Protein AF-A0A969ELA8-F1 (afdb_monomer)

Sequence (495 aa):
MNLLNFFNTYDGIPDIQDNCTNGVGGTAADCRGADTQEEFDRQWPKTVTAILEMDPDVLGIVEIENDGYGSDSAIQFLVDRLNDATSPGTYAFIDADAGTGQTNSLGTDAIKVGILYQPSRVTAVGQTATLNTLAFINAGDSGARNRATLAQAFEENATGSVFIVSVNHFKSKGSACDLPDAGDGQGNCNQVRVNAANELVSWLNSDPTGTGDSDILLLGDYNSYAMEDPITVFLNAGYADLIASLNGSDEYSYVFDGQWGSLDFALASPSLLAQISGVADYHVNADEPNVLDYNTNFKSAGQIIDLYALDEYRNSDHDPIVVGLDLDDVVVSPPITFYLHSNGSRNTNSSLFLDTSAPTSIKSNRKDSDNLKFAGGNPWKEIGLWSADPSFTVGTLTSLNDLHVWIGLRRAQNQIANYDLRIEVYKNDELISTSDSLCISGLEADPNLAQEITSSLGSFSPTEFDGQNDMLSIRFLTRLGTDGTGNSCGGCHTS

Nearest PDB structures (foldseek):
  2dnj-assembly1_A-2  TM=7.453E-01  e=1.681E-09  Bos taurus
  1dnk-assembly1_A  TM=7.414E-01  e=6.986E-09  Bos taurus
  5inm-assembly2_B  TM=7.616E-01  e=2.446E-08  Mus musculus
  5inn-assembly5_E  TM=7.590E-01  e=6.087E-08  Mus musculus
  2v0s-assembly1_A  TM=6.613E-01  e=5.432E-08  Homo sapiens

Radius of gyration: 31.34 Å; Cα contacts (8 Å, |Δi|>4): 1154; chains: 1; bounding box: 68×43×95 Å

Structure (mmCIF, N/CA/C/O backbone):
data_AF-A0A969ELA8-F1
#
_entry.id   AF-A0A969ELA8-F1
#
loop_
_atom_site.group_PDB
_atom_site.id
_atom_site.type_symbol
_atom_site.label_atom_id
_atom_site.label_alt_id
_atom_site.label_comp_id
_atom_site.label_asym_id
_atom_site.label_entity_id
_atom_site.label_seq_id
_atom_site.pdbx_PDB_ins_code
_atom_site.Cartn_x
_atom_site.Cartn_y
_atom_site.Cartn_z
_atom_site.occupancy
_atom_site.B_iso_or_equiv
_atom_site.auth_seq_id
_atom_site.auth_comp_id
_atom_site.auth_asym_id
_atom_site.auth_atom_id
_atom_site.pdbx_PDB_model_num
ATOM 1 N N . MET A 1 1 ? 6.221 -4.935 -5.958 1.00 95.38 1 MET A N 1
ATOM 2 C CA . MET A 1 1 ? 7.243 -5.570 -6.817 1.00 95.38 1 MET A CA 1
ATOM 3 C C . MET A 1 1 ? 7.916 -4.503 -7.668 1.00 95.38 1 MET A C 1
ATOM 5 O O . MET A 1 1 ? 7.219 -3.781 -8.373 1.00 95.38 1 MET A O 1
ATOM 9 N N . ASN A 1 2 ? 9.241 -4.391 -7.600 1.00 96.31 2 ASN A N 1
ATOM 10 C CA . ASN A 1 2 ? 10.021 -3.627 -8.575 1.00 96.31 2 ASN A CA 1
ATOM 11 C C . ASN A 1 2 ? 10.212 -4.476 -9.843 1.00 96.31 2 ASN A C 1
ATOM 13 O O . ASN A 1 2 ? 10.421 -5.684 -9.746 1.00 96.31 2 ASN A O 1
ATOM 17 N N . LEU A 1 3 ? 10.075 -3.875 -11.025 1.00 96.94 3 LEU A N 1
ATOM 18 C CA . LEU A 1 3 ? 10.193 -4.578 -12.304 1.00 96.94 3 LEU A CA 1
ATOM 19 C C . LEU A 1 3 ? 11.552 -4.397 -12.999 1.00 96.94 3 LEU A C 1
ATOM 21 O O . LEU A 1 3 ? 11.714 -4.894 -14.113 1.00 96.94 3 LEU A O 1
ATOM 25 N N . LEU A 1 4 ? 12.511 -3.711 -12.358 1.00 94.25 4 LEU A N 1
ATOM 26 C CA . LEU A 1 4 ? 13.827 -3.386 -12.920 1.00 94.25 4 LEU A CA 1
ATOM 27 C C . LEU A 1 4 ? 13.673 -2.749 -14.309 1.00 94.25 4 LEU A C 1
ATOM 29 O O . LEU A 1 4 ? 14.191 -3.234 -15.311 1.00 94.25 4 LEU A O 1
ATOM 33 N N . ASN A 1 5 ? 12.910 -1.658 -14.352 1.00 96.31 5 ASN A N 1
ATOM 34 C CA . ASN A 1 5 ? 12.562 -0.907 -15.557 1.00 96.31 5 ASN A CA 1
ATOM 35 C C . ASN A 1 5 ? 11.963 -1.786 -16.675 1.00 96.31 5 ASN A C 1
ATOM 37 O O . ASN A 1 5 ? 12.619 -2.144 -17.651 1.00 96.31 5 ASN A O 1
ATOM 41 N N . PHE A 1 6 ? 10.683 -2.127 -16.550 1.00 98.12 6 PHE A N 1
ATOM 42 C CA . PHE A 1 6 ? 9.934 -2.853 -17.575 1.00 98.12 6 PHE A CA 1
ATOM 43 C C . PHE A 1 6 ? 9.433 -1.898 -18.659 1.00 98.12 6 PHE A C 1
ATOM 45 O O . PHE A 1 6 ? 8.387 -1.256 -18.511 1.00 98.12 6 PHE A O 1
ATOM 52 N N . PHE A 1 7 ? 10.216 -1.783 -19.726 1.00 98.06 7 PHE A N 1
ATOM 53 C CA . PHE A 1 7 ? 9.955 -0.912 -20.868 1.00 98.06 7 PHE A CA 1
ATOM 54 C C . PHE A 1 7 ? 9.852 -1.757 -22.126 1.00 98.06 7 PHE A C 1
ATOM 56 O O . PHE A 1 7 ? 10.625 -2.695 -22.311 1.00 98.06 7 PHE A O 1
ATOM 63 N N . ASN A 1 8 ? 8.888 -1.432 -22.980 1.00 96.88 8 ASN A N 1
ATOM 64 C CA . ASN A 1 8 ? 8.724 -2.074 -24.284 1.00 96.88 8 ASN A CA 1
ATOM 65 C C . ASN A 1 8 ? 9.188 -1.162 -25.438 1.00 96.88 8 ASN A C 1
ATOM 67 O O . ASN A 1 8 ? 9.141 -1.567 -26.605 1.00 96.88 8 ASN A O 1
ATOM 71 N N . THR A 1 9 ? 9.673 0.034 -25.101 1.00 96.50 9 THR A N 1
ATOM 72 C CA . THR A 1 9 ? 10.437 0.930 -25.968 1.00 96.50 9 THR A CA 1
ATOM 73 C C . THR A 1 9 ? 11.923 0.874 -25.596 1.00 96.50 9 THR A C 1
ATOM 75 O O . THR A 1 9 ? 12.273 0.746 -24.424 1.00 96.50 9 THR A O 1
ATOM 78 N N . TYR A 1 10 ? 12.816 0.965 -26.589 1.00 94.50 10 TYR A N 1
ATOM 79 C CA . TYR A 1 10 ? 14.262 0.789 -26.386 1.00 94.50 10 TYR A CA 1
ATOM 80 C C . TYR A 1 10 ? 15.089 1.789 -27.197 1.00 94.50 10 TYR A C 1
ATOM 82 O O . TYR A 1 10 ? 14.717 2.132 -28.324 1.00 94.50 10 TYR A O 1
ATOM 90 N N . ASP A 1 11 ? 16.262 2.161 -26.687 1.00 92.94 11 ASP A N 1
ATOM 91 C CA . ASP A 1 11 ? 17.184 3.117 -27.327 1.00 92.94 11 ASP A CA 1
ATOM 92 C C . ASP A 1 11 ? 18.193 2.450 -28.281 1.00 92.94 11 ASP A C 1
ATOM 94 O O . ASP A 1 11 ? 18.716 3.075 -29.216 1.00 92.94 11 ASP A O 1
ATOM 98 N N . GLY A 1 12 ? 18.374 1.133 -28.148 1.00 90.25 12 GLY A N 1
ATOM 99 C CA . GLY A 1 12 ? 19.302 0.342 -28.947 1.00 90.25 12 GLY A CA 1
ATOM 100 C C . GLY A 1 12 ? 20.731 0.360 -28.403 1.00 90.25 12 GLY A C 1
ATOM 101 O O . GLY A 1 12 ? 21.087 1.112 -27.507 1.00 90.25 12 GLY A O 1
ATOM 102 N N . ILE A 1 13 ? 21.595 -0.467 -29.003 1.00 86.56 13 ILE A N 1
ATOM 103 C CA . ILE A 1 13 ? 23.031 -0.507 -28.688 1.00 86.56 13 ILE A CA 1
ATOM 104 C C . ILE A 1 13 ? 23.833 -0.134 -29.952 1.00 86.56 13 ILE A C 1
ATOM 106 O O . ILE A 1 13 ? 23.728 -0.833 -30.967 1.00 86.56 13 ILE A O 1
ATOM 110 N N . PRO A 1 14 ? 24.683 0.915 -29.929 1.00 85.50 14 PRO A N 1
ATOM 111 C CA . PRO A 1 14 ? 24.943 1.807 -28.798 1.00 85.50 14 PRO A CA 1
ATOM 112 C C . PRO A 1 14 ? 23.753 2.730 -28.510 1.00 85.50 14 PRO A C 1
ATOM 114 O O . PRO A 1 14 ? 23.111 3.188 -29.454 1.00 85.50 14 PRO A O 1
ATOM 117 N N . ASP A 1 15 ? 23.545 3.042 -27.234 1.00 86.25 15 ASP A N 1
ATOM 118 C CA . ASP A 1 15 ? 22.566 4.026 -26.773 1.00 86.25 15 ASP A CA 1
ATOM 119 C C . ASP A 1 15 ? 22.978 5.431 -27.254 1.00 86.25 15 ASP A C 1
ATOM 121 O O . ASP A 1 15 ? 23.983 6.010 -26.823 1.00 86.25 15 ASP A O 1
ATOM 125 N N . ILE A 1 16 ? 22.271 5.913 -28.278 1.00 87.12 16 ILE A N 1
ATOM 126 C CA . ILE A 1 16 ? 22.508 7.211 -28.932 1.00 87.12 16 ILE A CA 1
ATOM 127 C C . ILE A 1 16 ? 21.206 7.919 -29.342 1.00 87.12 16 ILE A C 1
ATOM 129 O O . ILE A 1 16 ? 21.266 8.925 -30.059 1.00 87.12 16 ILE A O 1
ATOM 133 N N . GLN A 1 17 ? 20.045 7.366 -28.995 1.00 88.38 17 GLN A N 1
ATOM 134 C CA . GLN A 1 17 ? 18.723 7.850 -29.391 1.00 88.38 17 GLN A CA 1
ATOM 135 C C . GLN A 1 17 ? 17.775 7.711 -28.213 1.00 88.38 17 GLN A C 1
ATOM 137 O O . GLN A 1 17 ? 17.611 6.600 -27.758 1.00 88.38 17 GLN A O 1
ATOM 142 N N . ASP A 1 18 ? 17.093 8.791 -27.846 1.00 92.56 18 ASP A N 1
ATOM 143 C CA . ASP A 1 18 ? 16.082 8.803 -26.788 1.00 92.56 18 ASP A CA 1
ATOM 144 C C . ASP A 1 18 ? 14.705 8.486 -27.409 1.00 92.56 18 ASP A C 1
ATOM 146 O O . ASP A 1 18 ? 14.048 9.379 -27.965 1.00 92.56 18 ASP A O 1
ATOM 150 N N . ASN A 1 19 ? 14.288 7.218 -27.400 1.00 94.06 19 ASN A N 1
ATOM 151 C CA . ASN A 1 19 ? 13.047 6.771 -28.048 1.00 94.06 19 ASN A CA 1
ATOM 152 C C . ASN A 1 19 ? 11.826 6.799 -27.120 1.00 94.06 19 ASN A C 1
ATOM 154 O O . ASN A 1 19 ? 10.694 6.849 -27.613 1.00 94.06 19 ASN A O 1
ATOM 158 N N . CYS A 1 20 ? 12.040 6.798 -25.807 1.00 95.81 20 CYS A N 1
ATOM 159 C CA . CYS A 1 20 ? 10.980 6.891 -24.812 1.00 95.81 20 CYS A CA 1
ATOM 160 C C . CYS A 1 20 ? 10.463 8.325 -24.674 1.00 95.81 20 CYS A C 1
ATOM 162 O O . CYS A 1 20 ? 10.982 9.274 -25.271 1.00 95.81 20 CYS A O 1
ATOM 164 N N . THR A 1 21 ? 9.407 8.509 -23.881 1.00 95.81 21 THR A N 1
ATOM 165 C CA . THR A 1 21 ? 8.838 9.836 -23.626 1.00 95.81 21 THR A CA 1
ATOM 166 C C . THR A 1 21 ? 8.584 10.108 -22.153 1.00 95.81 21 THR A C 1
ATOM 168 O O . THR A 1 21 ? 8.252 9.216 -21.380 1.00 95.81 21 THR A O 1
ATOM 171 N N . ASN A 1 22 ? 8.665 11.385 -21.782 1.00 94.50 22 ASN A N 1
ATOM 172 C CA . ASN A 1 22 ? 8.254 11.907 -20.478 1.00 94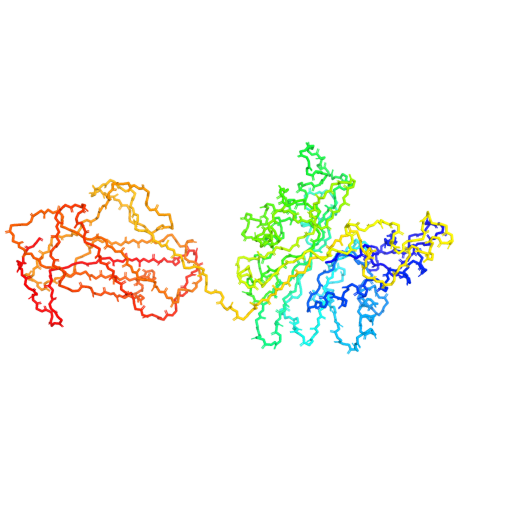.50 22 ASN A CA 1
ATOM 173 C C . ASN A 1 22 ? 6.717 11.906 -20.329 1.00 94.50 22 ASN A C 1
ATOM 175 O O . ASN A 1 22 ? 6.075 12.961 -20.383 1.00 94.50 22 ASN A O 1
ATOM 179 N N . GLY A 1 23 ? 6.120 10.720 -20.181 1.00 92.81 23 GLY A N 1
ATOM 180 C CA . GLY A 1 23 ? 4.671 10.519 -20.241 1.00 92.81 23 GLY A CA 1
ATOM 181 C C . GLY A 1 23 ? 4.114 10.568 -21.669 1.00 92.81 23 GLY A C 1
ATOM 182 O O . GLY A 1 23 ? 4.794 10.962 -22.621 1.00 92.81 23 GLY A O 1
ATOM 183 N N . VAL A 1 24 ? 2.832 10.234 -21.826 1.00 93.00 24 VAL A N 1
ATOM 184 C CA . VAL A 1 24 ? 2.142 10.202 -23.124 1.00 93.00 24 VAL A CA 1
ATOM 185 C C . VAL A 1 24 ? 2.202 11.568 -23.804 1.00 93.00 24 VAL A C 1
ATOM 187 O O . VAL A 1 24 ? 1.731 12.572 -23.262 1.00 93.00 24 VAL A O 1
ATOM 190 N N . GLY A 1 25 ? 2.759 11.605 -25.018 1.00 92.06 25 GLY A N 1
ATOM 191 C CA . GLY A 1 25 ? 2.910 12.835 -25.803 1.00 92.06 25 GLY A CA 1
ATOM 192 C C . GLY A 1 25 ? 3.940 13.821 -25.239 1.00 92.06 25 GLY A C 1
ATOM 193 O O . GLY A 1 25 ? 3.959 14.982 -25.658 1.00 92.06 25 GLY A O 1
ATOM 194 N N . GLY A 1 26 ? 4.767 13.380 -24.287 1.00 93.50 26 GLY A N 1
ATOM 195 C CA . GLY A 1 26 ? 5.862 14.147 -23.712 1.00 93.50 26 GLY A CA 1
ATOM 196 C C . GLY A 1 26 ? 7.036 14.342 -24.672 1.00 93.50 26 GLY A C 1
ATOM 197 O O . GLY A 1 26 ? 7.034 13.906 -25.823 1.00 93.50 26 GLY A O 1
ATOM 198 N N . THR A 1 27 ? 8.069 15.034 -24.192 1.00 95.12 27 THR A N 1
ATOM 199 C CA . THR A 1 27 ? 9.345 15.118 -24.913 1.00 95.12 27 THR A CA 1
ATOM 200 C C . THR A 1 27 ? 10.044 13.767 -24.910 1.00 95.12 27 THR A C 1
ATOM 202 O O . THR A 1 27 ? 9.849 12.994 -23.971 1.00 95.12 27 THR A O 1
ATOM 205 N N . ALA A 1 28 ? 10.908 13.544 -25.904 1.00 95.19 28 ALA A N 1
ATOM 206 C CA . ALA A 1 28 ? 11.836 12.420 -25.908 1.00 95.19 28 ALA A CA 1
ATOM 207 C C . ALA A 1 28 ? 12.591 12.325 -24.573 1.00 95.19 28 ALA A C 1
ATOM 209 O O . ALA A 1 28 ? 12.935 13.355 -23.973 1.00 95.19 28 ALA A O 1
ATOM 210 N N . ALA A 1 29 ? 12.778 11.097 -24.118 1.00 94.50 29 ALA A N 1
ATOM 211 C CA . ALA A 1 29 ? 13.450 10.726 -22.893 1.00 94.50 29 ALA A CA 1
ATOM 212 C C . ALA A 1 29 ? 14.211 9.418 -23.118 1.00 94.50 29 ALA A C 1
ATOM 214 O O . ALA A 1 29 ? 13.814 8.594 -23.939 1.00 94.50 29 ALA A O 1
ATOM 215 N N . ASP A 1 30 ? 15.284 9.267 -22.360 1.00 93.62 30 ASP A N 1
ATOM 216 C CA . ASP A 1 30 ? 16.052 8.035 -22.212 1.00 93.62 30 ASP A CA 1
ATOM 217 C C . ASP A 1 30 ? 15.132 6.877 -21.794 1.00 93.62 30 ASP A C 1
ATOM 219 O O . ASP A 1 30 ? 14.376 6.994 -20.816 1.00 93.62 30 ASP A O 1
ATOM 223 N N . CYS A 1 31 ? 15.169 5.783 -22.546 1.00 94.38 31 CYS A N 1
ATOM 224 C CA . CYS A 1 31 ? 14.535 4.534 -22.166 1.00 94.38 31 CYS A CA 1
ATOM 225 C C . CYS A 1 31 ? 15.288 3.885 -21.012 1.00 94.38 31 CYS A C 1
ATOM 227 O O . CYS A 1 31 ? 16.484 4.071 -20.807 1.00 94.38 31 CYS A O 1
ATOM 229 N N . ARG A 1 32 ? 14.561 3.126 -20.198 1.00 92.44 32 ARG A N 1
ATOM 230 C CA . ARG A 1 32 ? 15.103 2.496 -18.995 1.00 92.44 32 ARG A CA 1
ATOM 231 C C . ARG A 1 32 ? 14.797 1.016 -19.089 1.00 92.44 32 ARG A C 1
ATOM 233 O O . ARG A 1 32 ? 13.675 0.668 -19.400 1.00 92.44 32 ARG A O 1
ATOM 240 N N . GLY A 1 33 ? 15.750 0.139 -18.803 1.00 93.25 33 GLY A N 1
ATOM 241 C CA . GLY A 1 33 ? 15.500 -1.303 -18.862 1.00 93.25 33 GLY A CA 1
ATOM 242 C C . GLY A 1 33 ? 16.224 -1.975 -20.012 1.00 93.25 33 GLY A C 1
ATOM 243 O O . GLY A 1 33 ? 17.433 -1.819 -20.130 1.00 93.25 33 GLY A O 1
ATOM 244 N N . ALA A 1 34 ? 15.518 -2.792 -20.793 1.00 95.31 34 ALA A N 1
ATOM 245 C CA . ALA A 1 34 ? 16.099 -3.459 -21.953 1.00 95.31 34 ALA A CA 1
ATOM 246 C C . ALA A 1 34 ? 16.559 -2.442 -23.009 1.00 95.31 34 ALA A C 1
ATOM 248 O O . ALA A 1 34 ? 15.781 -1.596 -23.441 1.00 95.31 34 ALA A O 1
ATOM 249 N N . ASP A 1 35 ? 17.797 -2.571 -23.492 1.00 94.06 35 ASP A N 1
ATOM 250 C CA . ASP A 1 35 ? 18.315 -1.716 -24.565 1.00 94.06 35 ASP A CA 1
ATOM 251 C C . ASP A 1 35 ? 17.859 -2.218 -25.944 1.00 94.06 35 ASP A C 1
ATOM 253 O O . ASP A 1 35 ? 17.928 -1.506 -26.948 1.00 94.06 35 ASP A O 1
ATOM 257 N N . THR A 1 36 ? 17.413 -3.474 -26.040 1.00 95.25 36 THR A N 1
ATOM 258 C CA . THR A 1 36 ? 17.036 -4.115 -27.305 1.00 95.25 36 THR A CA 1
ATOM 259 C C . THR A 1 36 ? 15.850 -5.062 -27.153 1.00 95.25 36 THR A C 1
ATOM 261 O O . THR A 1 36 ? 15.594 -5.600 -26.079 1.00 95.25 36 THR A O 1
ATOM 264 N N . GLN A 1 37 ? 15.197 -5.383 -28.276 1.00 96.06 37 GLN A N 1
ATOM 265 C CA . GLN A 1 37 ? 14.167 -6.428 -28.318 1.00 96.06 37 GLN A CA 1
ATOM 266 C C . GLN A 1 37 ? 14.678 -7.786 -27.804 1.00 96.06 37 GLN A C 1
ATOM 268 O O . GLN A 1 37 ? 13.917 -8.516 -27.185 1.00 96.06 37 GLN A O 1
ATOM 273 N N . GLU A 1 38 ? 15.951 -8.129 -28.039 1.00 95.69 38 GLU A N 1
ATOM 274 C CA . GLU A 1 38 ? 16.542 -9.385 -27.548 1.00 95.69 38 GLU A CA 1
ATOM 275 C C . GLU A 1 38 ? 16.587 -9.429 -26.015 1.00 95.69 38 GLU A C 1
ATOM 277 O O . GLU A 1 38 ? 16.303 -10.462 -25.414 1.00 95.69 38 GLU A O 1
ATOM 282 N N . GLU A 1 39 ? 16.916 -8.310 -25.376 1.00 96.56 39 GLU A N 1
ATOM 283 C CA . GLU A 1 39 ? 16.914 -8.191 -23.918 1.00 96.56 39 GLU A CA 1
ATOM 284 C C . GLU A 1 39 ? 15.498 -8.160 -23.353 1.00 96.56 39 GLU A C 1
ATOM 286 O O . GLU A 1 39 ? 15.233 -8.825 -22.355 1.00 96.56 39 GLU A O 1
ATOM 291 N N . PHE A 1 40 ? 14.562 -7.485 -24.020 1.00 97.75 40 PHE A N 1
ATOM 292 C CA . PHE A 1 40 ? 13.164 -7.500 -23.599 1.00 97.75 40 PHE A CA 1
ATOM 293 C C . PHE A 1 40 ? 12.553 -8.899 -23.703 1.00 97.75 40 PHE A C 1
ATOM 295 O O . PHE A 1 40 ? 11.897 -9.355 -22.768 1.00 97.75 40 PHE A O 1
ATOM 302 N N . ASP A 1 41 ? 12.853 -9.632 -24.782 1.00 97.38 41 ASP A N 1
ATOM 303 C CA . ASP A 1 41 ? 12.467 -11.037 -24.965 1.00 97.38 41 ASP A CA 1
ATOM 304 C C . ASP A 1 41 ? 13.061 -11.962 -23.889 1.00 97.38 41 ASP A C 1
ATOM 306 O O . ASP A 1 41 ? 12.569 -13.076 -23.698 1.00 97.38 41 ASP A O 1
ATOM 310 N N . ARG A 1 42 ? 14.088 -11.499 -23.163 1.00 97.31 42 ARG A N 1
ATOM 311 C CA . ARG A 1 42 ? 14.643 -12.158 -21.977 1.00 97.31 42 ARG A CA 1
ATOM 312 C C . ARG A 1 42 ? 14.023 -11.655 -20.668 1.00 97.31 42 ARG A C 1
ATOM 314 O O . ARG A 1 42 ? 13.880 -12.456 -19.744 1.00 97.31 42 ARG A O 1
ATOM 321 N N . GLN A 1 43 ? 13.659 -10.376 -20.577 1.00 98.00 43 GLN A N 1
ATOM 322 C CA . GLN A 1 43 ? 13.089 -9.741 -19.384 1.00 98.00 43 GLN A CA 1
ATOM 323 C C . GLN A 1 43 ? 11.663 -10.223 -19.121 1.00 98.00 43 GLN A C 1
ATOM 325 O O . GLN A 1 43 ? 11.386 -10.789 -18.061 1.00 98.00 43 GLN A O 1
ATOM 330 N N . TRP A 1 44 ? 10.761 -10.051 -20.094 1.00 98.06 44 TRP A N 1
ATOM 331 C CA . TRP A 1 44 ? 9.336 -10.253 -19.844 1.00 98.06 44 TRP A CA 1
ATOM 332 C C . TRP A 1 44 ? 8.951 -11.669 -19.404 1.00 98.06 44 TRP A C 1
ATOM 334 O O . TRP A 1 44 ? 8.072 -11.770 -18.544 1.00 98.06 44 TRP A O 1
ATOM 344 N N . PRO A 1 45 ? 9.580 -12.762 -19.890 1.00 98.19 45 PRO A N 1
ATOM 345 C CA . PRO A 1 45 ? 9.231 -14.096 -19.418 1.00 98.19 45 PRO A CA 1
ATOM 346 C C . PRO A 1 45 ? 9.539 -14.274 -17.932 1.00 98.19 45 PRO A C 1
ATOM 348 O O . PRO A 1 45 ? 8.697 -14.803 -17.217 1.00 98.19 45 PRO A O 1
ATOM 351 N N . LYS A 1 46 ? 10.689 -13.777 -17.448 1.00 97.62 46 LYS A N 1
ATOM 352 C CA . LYS A 1 46 ? 11.051 -13.861 -16.024 1.00 97.62 46 LYS A CA 1
ATOM 353 C C . LYS A 1 46 ? 10.081 -13.067 -15.149 1.00 97.62 46 LYS A C 1
ATOM 355 O O . LYS A 1 46 ? 9.689 -13.521 -14.076 1.00 97.62 46 LYS A O 1
ATOM 360 N N . THR A 1 47 ? 9.681 -11.879 -15.607 1.00 98.31 47 THR A N 1
ATOM 361 C CA . THR A 1 47 ? 8.683 -11.050 -14.916 1.00 98.31 47 THR A CA 1
ATOM 362 C C . THR A 1 47 ? 7.340 -11.774 -14.815 1.00 98.31 47 THR A C 1
ATOM 364 O O . THR A 1 47 ? 6.767 -11.839 -13.732 1.00 98.31 47 THR A O 1
ATOM 367 N N . VAL A 1 48 ? 6.863 -12.367 -15.915 1.00 98.62 48 VAL A N 1
ATOM 368 C CA . VAL A 1 48 ? 5.615 -13.146 -15.939 1.00 98.62 48 VAL A CA 1
ATOM 369 C C . VAL A 1 48 ? 5.711 -14.367 -15.027 1.00 98.62 48 VAL A C 1
ATOM 371 O O . VAL A 1 48 ? 4.811 -14.562 -14.217 1.00 98.62 48 VAL A O 1
ATOM 374 N N . THR A 1 49 ? 6.796 -15.147 -15.098 1.00 98.44 49 THR A N 1
ATOM 375 C CA . THR A 1 49 ? 7.003 -16.315 -14.226 1.00 98.44 49 THR A CA 1
ATOM 376 C C . THR A 1 49 ? 6.920 -15.921 -12.753 1.00 98.44 49 THR A C 1
ATOM 378 O O . THR A 1 49 ? 6.139 -16.511 -12.017 1.00 98.44 49 THR A O 1
ATOM 381 N N . ALA A 1 50 ? 7.628 -14.871 -12.328 1.00 98.00 50 ALA A N 1
ATOM 382 C CA . ALA A 1 50 ? 7.602 -14.447 -10.928 1.00 98.00 50 ALA A CA 1
ATOM 383 C C . ALA A 1 50 ? 6.219 -13.985 -10.452 1.00 98.00 50 ALA A C 1
ATOM 385 O O . ALA A 1 50 ? 5.826 -14.293 -9.332 1.00 98.00 50 ALA A O 1
ATOM 386 N N . ILE A 1 51 ? 5.468 -13.257 -11.287 1.00 98.62 51 ILE A N 1
ATOM 387 C CA . ILE A 1 51 ? 4.103 -12.842 -10.934 1.00 98.62 51 ILE A CA 1
ATOM 388 C C . ILE A 1 51 ? 3.196 -14.068 -10.781 1.00 98.62 51 ILE A C 1
ATOM 390 O O . ILE A 1 51 ? 2.400 -14.111 -9.850 1.00 98.62 51 ILE A O 1
ATOM 394 N N . LEU A 1 52 ? 3.323 -15.066 -11.658 1.00 98.19 52 LEU A N 1
ATOM 395 C CA . LEU A 1 52 ? 2.501 -16.277 -11.597 1.00 98.19 52 LEU A CA 1
ATOM 396 C C . LEU A 1 52 ? 2.871 -17.200 -10.430 1.00 98.19 52 LEU A C 1
ATOM 398 O O . LEU A 1 52 ? 1.976 -17.817 -9.865 1.00 98.19 52 LEU A O 1
ATOM 402 N N . GLU A 1 53 ? 4.147 -17.283 -10.050 1.00 97.56 53 GLU A N 1
ATOM 403 C CA . GLU A 1 53 ? 4.579 -18.044 -8.867 1.00 97.56 53 GLU A CA 1
ATOM 404 C C . GLU A 1 53 ? 4.131 -17.371 -7.558 1.00 97.56 53 GLU A C 1
ATOM 406 O O . GLU A 1 53 ? 3.766 -18.058 -6.605 1.00 97.56 53 GLU A O 1
ATOM 411 N N . MET A 1 54 ? 4.097 -16.031 -7.512 1.00 97.25 54 MET A N 1
ATOM 412 C CA . MET A 1 54 ? 3.521 -15.295 -6.377 1.00 97.25 54 MET A CA 1
ATOM 413 C C . MET A 1 54 ? 1.987 -15.364 -6.318 1.00 97.25 54 MET A C 1
ATOM 415 O O . MET A 1 54 ? 1.430 -15.202 -5.236 1.00 97.25 54 MET A O 1
ATOM 419 N N . ASP A 1 55 ? 1.319 -15.549 -7.463 1.00 97.31 55 ASP A N 1
ATOM 420 C CA . ASP A 1 55 ? -0.144 -15.580 -7.636 1.00 97.31 55 ASP A CA 1
ATOM 421 C C . ASP A 1 55 ? -0.909 -14.469 -6.872 1.00 97.31 55 ASP A C 1
ATOM 423 O O . ASP A 1 55 ? -1.769 -14.749 -6.035 1.00 97.31 55 ASP A O 1
ATOM 427 N N . PRO A 1 56 ? -0.607 -13.175 -7.107 1.00 98.00 56 PRO A N 1
ATOM 428 C CA . PRO A 1 56 ? -1.231 -12.096 -6.353 1.00 98.00 56 PRO A CA 1
ATOM 429 C C . PRO A 1 56 ? -2.682 -11.854 -6.794 1.00 98.00 56 PRO A C 1
ATOM 431 O O . PRO A 1 56 ? -2.971 -11.738 -7.990 1.00 98.00 56 PRO A O 1
ATOM 434 N N . ASP A 1 57 ? -3.580 -11.667 -5.821 1.00 98.62 57 ASP A N 1
ATOM 435 C CA . ASP A 1 57 ? -4.944 -11.165 -6.053 1.00 98.62 57 ASP A CA 1
ATOM 436 C C . ASP A 1 57 ? -4.916 -9.672 -6.461 1.00 98.62 57 ASP A C 1
ATOM 438 O O . ASP A 1 57 ? -5.639 -9.252 -7.368 1.00 98.62 57 ASP A O 1
ATOM 442 N N . VAL A 1 58 ? -4.031 -8.881 -5.837 1.00 98.81 58 VAL A N 1
ATOM 443 C CA . VAL A 1 58 ? -3.691 -7.489 -6.187 1.00 98.81 58 VAL A CA 1
ATOM 444 C C . VAL A 1 58 ? -2.173 -7.325 -6.141 1.00 98.81 58 VAL A C 1
ATOM 446 O O . VAL A 1 58 ? -1.526 -7.752 -5.189 1.00 98.81 58 VAL A O 1
ATOM 449 N N . LEU A 1 59 ? -1.593 -6.679 -7.153 1.00 98.81 59 LEU A N 1
ATOM 450 C CA . LEU A 1 59 ? -0.156 -6.467 -7.292 1.00 98.81 59 LEU A CA 1
ATOM 451 C C . LEU A 1 59 ? 0.159 -4.988 -7.522 1.00 98.81 59 LEU A C 1
ATOM 453 O O . LEU A 1 59 ? -0.178 -4.424 -8.563 1.00 98.81 59 LEU A O 1
ATOM 457 N N . GLY A 1 60 ? 0.882 -4.384 -6.579 1.00 98.75 60 GLY A N 1
ATOM 458 C CA . GLY A 1 60 ? 1.536 -3.093 -6.782 1.00 98.75 60 GLY A CA 1
ATOM 459 C C . GLY A 1 60 ? 2.882 -3.253 -7.489 1.00 98.75 60 GLY A C 1
ATOM 460 O O . GLY A 1 60 ? 3.755 -3.988 -7.011 1.00 98.75 60 GLY A O 1
ATOM 461 N N . ILE A 1 61 ? 3.064 -2.544 -8.603 1.00 98.62 61 ILE A N 1
ATOM 462 C CA . ILE A 1 61 ? 4.307 -2.528 -9.380 1.00 98.62 61 ILE A CA 1
ATOM 463 C C . ILE A 1 61 ? 4.937 -1.136 -9.417 1.00 98.62 61 ILE A C 1
ATOM 465 O O . ILE A 1 61 ? 4.244 -0.118 -9.493 1.00 98.62 61 ILE A O 1
ATOM 469 N N . VAL A 1 62 ? 6.264 -1.102 -9.404 1.00 98.38 62 VAL A N 1
ATOM 470 C CA . VAL A 1 62 ? 7.067 0.097 -9.661 1.00 98.38 62 VAL A CA 1
ATOM 471 C C . VAL A 1 62 ? 8.032 -0.181 -10.810 1.00 98.38 62 VAL A C 1
ATOM 473 O O . VAL A 1 62 ? 8.298 -1.337 -11.128 1.00 98.38 62 VAL A O 1
ATOM 476 N N . GLU A 1 63 ? 8.554 0.875 -11.432 1.00 97.12 63 GLU A N 1
ATOM 477 C CA . GLU A 1 63 ? 9.473 0.756 -12.573 1.00 97.12 63 GLU A CA 1
ATOM 478 C C . GLU A 1 63 ? 8.849 0.195 -13.849 1.00 97.12 63 GLU A C 1
ATOM 480 O O . GLU A 1 63 ? 9.470 -0.588 -14.558 1.00 97.12 63 GLU A O 1
ATOM 485 N N . ILE A 1 64 ? 7.629 0.626 -14.175 1.00 98.25 64 ILE A N 1
ATOM 486 C CA . ILE A 1 64 ? 7.044 0.380 -15.497 1.00 98.25 64 ILE A CA 1
ATOM 487 C C . ILE A 1 64 ? 7.086 1.646 -16.350 1.00 98.25 64 ILE A C 1
ATOM 489 O O . ILE A 1 64 ? 6.961 2.754 -15.819 1.00 98.25 64 ILE A O 1
ATOM 493 N N . GLU A 1 65 ? 7.262 1.490 -17.659 1.00 98.25 65 GLU A N 1
ATOM 494 C CA . GLU A 1 65 ? 7.262 2.606 -18.608 1.00 98.25 65 GLU A CA 1
ATOM 495 C C . GLU A 1 65 ? 5.983 3.451 -18.505 1.00 98.25 65 GLU A C 1
ATOM 497 O O . GLU A 1 65 ? 4.871 2.950 -18.308 1.00 98.25 65 GLU A O 1
ATOM 502 N N . ASN A 1 66 ? 6.141 4.768 -18.618 1.00 97.31 66 ASN A N 1
ATOM 503 C CA . ASN A 1 66 ? 5.052 5.735 -18.629 1.00 97.31 66 ASN A CA 1
ATOM 504 C C . ASN A 1 66 ? 4.662 6.123 -20.064 1.00 97.31 66 ASN A C 1
ATOM 506 O O . ASN A 1 66 ? 4.784 7.269 -20.493 1.00 97.31 66 ASN A O 1
ATOM 510 N N . ASP A 1 67 ? 4.155 5.144 -20.798 1.00 97.25 67 ASP A N 1
ATOM 511 C CA . ASP A 1 67 ? 3.728 5.212 -22.201 1.00 97.25 67 ASP A CA 1
ATOM 512 C C . ASP A 1 67 ? 2.193 5.130 -22.359 1.00 97.25 67 ASP A C 1
ATOM 514 O O . ASP A 1 67 ? 1.648 4.958 -23.452 1.00 97.25 67 ASP A O 1
ATOM 518 N N . GLY A 1 68 ? 1.469 5.308 -21.251 1.00 97.25 68 GLY A N 1
ATOM 519 C CA . GLY A 1 68 ? 0.008 5.293 -21.197 1.00 97.25 68 GLY A CA 1
ATOM 520 C C . GLY A 1 68 ? -0.584 3.916 -20.894 1.00 97.25 68 GLY A C 1
ATOM 521 O O . GLY A 1 68 ? -0.033 3.137 -20.115 1.00 97.25 68 GLY A O 1
ATOM 522 N N . TYR A 1 69 ? -1.773 3.663 -21.441 1.00 98.31 69 TYR A N 1
ATOM 523 C CA . TYR A 1 69 ? -2.618 2.499 -21.121 1.00 98.31 69 TYR A CA 1
ATOM 524 C C . TYR A 1 69 ? -3.268 1.876 -22.373 1.00 98.31 69 TYR A C 1
ATOM 526 O O . TYR A 1 69 ? -4.237 1.129 -22.277 1.00 98.31 69 TYR A O 1
ATOM 534 N N . GLY A 1 70 ? -2.783 2.242 -23.566 1.00 97.62 70 GLY A N 1
ATOM 535 C CA . GLY A 1 70 ? -3.283 1.714 -24.838 1.00 97.62 70 GLY A CA 1
ATOM 536 C C . GLY A 1 70 ? -2.766 0.306 -25.148 1.00 97.62 70 GLY A C 1
ATOM 537 O O . GLY A 1 70 ? -1.956 -0.238 -24.411 1.00 97.62 70 GLY A O 1
ATOM 538 N N . SER A 1 71 ? -3.180 -0.260 -26.288 1.00 97.56 71 SER A N 1
ATOM 539 C CA . SER A 1 71 ? -2.773 -1.612 -26.727 1.00 97.56 71 SER A CA 1
ATOM 540 C C . SER A 1 71 ? -1.264 -1.825 -26.819 1.00 97.56 71 SER A C 1
ATOM 542 O O . SER A 1 71 ? -0.799 -2.955 -26.734 1.00 97.56 71 SER A O 1
ATOM 544 N N . ASP A 1 72 ? -0.524 -0.741 -27.033 1.00 96.12 72 ASP A N 1
ATOM 545 C CA . ASP A 1 72 ? 0.914 -0.776 -27.266 1.00 96.12 72 ASP A CA 1
ATOM 546 C C . ASP A 1 72 ? 1.705 -0.447 -25.990 1.00 96.12 72 ASP A C 1
ATOM 548 O O . ASP A 1 72 ? 2.928 -0.409 -26.052 1.00 96.12 72 ASP A O 1
ATOM 552 N N . SER A 1 73 ? 1.042 -0.198 -24.850 1.00 98.38 73 SER A N 1
ATOM 553 C CA . SER A 1 73 ? 1.735 0.203 -23.625 1.00 98.38 73 SER A CA 1
ATOM 554 C C . SER A 1 73 ? 2.395 -0.969 -22.900 1.00 98.38 73 SER A C 1
ATOM 556 O O . SER A 1 73 ? 1.901 -2.100 -22.944 1.00 98.38 73 SER A O 1
ATOM 558 N N . ALA A 1 74 ? 3.474 -0.708 -22.166 1.00 98.56 74 ALA A N 1
ATOM 559 C CA . ALA A 1 74 ? 4.211 -1.723 -21.418 1.00 98.56 74 ALA A CA 1
ATOM 560 C C . ALA A 1 74 ? 3.327 -2.452 -20.387 1.00 98.56 74 ALA A C 1
ATOM 562 O O . ALA A 1 74 ? 3.397 -3.676 -20.255 1.00 98.56 74 ALA A O 1
ATOM 563 N N . ILE A 1 75 ? 2.434 -1.729 -19.695 1.00 98.81 75 ILE A N 1
ATOM 564 C CA . ILE A 1 75 ? 1.496 -2.330 -18.728 1.00 98.81 75 ILE A CA 1
ATOM 565 C C . ILE A 1 75 ? 0.439 -3.213 -19.404 1.00 98.81 75 ILE A C 1
ATOM 567 O O . ILE A 1 75 ? 0.104 -4.276 -18.876 1.00 98.81 75 ILE A O 1
ATOM 571 N N . GLN A 1 76 ? -0.052 -2.818 -20.584 1.00 98.81 76 GLN A N 1
ATOM 572 C CA . GLN A 1 76 ? -0.981 -3.639 -21.357 1.00 98.81 76 GLN A CA 1
ATOM 573 C C . GLN A 1 76 ? -0.276 -4.882 -21.898 1.00 98.81 76 GLN A C 1
ATOM 575 O O . GLN A 1 76 ? -0.813 -5.979 -21.766 1.00 98.81 76 GLN A O 1
ATOM 580 N N . PHE A 1 77 ? 0.951 -4.740 -22.410 1.00 98.88 77 PHE A N 1
ATOM 581 C CA . PHE A 1 77 ? 1.770 -5.872 -22.836 1.00 98.88 77 PHE A CA 1
ATOM 582 C C . PHE A 1 77 ? 1.960 -6.880 -21.697 1.00 98.88 77 PHE A C 1
ATOM 584 O O . PHE A 1 77 ? 1.761 -8.077 -21.899 1.00 98.88 77 PHE A O 1
ATOM 591 N N . LEU A 1 78 ? 2.310 -6.418 -20.492 1.00 98.88 78 LEU A N 1
ATOM 592 C CA . LEU A 1 78 ? 2.498 -7.295 -19.336 1.00 98.88 78 LEU A CA 1
ATOM 593 C C . LEU A 1 78 ? 1.214 -8.068 -18.994 1.00 98.88 78 LEU A C 1
ATOM 595 O O . LEU A 1 78 ? 1.259 -9.288 -18.827 1.00 98.88 78 LEU A O 1
ATOM 599 N N . VAL A 1 79 ? 0.065 -7.388 -18.942 1.00 98.88 79 VAL A N 1
ATOM 600 C CA . VAL A 1 79 ? -1.228 -8.037 -18.672 1.00 98.88 79 VAL A CA 1
ATOM 601 C C . VAL A 1 79 ? -1.637 -9.003 -19.784 1.00 98.88 79 VAL A C 1
ATOM 603 O O . VAL A 1 79 ? -2.149 -10.084 -19.487 1.00 98.88 79 VAL A O 1
ATOM 606 N N . ASP A 1 80 ? -1.361 -8.685 -21.048 1.00 98.88 80 ASP A N 1
ATOM 607 C CA . ASP A 1 80 ? -1.603 -9.600 -22.165 1.00 98.88 80 ASP A CA 1
ATOM 608 C C . ASP A 1 80 ? -0.768 -10.877 -22.021 1.00 98.88 80 ASP A C 1
ATOM 610 O O . ASP A 1 80 ? -1.303 -11.974 -22.169 1.00 98.88 80 ASP A O 1
ATOM 614 N N . ARG A 1 81 ? 0.513 -10.771 -21.639 1.00 98.75 81 ARG A N 1
ATOM 615 C CA . ARG A 1 81 ? 1.367 -11.948 -21.400 1.00 98.75 81 ARG A CA 1
ATOM 616 C C . ARG A 1 81 ? 0.927 -12.781 -20.202 1.00 98.75 81 ARG A C 1
ATOM 618 O O . ARG A 1 81 ? 0.954 -14.008 -20.287 1.00 98.75 81 ARG A O 1
ATOM 625 N N . LEU A 1 82 ? 0.487 -12.144 -19.119 1.00 98.81 82 LEU A N 1
ATOM 626 C CA . LEU A 1 82 ? -0.086 -12.844 -17.965 1.00 98.81 82 LEU A CA 1
ATOM 627 C C . LEU A 1 82 ? -1.361 -13.607 -18.353 1.00 98.81 82 LEU A C 1
ATOM 629 O O . LEU A 1 82 ? -1.545 -14.762 -17.968 1.00 98.81 82 LEU A O 1
ATOM 633 N N . ASN A 1 83 ? -2.223 -12.991 -19.161 1.00 98.75 83 ASN A N 1
ATOM 634 C CA . ASN A 1 83 ? -3.456 -13.603 -19.652 1.00 98.75 83 ASN A CA 1
ATOM 635 C C . ASN A 1 83 ? -3.207 -14.705 -20.699 1.00 98.75 83 ASN A C 1
ATOM 637 O O . ASN A 1 83 ? -3.923 -15.705 -20.705 1.00 98.75 83 ASN A O 1
ATOM 641 N N . ASP A 1 84 ? -2.181 -14.573 -21.544 1.00 98.62 84 ASP A N 1
ATOM 642 C CA . ASP A 1 84 ? -1.734 -15.624 -22.469 1.00 98.62 84 ASP A CA 1
ATOM 643 C C . ASP A 1 84 ? -1.216 -16.859 -21.714 1.00 98.62 84 ASP A C 1
ATOM 645 O O . ASP A 1 84 ? -1.485 -17.995 -22.112 1.00 98.62 84 ASP A O 1
ATOM 649 N N . ALA A 1 85 ? -0.469 -16.642 -20.627 1.00 98.19 85 ALA A N 1
ATOM 650 C CA . ALA A 1 85 ? 0.093 -17.704 -19.793 1.00 98.19 85 ALA A CA 1
ATOM 651 C C . ALA A 1 85 ? -0.951 -18.379 -18.885 1.00 98.19 85 ALA A C 1
ATOM 653 O O . ALA A 1 85 ? -0.739 -19.507 -18.437 1.00 98.19 85 ALA A O 1
ATOM 654 N N . THR A 1 86 ? -2.081 -17.713 -18.637 1.00 98.00 86 THR A N 1
ATOM 655 C CA . THR A 1 86 ? -3.179 -18.216 -17.803 1.00 98.00 86 THR A CA 1
ATOM 656 C C . THR A 1 86 ? -4.455 -18.405 -18.628 1.00 98.00 86 THR A C 1
ATOM 658 O O . THR A 1 86 ? -4.673 -19.456 -19.234 1.00 98.00 86 THR A O 1
ATOM 661 N N . SER A 1 87 ? -5.319 -17.393 -18.650 1.00 97.31 87 SER A N 1
ATOM 662 C CA . SER A 1 87 ? -6.522 -17.316 -19.461 1.00 97.31 87 SER A CA 1
ATOM 663 C C . SER A 1 87 ? -6.899 -15.852 -19.723 1.00 97.31 87 SER A C 1
ATOM 665 O O . SER A 1 87 ? -6.588 -14.983 -18.909 1.00 97.31 87 SER A O 1
ATOM 667 N N . PRO A 1 88 ? -7.595 -15.541 -20.831 1.00 97.94 88 PRO A N 1
ATOM 668 C CA . PRO A 1 88 ? -8.047 -14.180 -21.093 1.00 97.94 88 PRO A CA 1
ATOM 669 C C . PRO A 1 88 ? -8.907 -13.620 -19.952 1.00 97.94 88 PRO A C 1
ATOM 671 O O . PRO A 1 88 ? -9.964 -14.171 -19.643 1.00 97.94 88 PRO A O 1
ATOM 674 N N . GLY A 1 89 ? -8.473 -12.496 -19.377 1.00 96.75 89 GLY A N 1
ATOM 675 C CA . GLY A 1 89 ? -9.182 -11.799 -18.304 1.00 96.75 89 GLY A CA 1
ATOM 676 C C . GLY A 1 89 ? -8.862 -12.282 -16.887 1.00 96.75 89 GLY A C 1
ATOM 677 O O . GLY A 1 89 ? -9.537 -11.831 -15.965 1.00 96.75 89 GLY A O 1
ATOM 678 N N . THR A 1 90 ? -7.862 -13.156 -16.697 1.00 98.44 90 THR A N 1
ATOM 679 C CA . THR A 1 90 ? -7.348 -13.495 -15.357 1.00 98.44 90 THR A CA 1
ATOM 680 C C . THR A 1 90 ? -6.818 -12.251 -14.652 1.00 98.44 90 THR A C 1
ATOM 682 O O . THR A 1 90 ? -7.168 -12.014 -13.504 1.00 98.44 90 THR A O 1
ATOM 685 N N . TYR A 1 91 ? -6.017 -11.443 -15.350 1.00 98.81 91 TYR A N 1
ATOM 686 C CA . TYR A 1 91 ? -5.447 -10.201 -14.841 1.00 98.81 91 TYR A CA 1
ATOM 687 C C . TYR A 1 91 ? -5.980 -8.993 -15.609 1.00 98.81 91 TYR A C 1
ATOM 689 O O . TYR A 1 91 ? -6.178 -9.030 -16.828 1.00 98.81 91 TYR A O 1
ATOM 697 N N . ALA A 1 92 ? -6.163 -7.903 -14.875 1.00 98.88 92 ALA A N 1
ATOM 698 C CA . ALA A 1 92 ? -6.432 -6.565 -15.378 1.00 98.88 92 ALA A CA 1
ATOM 699 C C . ALA A 1 92 ? -5.520 -5.558 -14.660 1.00 98.88 92 ALA A C 1
ATOM 701 O O . ALA A 1 92 ? -4.852 -5.898 -13.684 1.00 98.88 92 ALA A O 1
ATOM 702 N N . PHE A 1 93 ? -5.493 -4.312 -15.130 1.00 98.88 93 PHE A N 1
ATOM 703 C CA . PHE A 1 93 ? -4.775 -3.219 -14.473 1.00 98.88 93 PHE A CA 1
ATOM 704 C C . PHE A 1 93 ? -5.688 -2.018 -14.217 1.00 98.88 93 PHE A C 1
ATOM 706 O O . PHE A 1 93 ? -6.761 -1.890 -14.811 1.00 98.88 93 PHE A O 1
ATOM 713 N N . ILE A 1 94 ? -5.246 -1.129 -13.329 1.00 98.88 94 ILE A N 1
ATOM 714 C CA . ILE A 1 94 ? -5.884 0.166 -13.082 1.00 98.88 94 ILE A CA 1
ATOM 715 C C . ILE A 1 94 ? -5.359 1.200 -14.083 1.00 98.88 94 ILE A C 1
ATOM 717 O O . ILE A 1 94 ? -4.184 1.573 -14.056 1.00 98.88 94 ILE A O 1
ATOM 721 N N . ASP A 1 95 ? -6.240 1.674 -14.965 1.00 98.75 95 ASP A N 1
ATOM 722 C CA . ASP A 1 95 ? -5.987 2.832 -15.825 1.00 98.75 95 ASP A CA 1
ATOM 723 C C . ASP A 1 95 ? -6.194 4.113 -15.006 1.00 98.75 95 ASP A C 1
ATOM 725 O O . ASP A 1 95 ? -7.322 4.572 -14.801 1.00 98.75 95 ASP A O 1
ATOM 729 N N . ALA A 1 96 ? -5.096 4.674 -14.495 1.00 98.56 96 ALA A N 1
ATOM 730 C CA . ALA A 1 96 ? -5.143 5.861 -13.648 1.00 98.56 96 ALA A CA 1
ATOM 731 C C . ALA A 1 96 ? -5.633 7.105 -14.405 1.00 98.56 96 ALA A C 1
ATOM 733 O O . ALA A 1 96 ? -6.312 7.948 -13.816 1.00 98.56 96 ALA A O 1
ATOM 734 N N . ASP A 1 97 ? -5.358 7.212 -15.707 1.00 98.31 97 ASP A N 1
ATOM 735 C CA . ASP A 1 97 ? -5.781 8.361 -16.509 1.00 98.31 97 ASP A CA 1
ATOM 736 C C . ASP A 1 97 ? -7.291 8.334 -16.744 1.00 98.31 97 ASP A C 1
ATOM 738 O O . ASP A 1 97 ? -7.969 9.351 -16.576 1.00 98.31 97 ASP A O 1
ATOM 742 N N . ALA A 1 98 ? -7.839 7.164 -17.078 1.00 98.25 98 ALA A N 1
ATOM 743 C CA . ALA A 1 98 ? -9.280 6.981 -17.189 1.00 98.25 98 ALA A CA 1
ATOM 744 C C . ALA A 1 98 ? -9.974 7.131 -15.828 1.00 98.25 98 ALA A C 1
ATOM 746 O O . ALA A 1 98 ? -11.013 7.788 -15.743 1.00 98.25 98 ALA A O 1
ATOM 747 N N . GLY A 1 99 ? -9.390 6.562 -14.768 1.00 97.81 99 GLY A N 1
ATOM 748 C CA . GLY A 1 99 ? -9.939 6.606 -13.415 1.00 97.81 99 GLY A CA 1
ATOM 749 C C . GLY A 1 99 ? -10.010 8.022 -12.843 1.00 97.81 99 GLY A C 1
ATOM 750 O O . GLY A 1 99 ? -11.022 8.399 -12.256 1.00 97.81 99 GLY A O 1
ATOM 751 N N . THR A 1 100 ? -8.979 8.840 -13.064 1.00 98.06 100 THR A N 1
ATOM 752 C CA . THR A 1 100 ? -8.930 10.241 -12.601 1.00 98.06 100 THR A CA 1
ATOM 753 C C . THR A 1 100 ? -9.531 11.238 -13.594 1.00 98.06 100 THR A C 1
ATOM 755 O O . THR A 1 100 ? -9.823 12.379 -13.232 1.00 98.06 100 THR A O 1
ATOM 758 N N . GLY A 1 101 ? -9.698 10.846 -14.860 1.00 97.50 101 GLY A N 1
ATOM 759 C CA . GLY A 1 101 ? -10.045 11.754 -15.952 1.00 97.50 101 GLY A CA 1
ATOM 760 C C . GLY A 1 101 ? -8.915 12.722 -16.337 1.00 97.50 101 GLY A C 1
ATOM 761 O O . GLY A 1 101 ? -9.179 13.724 -17.008 1.00 97.50 101 GLY A O 1
ATOM 762 N N . GLN A 1 102 ? -7.675 12.456 -15.914 1.00 96.88 102 GLN A N 1
ATOM 763 C CA . GLN A 1 102 ? -6.497 13.281 -16.173 1.00 96.88 102 GLN A CA 1
ATOM 764 C C . GLN A 1 102 ? -5.470 12.499 -16.999 1.00 96.88 102 GLN A C 1
ATOM 766 O O . GLN A 1 102 ? -4.944 11.497 -16.542 1.00 96.88 102 GLN A O 1
ATOM 771 N N . THR A 1 103 ? -5.099 13.001 -18.180 1.00 95.56 103 THR A N 1
ATOM 772 C CA . THR A 1 103 ? -3.963 12.444 -18.937 1.00 95.56 103 THR A CA 1
ATOM 773 C C . THR A 1 103 ? -2.646 12.657 -18.190 1.00 95.56 103 THR A C 1
ATOM 775 O O . THR A 1 103 ? -2.398 13.764 -17.700 1.00 95.56 103 THR A O 1
ATOM 778 N N . ASN A 1 104 ? -1.787 11.634 -18.162 1.00 96.44 104 ASN A N 1
ATOM 779 C CA . ASN A 1 104 ? -0.539 11.607 -17.396 1.00 96.44 104 ASN A CA 1
ATOM 780 C C . ASN A 1 104 ? -0.785 11.904 -15.906 1.00 96.44 104 ASN A C 1
ATOM 782 O O . ASN A 1 104 ? -0.074 12.695 -15.279 1.00 96.44 104 ASN A O 1
ATOM 786 N N . SER A 1 105 ? -1.829 11.298 -15.336 1.00 97.62 105 SER A N 1
ATOM 787 C CA . SER A 1 105 ? -2.189 11.431 -13.918 1.00 97.62 105 SER A CA 1
ATOM 788 C C . SER A 1 105 ? -1.050 11.005 -12.989 1.00 97.62 105 SER A C 1
ATOM 790 O O . SER A 1 105 ? -0.823 11.650 -11.965 1.00 97.62 105 SER A O 1
ATOM 792 N N . LEU A 1 106 ? -0.254 10.011 -13.396 1.00 97.88 106 LEU A N 1
ATOM 793 C CA . LEU A 1 106 ? 0.946 9.568 -12.682 1.00 97.88 106 LEU A CA 1
ATOM 794 C C . LEU A 1 106 ? 2.212 10.387 -12.995 1.00 97.88 106 LEU A C 1
ATOM 796 O O . LEU A 1 106 ? 3.320 10.012 -12.615 1.00 97.88 106 LEU A O 1
ATOM 800 N N . GLY A 1 107 ? 2.047 11.546 -13.631 1.00 94.94 107 GLY A N 1
ATOM 801 C CA . GLY A 1 107 ? 3.126 12.466 -13.954 1.00 94.94 107 GLY A CA 1
ATOM 802 C C . GLY A 1 107 ? 3.779 12.177 -15.302 1.00 94.94 107 GLY A C 1
ATOM 803 O O . GLY A 1 107 ? 3.267 11.428 -16.131 1.00 94.94 107 GLY A O 1
ATOM 804 N N . THR A 1 108 ? 4.911 12.835 -15.528 1.00 94.44 108 THR A N 1
ATOM 805 C CA . THR A 1 108 ? 5.626 12.862 -16.814 1.00 94.44 108 THR A CA 1
ATOM 806 C C . THR A 1 108 ? 7.065 12.360 -16.689 1.00 94.44 108 THR A C 1
ATOM 808 O O . THR A 1 108 ? 7.903 12.718 -17.505 1.00 94.44 108 THR A O 1
ATOM 811 N N . ASP A 1 109 ? 7.395 11.604 -15.643 1.00 94.50 109 ASP A N 1
ATOM 812 C CA . ASP A 1 109 ? 8.641 10.824 -15.624 1.00 94.50 109 ASP A CA 1
ATOM 813 C C . ASP A 1 109 ? 8.502 9.665 -16.621 1.00 94.50 109 ASP A C 1
ATOM 815 O O . ASP A 1 109 ? 7.382 9.205 -16.854 1.00 94.50 109 ASP A O 1
ATOM 819 N N . ALA A 1 110 ? 9.604 9.192 -17.205 1.00 95.31 110 ALA A N 1
ATOM 820 C CA . ALA A 1 110 ? 9.578 8.031 -18.099 1.00 95.31 110 ALA A CA 1
ATOM 821 C C . ALA A 1 110 ? 9.130 6.748 -17.375 1.00 95.31 110 ALA A C 1
ATOM 823 O O . ALA A 1 110 ? 8.664 5.813 -18.016 1.00 95.31 110 ALA A O 1
ATOM 824 N N . ILE A 1 111 ? 9.235 6.713 -16.043 1.00 95.75 111 ILE A N 1
ATOM 825 C CA . ILE A 1 111 ? 8.822 5.602 -15.190 1.00 95.75 111 ILE A CA 1
ATOM 826 C C . ILE A 1 111 ? 7.587 5.996 -14.367 1.00 95.75 111 ILE A C 1
ATOM 828 O O . ILE A 1 111 ? 7.555 7.063 -13.747 1.00 95.75 111 ILE A O 1
ATOM 832 N N . LYS A 1 112 ? 6.615 5.087 -14.254 1.00 97.50 112 LYS A N 1
ATOM 833 C CA . LYS A 1 112 ? 5.461 5.200 -13.350 1.00 97.50 112 LYS A CA 1
ATOM 834 C C . LYS A 1 112 ? 5.310 3.983 -12.430 1.00 97.50 112 LYS A C 1
ATOM 836 O O . LYS A 1 112 ? 6.020 2.983 -12.542 1.00 97.50 112 LYS A O 1
ATOM 841 N N . VAL A 1 113 ? 4.372 4.103 -11.494 1.00 98.69 113 VAL A N 1
ATOM 842 C CA . VAL A 1 113 ? 3.832 2.983 -10.710 1.00 98.69 113 VAL A CA 1
ATOM 843 C C . VAL A 1 113 ? 2.599 2.392 -11.404 1.00 98.69 113 VAL A C 1
ATOM 845 O O . VAL A 1 113 ? 2.028 3.010 -12.306 1.00 98.69 113 VAL A O 1
ATOM 848 N N . GLY A 1 114 ? 2.153 1.215 -10.974 1.00 98.69 114 GLY A N 1
ATOM 849 C CA . GLY A 1 114 ? 0.934 0.584 -11.475 1.00 98.69 114 GLY A CA 1
ATOM 850 C C . GLY A 1 114 ? 0.304 -0.373 -10.467 1.00 98.69 114 GLY A C 1
ATOM 851 O O . GLY A 1 114 ? 0.945 -0.792 -9.504 1.00 98.69 114 GLY A O 1
ATOM 852 N N . ILE A 1 115 ? -0.962 -0.718 -10.707 1.00 98.94 115 ILE A N 1
ATOM 853 C CA . ILE A 1 115 ? -1.681 -1.759 -9.967 1.00 98.94 115 ILE A CA 1
ATOM 854 C C . ILE A 1 115 ? -2.273 -2.745 -10.972 1.00 98.94 115 ILE A C 1
ATOM 856 O O . ILE A 1 115 ? -3.013 -2.339 -11.873 1.00 98.94 115 ILE A O 1
ATOM 860 N N . LEU A 1 116 ? -1.953 -4.025 -10.799 1.00 98.88 116 LEU A N 1
ATOM 861 C CA . LEU A 1 116 ? -2.589 -5.160 -11.464 1.00 98.88 116 LEU A CA 1
ATOM 862 C C . LEU A 1 116 ? -3.472 -5.891 -10.447 1.00 98.88 116 LEU A C 1
ATOM 864 O O . LEU A 1 116 ? -3.216 -5.830 -9.248 1.00 98.88 116 LEU A O 1
ATOM 868 N N . TYR A 1 117 ? -4.515 -6.573 -10.903 1.00 98.88 117 TYR A N 1
ATOM 869 C CA . TYR A 1 117 ? -5.409 -7.335 -10.029 1.00 98.88 117 TYR A CA 1
ATOM 870 C C . TYR A 1 117 ? -6.103 -8.465 -10.787 1.00 98.88 117 TYR A C 1
ATOM 872 O O . TYR A 1 117 ? -6.193 -8.423 -12.017 1.00 98.88 117 TYR A O 1
ATOM 880 N N . GLN A 1 118 ? -6.616 -9.449 -10.049 1.00 98.88 118 GLN A N 1
ATOM 881 C CA . GLN A 1 118 ? -7.443 -10.527 -10.583 1.00 98.88 118 GLN A CA 1
ATOM 882 C C . GLN A 1 118 ? -8.939 -10.198 -10.432 1.00 98.88 118 GLN A C 1
ATOM 884 O O . GLN A 1 118 ? -9.468 -10.277 -9.318 1.00 98.88 118 GLN A O 1
ATOM 889 N N . PRO A 1 119 ? -9.682 -9.887 -11.518 1.00 98.75 119 PRO A N 1
ATOM 890 C CA . PRO A 1 119 ? -11.092 -9.489 -11.421 1.00 98.75 119 PRO A CA 1
ATOM 891 C C . PRO A 1 119 ? -12.020 -10.567 -10.845 1.00 98.75 119 PRO A C 1
ATOM 893 O O . PRO A 1 119 ? -13.107 -10.265 -10.357 1.00 98.75 119 PRO A O 1
ATOM 896 N N . SER A 1 120 ? -11.625 -11.845 -10.898 1.00 98.06 120 SER A N 1
ATOM 897 C CA . SER A 1 120 ? -12.381 -12.934 -10.267 1.00 98.06 120 SER A CA 1
ATOM 898 C C . SER A 1 120 ? -12.285 -12.938 -8.741 1.00 98.06 120 SER A C 1
ATOM 900 O O . SER A 1 120 ? -13.110 -13.578 -8.090 1.00 98.06 120 SER A O 1
ATOM 902 N N . ARG A 1 121 ? -11.297 -12.245 -8.170 1.00 98.19 121 ARG A N 1
ATOM 903 C CA . ARG A 1 121 ? -10.951 -12.272 -6.744 1.00 98.19 121 ARG A CA 1
ATOM 904 C C . ARG A 1 121 ? -11.368 -10.980 -6.055 1.00 98.19 121 ARG A C 1
ATOM 906 O O . ARG A 1 121 ? -12.015 -11.027 -5.013 1.00 98.19 121 ARG A O 1
ATOM 913 N N . VAL A 1 122 ? -11.101 -9.851 -6.703 1.00 98.69 122 VAL A N 1
ATOM 914 C CA . VAL A 1 122 ? -11.445 -8.520 -6.202 1.00 98.69 122 VAL A CA 1
ATOM 915 C C . VAL A 1 122 ? -12.090 -7.657 -7.283 1.00 98.69 122 VAL A C 1
ATOM 917 O O . VAL A 1 122 ? -11.839 -7.831 -8.478 1.00 98.69 122 VAL A O 1
ATOM 920 N N . THR A 1 123 ? -12.882 -6.681 -6.854 1.00 98.56 123 THR A N 1
ATOM 921 C CA . THR A 1 123 ? -13.467 -5.645 -7.707 1.00 98.56 123 THR A CA 1
ATOM 922 C C . THR A 1 123 ? -12.904 -4.286 -7.310 1.00 98.56 123 THR A C 1
ATOM 924 O O . THR A 1 123 ? -12.961 -3.908 -6.147 1.00 98.56 123 THR A O 1
ATOM 927 N N . ALA A 1 124 ? -12.379 -3.518 -8.267 1.00 98.56 124 ALA A N 1
ATOM 928 C CA . ALA A 1 124 ? -12.000 -2.130 -8.011 1.00 98.56 124 ALA A CA 1
ATOM 929 C C . ALA A 1 124 ? -13.256 -1.287 -7.717 1.00 98.56 124 ALA A C 1
ATOM 931 O O . ALA A 1 124 ? -14.187 -1.249 -8.526 1.00 98.56 124 ALA A O 1
ATOM 932 N N . VAL A 1 125 ? -13.281 -0.611 -6.569 1.00 98.25 125 VAL A N 1
ATOM 933 C CA . VAL A 1 125 ? -14.406 0.211 -6.093 1.00 98.25 125 VAL A CA 1
ATOM 934 C C . VAL A 1 125 ? -13.944 1.620 -5.718 1.00 98.25 125 VAL A C 1
ATOM 936 O O . VAL A 1 125 ? -12.753 1.892 -5.595 1.00 98.25 125 VAL A O 1
ATOM 939 N N . GLY A 1 126 ? -14.885 2.549 -5.553 1.00 97.25 126 GLY A N 1
ATOM 940 C CA . GLY A 1 126 ? -14.560 3.941 -5.240 1.00 97.25 126 GLY A CA 1
ATOM 941 C C . GLY A 1 126 ? -13.835 4.675 -6.374 1.00 97.25 126 GLY A C 1
ATOM 942 O O . GLY A 1 126 ? -13.926 4.316 -7.549 1.00 97.25 126 GLY A O 1
ATOM 943 N N . GLN A 1 127 ? -13.152 5.754 -6.009 1.00 97.25 127 GLN A N 1
ATOM 944 C CA . GLN A 1 127 ? -12.401 6.626 -6.902 1.00 97.25 127 GLN A CA 1
ATOM 945 C C . GLN A 1 127 ? -10.947 6.149 -7.022 1.00 97.25 127 GLN A C 1
ATOM 947 O O . GLN A 1 127 ? -10.231 6.061 -6.027 1.00 97.25 127 GLN A O 1
ATOM 952 N N . THR A 1 128 ? -10.475 5.917 -8.249 1.00 98.75 128 THR A N 1
ATOM 953 C CA . THR A 1 128 ? -9.034 5.810 -8.520 1.00 98.75 128 THR A CA 1
ATOM 954 C C . THR A 1 128 ? -8.382 7.157 -8.250 1.00 98.75 128 THR A C 1
ATOM 956 O O . THR A 1 128 ? -8.811 8.169 -8.811 1.00 98.75 128 THR A O 1
ATOM 959 N N . ALA A 1 129 ? -7.348 7.194 -7.419 1.00 98.69 129 ALA A N 1
ATOM 960 C CA . ALA A 1 129 ? -6.764 8.448 -6.972 1.00 98.69 129 ALA A CA 1
ATOM 961 C C . ALA A 1 129 ? -5.253 8.481 -7.195 1.00 98.69 129 ALA A C 1
ATOM 963 O O . ALA A 1 129 ? -4.553 7.495 -6.977 1.00 98.69 129 ALA A O 1
ATOM 964 N N . THR A 1 130 ? -4.740 9.641 -7.601 1.00 98.75 130 THR A N 1
ATOM 965 C CA . THR A 1 130 ? -3.302 9.858 -7.790 1.00 98.75 130 THR A CA 1
ATOM 966 C C . THR A 1 130 ? -2.813 11.034 -6.961 1.00 98.75 130 THR A C 1
ATOM 968 O O . THR A 1 130 ? -3.375 12.128 -7.062 1.00 98.75 130 THR A O 1
ATOM 971 N N . LEU A 1 131 ? -1.732 10.853 -6.202 1.00 98.62 131 LEU A N 1
ATOM 972 C CA . LEU A 1 131 ? -1.059 11.956 -5.517 1.00 98.62 131 LEU A CA 1
ATOM 973 C C . LEU A 1 131 ? 0.024 12.534 -6.430 1.00 98.62 131 LEU A C 1
ATOM 975 O O . LEU A 1 131 ? 1.168 12.090 -6.441 1.00 98.62 131 LEU A O 1
ATOM 979 N N . ASN A 1 132 ? -0.360 13.530 -7.222 1.00 97.62 132 ASN A N 1
ATOM 980 C CA . ASN A 1 132 ? 0.492 14.179 -8.224 1.00 97.62 132 ASN A CA 1
ATOM 981 C C . ASN A 1 132 ? 0.622 15.696 -7.999 1.00 97.62 132 ASN A C 1
ATOM 983 O O . ASN A 1 132 ? 0.977 16.452 -8.906 1.00 97.62 132 ASN A O 1
ATOM 987 N N . THR A 1 133 ? 0.314 16.161 -6.787 1.00 97.81 133 THR A N 1
ATOM 988 C CA . THR A 1 133 ? 0.414 17.578 -6.435 1.00 97.81 133 THR A CA 1
ATOM 989 C C . THR A 1 133 ? 1.871 18.030 -6.448 1.00 97.81 133 THR A C 1
ATOM 991 O O . THR A 1 133 ? 2.787 17.259 -6.168 1.00 97.81 133 THR A O 1
ATOM 994 N N . LEU A 1 134 ? 2.105 19.320 -6.706 1.00 97.06 134 LEU A N 1
ATOM 995 C CA . LEU A 1 134 ? 3.458 19.880 -6.659 1.00 97.06 134 LEU A CA 1
ATOM 996 C C . LEU A 1 134 ? 4.111 19.693 -5.278 1.00 97.06 134 LEU A C 1
ATOM 998 O O . LEU A 1 134 ? 5.315 19.464 -5.199 1.00 97.06 134 LEU A O 1
ATOM 1002 N N . ALA A 1 135 ? 3.314 19.767 -4.205 1.00 97.94 135 ALA A N 1
ATOM 1003 C CA . ALA A 1 135 ? 3.782 19.550 -2.840 1.00 97.94 135 ALA A CA 1
ATOM 1004 C C . ALA A 1 135 ? 4.388 18.152 -2.664 1.00 97.94 135 ALA A C 1
ATOM 1006 O O . ALA A 1 135 ? 5.448 18.036 -2.065 1.00 97.94 135 ALA A O 1
ATOM 1007 N N . PHE A 1 136 ? 3.791 17.123 -3.267 1.00 98.31 136 PHE A N 1
ATOM 1008 C CA . PHE A 1 136 ? 4.317 15.763 -3.227 1.00 98.31 136 PHE A CA 1
ATOM 1009 C C . PHE A 1 136 ? 5.430 15.512 -4.259 1.00 98.31 136 PHE A C 1
ATOM 1011 O O . PHE A 1 136 ? 6.492 14.995 -3.918 1.00 98.31 136 PHE A O 1
ATOM 1018 N N . ILE A 1 137 ? 5.228 15.912 -5.519 1.00 97.75 137 ILE A N 1
ATOM 1019 C CA . ILE A 1 137 ? 6.167 15.627 -6.617 1.00 97.75 137 ILE A CA 1
ATOM 1020 C C . ILE A 1 137 ? 7.517 16.313 -6.398 1.00 97.75 137 ILE A C 1
ATOM 1022 O O . ILE A 1 137 ? 8.560 15.680 -6.574 1.00 97.75 137 ILE A O 1
ATOM 1026 N N . ASN A 1 138 ? 7.518 17.582 -5.984 1.00 97.50 138 ASN A N 1
ATOM 1027 C CA . ASN A 1 138 ? 8.755 18.290 -5.659 1.00 97.50 138 ASN A CA 1
ATOM 1028 C C . ASN A 1 138 ? 9.196 18.046 -4.216 1.00 97.50 138 ASN A C 1
ATOM 1030 O O . ASN A 1 138 ? 10.393 18.073 -3.937 1.00 97.50 138 ASN A O 1
ATOM 1034 N N . ALA A 1 139 ? 8.245 17.879 -3.289 1.00 97.31 139 ALA A N 1
ATOM 1035 C CA . ALA A 1 139 ? 8.507 17.664 -1.865 1.00 97.31 139 ALA A CA 1
ATOM 1036 C C . ALA A 1 139 ? 9.527 18.652 -1.265 1.00 97.31 139 ALA A C 1
ATOM 1038 O O . ALA A 1 139 ? 10.405 18.301 -0.475 1.00 97.31 139 ALA A O 1
ATOM 1039 N N . GLY A 1 140 ? 9.382 19.928 -1.638 1.00 96.38 140 GLY A N 1
ATOM 1040 C CA . GLY A 1 140 ? 10.218 21.035 -1.166 1.00 96.38 140 GLY A CA 1
ATOM 1041 C C . GLY A 1 140 ? 11.481 21.303 -1.991 1.00 96.38 140 GLY A C 1
ATOM 1042 O O . GLY A 1 140 ? 12.224 22.218 -1.647 1.00 96.38 140 GLY A O 1
ATOM 1043 N N . ASP A 1 141 ? 11.717 20.551 -3.066 1.00 97.31 141 ASP A N 1
ATOM 1044 C CA . ASP A 1 141 ? 12.819 20.771 -4.008 1.00 97.31 141 ASP A CA 1
ATOM 1045 C C . ASP A 1 141 ? 12.416 21.706 -5.174 1.00 97.31 141 ASP A C 1
ATOM 1047 O O . ASP A 1 141 ? 11.232 21.937 -5.450 1.00 97.31 141 ASP A O 1
ATOM 1051 N N . SER A 1 142 ? 13.400 22.258 -5.886 1.00 96.12 142 SER A N 1
ATOM 1052 C CA . SER A 1 142 ? 13.187 23.151 -7.033 1.00 96.12 142 SER A CA 1
ATOM 1053 C C . SER A 1 142 ? 12.628 22.449 -8.275 1.00 96.12 142 SER A C 1
ATOM 1055 O O . SER A 1 142 ? 12.057 23.111 -9.147 1.00 96.12 142 SER A O 1
ATOM 1057 N N . GLY A 1 143 ? 12.752 21.124 -8.354 1.00 94.06 143 GLY A N 1
ATOM 1058 C CA . GLY A 1 143 ? 12.262 20.298 -9.457 1.00 94.06 143 GLY A CA 1
ATOM 1059 C C . GLY A 1 143 ? 11.533 19.042 -8.985 1.00 94.06 143 GLY A C 1
ATOM 1060 O O . GLY A 1 143 ? 11.496 18.745 -7.793 1.00 94.06 143 GLY A O 1
ATOM 1061 N N . ALA A 1 144 ? 10.963 18.306 -9.939 1.00 94.25 144 ALA A N 1
ATOM 1062 C CA . ALA A 1 144 ? 10.290 17.039 -9.674 1.00 94.25 144 ALA A CA 1
ATOM 1063 C C . ALA A 1 144 ? 11.286 15.986 -9.163 1.00 94.25 144 ALA A C 1
ATOM 1065 O O . ALA A 1 144 ? 12.391 15.855 -9.697 1.00 94.25 144 ALA A O 1
ATOM 1066 N N . ARG A 1 145 ? 10.896 15.246 -8.121 1.00 94.81 145 ARG A N 1
ATOM 1067 C CA . ARG A 1 145 ? 11.739 14.243 -7.453 1.00 94.81 145 ARG A CA 1
ATOM 1068 C C . ARG A 1 145 ? 11.044 12.909 -7.250 1.00 94.81 145 ARG A C 1
ATOM 1070 O O . ARG A 1 145 ? 11.684 11.881 -7.452 1.00 94.81 145 ARG A O 1
ATOM 1077 N N . ASN A 1 146 ? 9.785 12.932 -6.832 1.00 94.69 146 ASN A N 1
ATOM 1078 C CA . ASN A 1 146 ? 9.011 11.723 -6.579 1.00 94.69 146 ASN A CA 1
ATOM 1079 C C . ASN A 1 146 ? 8.159 11.369 -7.793 1.00 94.69 146 ASN A C 1
ATOM 1081 O O . ASN A 1 146 ? 7.698 12.254 -8.519 1.00 94.69 146 ASN A O 1
ATOM 1085 N N . ARG A 1 147 ? 7.912 10.072 -7.971 1.00 96.31 147 ARG A N 1
ATOM 1086 C CA . ARG A 1 147 ? 6.869 9.588 -8.876 1.00 96.31 147 ARG A CA 1
ATOM 1087 C C . ARG A 1 147 ? 5.539 9.658 -8.153 1.00 96.31 147 ARG A C 1
ATOM 1089 O O . ARG A 1 147 ? 5.493 9.418 -6.949 1.00 96.31 147 ARG A O 1
ATOM 1096 N N . ALA A 1 148 ? 4.483 10.012 -8.877 1.00 98.12 148 ALA A N 1
ATOM 1097 C CA . ALA A 1 148 ? 3.149 10.114 -8.301 1.00 98.12 148 ALA A CA 1
ATOM 1098 C C . ALA A 1 148 ? 2.707 8.772 -7.694 1.00 98.12 148 ALA A C 1
ATOM 1100 O O . ALA A 1 148 ? 2.959 7.714 -8.271 1.00 98.12 148 ALA A O 1
ATOM 1101 N N . THR A 1 149 ? 2.014 8.832 -6.561 1.00 98.50 149 THR A N 1
ATOM 1102 C CA . THR A 1 149 ? 1.399 7.655 -5.930 1.00 98.50 149 THR A CA 1
ATOM 1103 C C . THR A 1 149 ? 0.087 7.307 -6.622 1.00 98.50 149 THR A C 1
ATOM 1105 O O . THR A 1 149 ? -0.667 8.213 -6.985 1.00 98.50 149 THR A O 1
ATOM 1108 N N . LEU A 1 150 ? -0.217 6.012 -6.737 1.00 98.88 150 LEU A N 1
ATOM 1109 C CA . LEU A 1 150 ? -1.514 5.493 -7.179 1.00 98.88 150 LEU A CA 1
ATOM 1110 C C . LEU A 1 150 ? -2.230 4.815 -6.008 1.00 98.88 150 LEU A C 1
ATOM 1112 O O . LEU A 1 150 ? -1.676 3.883 -5.433 1.00 98.88 150 LEU A O 1
ATOM 1116 N N . ALA A 1 151 ? -3.457 5.232 -5.697 1.00 98.88 151 ALA A N 1
ATOM 1117 C CA . ALA A 1 151 ? -4.323 4.558 -4.736 1.00 98.88 151 ALA A CA 1
ATOM 1118 C C . ALA A 1 151 ? -5.612 4.055 -5.393 1.00 98.88 151 ALA A C 1
ATOM 1120 O O . ALA A 1 151 ? -6.236 4.753 -6.200 1.00 98.88 151 ALA A O 1
ATOM 1121 N N . GLN A 1 152 ? -6.016 2.845 -5.020 1.00 98.88 152 GLN A N 1
ATOM 1122 C CA . GLN A 1 152 ? -7.247 2.208 -5.466 1.00 98.88 152 GLN A CA 1
ATOM 1123 C C . GLN A 1 152 ? -7.834 1.379 -4.324 1.00 98.88 152 GLN A C 1
ATOM 1125 O O . GLN A 1 152 ? -7.117 0.607 -3.690 1.00 98.88 152 GLN A O 1
ATOM 1130 N N . ALA A 1 153 ? -9.139 1.518 -4.094 1.00 98.75 153 ALA A N 1
ATOM 1131 C CA . ALA A 1 153 ? -9.872 0.622 -3.211 1.00 98.75 153 ALA A CA 1
ATOM 1132 C C . ALA A 1 153 ? -10.334 -0.632 -3.964 1.00 98.75 153 ALA A C 1
ATOM 1134 O O . ALA A 1 153 ? -10.726 -0.561 -5.135 1.00 98.75 153 ALA A O 1
ATOM 1135 N N . PHE A 1 154 ? -10.310 -1.767 -3.282 1.00 98.81 154 PHE A N 1
ATOM 1136 C CA . PHE A 1 154 ? -10.761 -3.057 -3.772 1.00 98.81 154 PHE A CA 1
ATOM 1137 C C . PHE A 1 154 ? -11.769 -3.650 -2.797 1.00 98.81 154 PHE A C 1
ATOM 1139 O O . PHE A 1 154 ? -11.557 -3.616 -1.592 1.00 98.81 154 PHE A O 1
ATOM 1146 N N . GLU A 1 155 ? -12.853 -4.193 -3.335 1.00 97.81 155 GLU A N 1
ATOM 1147 C CA . GLU A 1 155 ? -13.791 -5.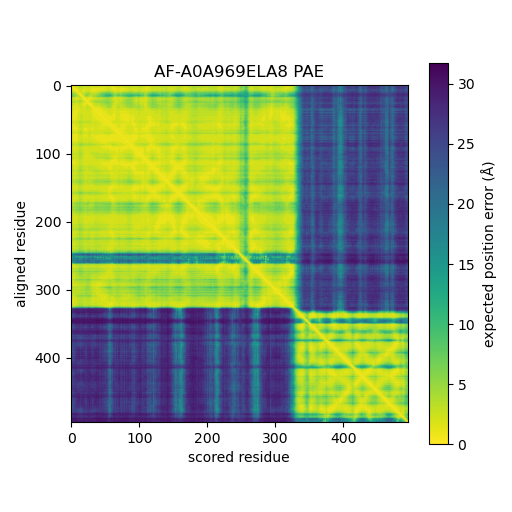052 -2.621 1.00 97.81 155 GLU A CA 1
ATOM 1148 C C . GLU A 1 155 ? -13.398 -6.508 -2.889 1.00 97.81 155 GLU A C 1
ATOM 1150 O O . GLU A 1 155 ? -13.291 -6.917 -4.050 1.00 97.81 155 GLU A O 1
ATOM 1155 N N . GLU A 1 156 ? -13.168 -7.301 -1.845 1.00 96.81 156 GLU A N 1
ATOM 1156 C CA . GLU A 1 156 ? -12.992 -8.742 -1.986 1.00 96.81 156 GLU A CA 1
ATOM 1157 C C . GLU A 1 156 ? -14.327 -9.381 -2.381 1.00 96.81 156 GLU A C 1
ATOM 1159 O O . GLU A 1 156 ? -15.306 -9.342 -1.639 1.00 96.81 156 GLU A O 1
ATOM 1164 N N . ASN A 1 157 ? -14.371 -10.037 -3.543 1.00 94.62 157 ASN A N 1
ATOM 1165 C CA . ASN A 1 157 ? -15.622 -10.552 -4.107 1.00 94.62 157 ASN A CA 1
ATOM 1166 C C . ASN A 1 157 ? -16.291 -11.622 -3.224 1.00 94.62 157 ASN A C 1
ATOM 1168 O O . ASN A 1 157 ? -17.492 -11.869 -3.353 1.00 94.62 157 ASN A O 1
ATOM 1172 N N . ALA A 1 158 ? -15.510 -12.325 -2.398 1.00 90.50 158 ALA A N 1
ATOM 1173 C CA . ALA A 1 158 ? -15.998 -13.411 -1.555 1.00 90.50 158 ALA A CA 1
ATOM 1174 C C . ALA A 1 158 ? -16.754 -12.906 -0.316 1.00 90.50 158 ALA A C 1
ATOM 1176 O O . ALA A 1 158 ? -17.753 -13.516 0.073 1.00 90.50 158 ALA A O 1
ATOM 1177 N N . THR A 1 159 ? -16.287 -11.805 0.270 1.00 89.38 159 THR A N 1
ATOM 1178 C CA . THR A 1 159 ? -16.693 -11.316 1.597 1.00 89.38 159 THR A CA 1
ATOM 1179 C C . THR A 1 159 ? -17.443 -9.985 1.504 1.00 89.38 159 THR A C 1
ATOM 1181 O O . THR A 1 159 ? -18.352 -9.721 2.292 1.00 89.38 159 THR A O 1
ATOM 1184 N N . GLY A 1 160 ? -17.139 -9.180 0.482 1.00 91.81 160 GLY A N 1
ATOM 1185 C CA . GLY A 1 160 ? -17.595 -7.801 0.343 1.00 91.81 160 GLY A CA 1
ATOM 1186 C C . GLY A 1 160 ? -16.785 -6.809 1.183 1.00 91.81 160 GLY A C 1
ATOM 1187 O O . GLY A 1 160 ? -17.156 -5.637 1.236 1.00 91.81 160 GLY A O 1
ATOM 1188 N N . SER A 1 161 ? -15.717 -7.258 1.852 1.00 93.00 161 SER A N 1
ATOM 1189 C CA . SER A 1 161 ? -14.819 -6.391 2.616 1.00 93.00 161 SER A CA 1
ATOM 1190 C C . SER A 1 161 ? -14.014 -5.499 1.677 1.00 93.00 161 SER A C 1
ATOM 1192 O O . SER A 1 161 ? -13.601 -5.930 0.598 1.00 93.00 161 SER A O 1
ATOM 1194 N N . VAL A 1 162 ? -13.802 -4.248 2.081 1.00 95.56 162 VAL A N 1
ATOM 1195 C CA . VAL A 1 162 ? -13.086 -3.248 1.288 1.00 95.56 162 VAL A CA 1
ATOM 1196 C C . VAL A 1 162 ? -11.727 -2.984 1.920 1.00 95.56 162 VAL A C 1
ATOM 1198 O O . VAL A 1 162 ? -11.585 -2.989 3.131 1.00 95.56 162 VAL A O 1
ATOM 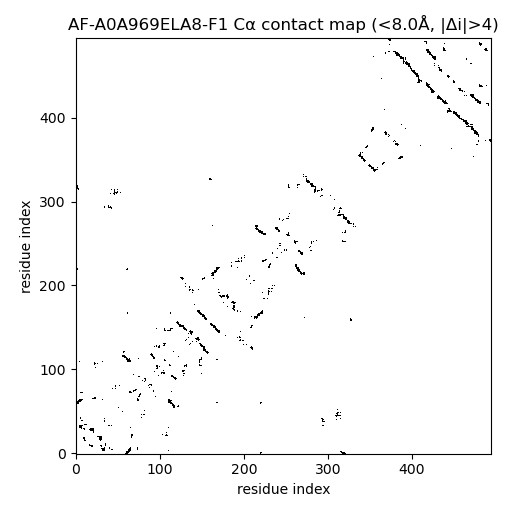1201 N N . PHE A 1 163 ? -10.717 -2.768 1.087 1.00 97.88 163 PHE A N 1
ATOM 1202 C CA . PHE A 1 163 ? -9.403 -2.298 1.512 1.00 97.88 163 PHE A CA 1
ATOM 1203 C C . PHE A 1 163 ? -8.801 -1.410 0.425 1.00 97.88 163 PHE A C 1
ATOM 1205 O O . PHE A 1 163 ? -9.180 -1.469 -0.747 1.00 97.88 163 PHE A O 1
ATOM 1212 N N . ILE A 1 164 ? -7.845 -0.571 0.796 1.00 98.69 164 ILE A N 1
ATOM 1213 C CA . ILE A 1 164 ? -7.192 0.393 -0.083 1.00 98.69 164 ILE A CA 1
ATOM 1214 C C . ILE A 1 164 ? -5.742 -0.023 -0.284 1.00 98.69 164 ILE A C 1
ATOM 1216 O O . ILE A 1 164 ? -4.995 -0.203 0.672 1.00 98.69 164 ILE A O 1
ATOM 1220 N N . VAL A 1 165 ? -5.312 -0.102 -1.541 1.00 98.81 165 VAL A N 1
ATOM 1221 C CA . VAL A 1 165 ? -3.904 -0.278 -1.905 1.00 98.81 165 VAL A CA 1
ATOM 1222 C C . VAL A 1 165 ? -3.355 1.042 -2.423 1.00 98.81 165 VAL A C 1
ATOM 1224 O O . VAL A 1 165 ? -3.953 1.658 -3.304 1.00 98.81 165 VAL A O 1
ATOM 1227 N N . SER A 1 166 ? -2.205 1.464 -1.899 1.00 98.75 166 SER A N 1
ATOM 1228 C CA . SER A 1 166 ? -1.496 2.685 -2.292 1.00 98.75 166 SER A CA 1
ATOM 1229 C C . SER A 1 166 ? -0.057 2.356 -2.685 1.00 98.75 166 SER A C 1
ATOM 1231 O O . SER A 1 166 ? 0.735 1.956 -1.835 1.00 98.75 166 SER A O 1
ATOM 1233 N N . VAL A 1 167 ? 0.286 2.510 -3.966 1.00 98.81 167 VAL A N 1
ATOM 1234 C CA . VAL A 1 167 ? 1.594 2.143 -4.537 1.00 98.81 167 VAL A CA 1
ATOM 1235 C C . VAL A 1 167 ? 2.473 3.373 -4.733 1.00 98.81 167 VAL A C 1
ATOM 1237 O O . VAL A 1 167 ? 2.070 4.342 -5.380 1.00 98.81 167 VAL A O 1
ATOM 1240 N N . ASN A 1 168 ? 3.694 3.312 -4.203 1.00 97.62 168 ASN A N 1
ATOM 1241 C CA . ASN A 1 168 ? 4.610 4.441 -4.071 1.00 97.62 168 ASN A CA 1
ATOM 1242 C C . ASN A 1 168 ? 5.975 4.146 -4.703 1.00 97.62 168 ASN A C 1
ATOM 1244 O O . ASN A 1 168 ? 6.458 3.019 -4.663 1.00 97.62 168 ASN A O 1
ATOM 1248 N N . HIS A 1 169 ? 6.615 5.179 -5.256 1.00 97.44 169 HIS A N 1
ATOM 1249 C CA . HIS A 1 169 ? 8.018 5.127 -5.671 1.00 97.44 169 HIS A CA 1
ATOM 1250 C C . HIS A 1 169 ? 8.680 6.484 -5.379 1.00 97.44 169 HIS A C 1
ATOM 1252 O O . HIS A 1 169 ? 8.564 7.450 -6.142 1.00 97.44 169 HIS A O 1
ATOM 1258 N N . PHE A 1 170 ? 9.348 6.569 -4.230 1.00 97.44 170 PHE A N 1
ATOM 1259 C CA . PHE A 1 170 ? 9.963 7.798 -3.727 1.00 97.44 170 PHE A CA 1
ATOM 1260 C C . PHE A 1 170 ? 11.330 8.067 -4.364 1.00 97.44 170 PHE A C 1
ATOM 1262 O O . PHE A 1 170 ? 11.959 7.201 -4.968 1.00 97.44 170 PHE A O 1
ATOM 1269 N N . LYS A 1 171 ? 11.816 9.304 -4.228 1.00 95.88 171 LYS A N 1
ATOM 1270 C CA . LYS A 1 171 ? 13.103 9.721 -4.788 1.00 95.88 171 LYS A CA 1
ATOM 1271 C C . LYS A 1 171 ? 14.275 8.880 -4.262 1.00 95.88 171 LYS A C 1
ATOM 1273 O O . LYS A 1 171 ? 14.571 8.901 -3.072 1.00 95.88 171 LYS A O 1
ATOM 1278 N N . SER A 1 172 ? 15.049 8.296 -5.181 1.00 93.44 172 SER A N 1
ATOM 1279 C CA . SER A 1 172 ? 16.264 7.538 -4.847 1.00 93.44 172 SER A CA 1
ATOM 1280 C C . SER A 1 172 ? 17.421 8.351 -4.253 1.00 93.44 172 SER A C 1
ATOM 1282 O O . SER A 1 172 ? 17.568 9.552 -4.510 1.00 93.44 172 SER A O 1
ATOM 1284 N N . LYS A 1 173 ? 18.311 7.659 -3.529 1.00 92.00 173 LYS A N 1
ATOM 1285 C CA . LYS A 1 173 ? 19.480 8.217 -2.811 1.00 92.00 173 LYS A CA 1
ATOM 1286 C C . LYS A 1 173 ? 20.691 8.537 -3.708 1.00 92.00 173 LYS A C 1
ATOM 1288 O O . LYS A 1 173 ? 21.638 9.189 -3.263 1.00 92.00 173 LYS A O 1
ATOM 1293 N N . GLY A 1 174 ? 20.682 8.097 -4.970 1.00 88.12 174 GLY A N 1
ATOM 1294 C CA . GLY A 1 174 ? 21.855 8.122 -5.860 1.00 88.12 174 GLY A CA 1
ATOM 1295 C C . GLY A 1 174 ? 22.241 9.491 -6.440 1.00 88.12 174 GLY A C 1
ATOM 1296 O O . GLY A 1 174 ? 23.309 9.630 -7.029 1.00 88.12 174 GLY A O 1
ATOM 1297 N N . SER A 1 175 ? 21.401 10.515 -6.282 1.00 91.44 175 SER A N 1
ATOM 1298 C CA . SER A 1 175 ? 21.610 11.842 -6.880 1.00 91.44 175 SER A CA 1
ATOM 1299 C C . SER A 1 175 ? 21.272 12.954 -5.894 1.00 91.44 175 SER A C 1
ATOM 1301 O O . SER A 1 175 ? 20.313 12.817 -5.139 1.00 91.44 175 SER A O 1
ATOM 1303 N N . ALA A 1 176 ? 21.985 14.079 -5.958 1.00 94.12 176 ALA A N 1
ATOM 1304 C CA . ALA A 1 176 ? 21.751 15.219 -5.074 1.00 94.12 176 ALA A CA 1
ATOM 1305 C C . ALA A 1 176 ? 20.379 15.897 -5.285 1.00 94.12 176 ALA A C 1
ATOM 1307 O O . ALA A 1 176 ? 19.859 15.974 -6.407 1.00 94.12 176 ALA A O 1
ATOM 1308 N N . CYS A 1 177 ? 19.850 16.437 -4.187 1.00 96.00 177 CYS A N 1
ATOM 1309 C CA . CYS A 1 177 ? 18.720 17.364 -4.142 1.00 96.00 177 CYS A CA 1
ATOM 1310 C C . CYS A 1 177 ? 19.205 18.787 -3.803 1.00 96.00 177 CYS A C 1
ATOM 1312 O O . CYS A 1 177 ? 20.397 18.978 -3.549 1.00 96.00 177 CYS A O 1
ATOM 1314 N N . ASP A 1 178 ? 18.310 19.785 -3.805 1.00 96.62 178 ASP A N 1
ATOM 1315 C CA . ASP A 1 178 ? 18.664 21.169 -3.429 1.00 96.62 178 ASP A CA 1
ATOM 1316 C C . ASP A 1 178 ? 19.308 21.242 -2.037 1.00 96.62 178 ASP A C 1
ATOM 1318 O O . ASP A 1 178 ? 20.295 21.952 -1.822 1.00 96.62 178 ASP A O 1
ATOM 1322 N N . LEU A 1 179 ? 18.752 20.481 -1.088 1.00 94.62 179 LEU A N 1
ATOM 1323 C CA . LEU A 1 179 ? 19.387 20.242 0.199 1.00 94.62 179 LEU A CA 1
ATOM 1324 C C . LEU A 1 179 ? 20.418 19.113 0.050 1.00 94.62 179 LEU A C 1
ATOM 1326 O O . LEU A 1 179 ? 20.048 18.006 -0.361 1.00 94.62 179 LEU A O 1
ATOM 1330 N N . PRO A 1 180 ? 21.698 19.369 0.379 1.00 93.19 180 PRO A N 1
ATOM 1331 C CA . PRO A 1 180 ? 22.734 18.350 0.303 1.00 93.19 180 PRO A CA 1
ATOM 1332 C C . PRO A 1 180 ? 22.511 17.258 1.353 1.00 93.19 180 PRO A C 1
ATOM 1334 O O . PRO A 1 180 ? 21.842 17.477 2.363 1.00 93.19 180 PRO A O 1
ATOM 1337 N N . ASP A 1 181 ? 23.127 16.098 1.122 1.00 93.44 181 ASP A N 1
ATOM 1338 C CA . ASP A 1 181 ? 23.216 15.027 2.115 1.00 93.44 181 ASP A CA 1
ATOM 1339 C C . ASP A 1 181 ? 23.792 15.555 3.444 1.00 93.44 181 ASP A C 1
ATOM 1341 O O . ASP A 1 181 ? 24.805 16.263 3.468 1.00 93.44 181 ASP A O 1
ATOM 1345 N N . ALA A 1 182 ? 23.129 15.208 4.547 1.00 93.31 182 ALA A N 1
ATOM 1346 C CA . ALA A 1 182 ? 23.530 15.579 5.898 1.00 93.31 182 ALA A CA 1
ATOM 1347 C C . ALA A 1 182 ? 24.740 14.770 6.402 1.00 93.31 182 ALA A C 1
ATOM 1349 O O . ALA A 1 182 ? 25.376 15.169 7.380 1.00 93.31 182 ALA A O 1
ATOM 1350 N N . GLY A 1 183 ? 25.080 13.657 5.740 1.00 92.62 183 GLY A N 1
ATOM 1351 C CA . GLY A 1 183 ? 26.180 12.777 6.133 1.00 92.62 183 GLY A CA 1
ATOM 1352 C C . GLY A 1 183 ? 25.885 11.964 7.397 1.00 92.62 183 GLY A C 1
ATOM 1353 O O . GLY A 1 183 ? 26.810 11.565 8.102 1.00 92.62 183 GLY A O 1
ATOM 1354 N N . ASP A 1 184 ? 24.607 11.742 7.694 1.00 91.88 184 ASP A N 1
ATOM 1355 C CA . ASP A 1 184 ? 24.103 10.993 8.851 1.00 91.88 184 ASP A CA 1
ATOM 1356 C C . ASP A 1 184 ? 23.817 9.511 8.539 1.00 91.88 184 ASP A C 1
ATOM 1358 O O . ASP A 1 184 ? 23.433 8.756 9.428 1.00 91.88 184 ASP A O 1
ATOM 1362 N N . GLY A 1 185 ? 24.047 9.089 7.290 1.00 90.00 185 GLY A N 1
ATOM 1363 C CA . GLY A 1 185 ? 23.817 7.727 6.801 1.00 90.00 185 GLY A CA 1
ATOM 1364 C C . GLY A 1 185 ? 22.530 7.557 5.989 1.00 90.00 185 GLY A C 1
ATOM 1365 O O . GLY A 1 185 ? 22.382 6.546 5.304 1.00 90.00 185 GLY A O 1
ATOM 1366 N N . GLN A 1 186 ? 21.641 8.556 5.977 1.00 92.31 186 GLN A N 1
ATOM 1367 C CA . GLN A 1 186 ? 20.355 8.471 5.274 1.00 92.31 186 GLN A CA 1
ATOM 1368 C C . GLN A 1 186 ? 20.462 8.806 3.780 1.00 92.31 186 GLN A C 1
ATOM 1370 O O . GLN A 1 186 ? 19.545 8.528 3.008 1.00 92.31 186 GLN A O 1
ATOM 1375 N N . GLY A 1 187 ? 21.602 9.350 3.345 1.00 92.69 187 GLY A N 1
ATOM 1376 C CA . GLY A 1 187 ? 21.924 9.640 1.949 1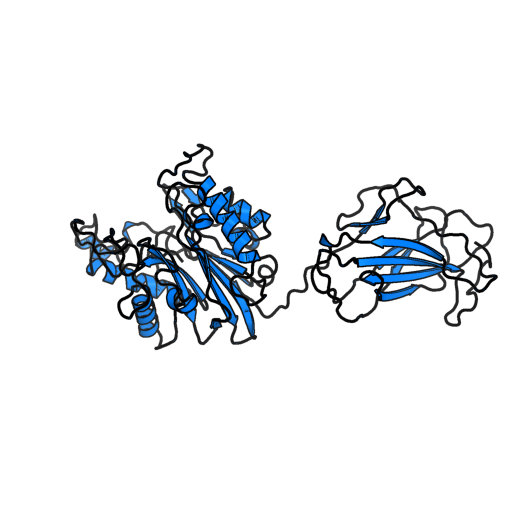.00 92.69 187 GLY A CA 1
ATOM 1377 C C . GLY A 1 187 ? 21.203 10.865 1.381 1.00 92.69 187 GLY A C 1
ATOM 1378 O O . GLY A 1 187 ? 20.478 11.588 2.069 1.00 92.69 187 GLY A O 1
ATOM 1379 N N . ASN A 1 188 ? 21.393 11.106 0.079 1.00 95.62 188 ASN A N 1
ATOM 1380 C CA . ASN A 1 188 ? 20.793 12.263 -0.584 1.00 95.62 188 ASN A CA 1
ATOM 1381 C C . ASN A 1 188 ? 19.262 12.271 -0.474 1.00 95.62 188 ASN A C 1
ATOM 1383 O O . ASN A 1 188 ? 18.603 11.233 -0.357 1.00 95.62 188 ASN A O 1
ATOM 1387 N N . CYS A 1 189 ? 18.692 13.473 -0.587 1.00 96.50 189 CYS A N 1
ATOM 1388 C CA . CYS A 1 189 ? 17.251 13.682 -0.708 1.00 96.50 189 CYS A CA 1
ATOM 1389 C C . CYS A 1 189 ? 16.423 13.170 0.488 1.00 96.50 189 CYS A C 1
ATOM 1391 O O . CYS A 1 189 ? 15.217 12.990 0.343 1.00 96.50 189 CYS A O 1
ATOM 1393 N N . ASN A 1 190 ? 17.023 12.961 1.669 1.00 96.94 190 ASN A N 1
ATOM 1394 C CA . ASN A 1 190 ? 16.288 12.506 2.857 1.00 96.94 190 ASN A CA 1
ATOM 1395 C C . ASN A 1 190 ? 15.110 13.437 3.199 1.00 96.94 190 ASN A C 1
ATOM 1397 O O . ASN A 1 190 ? 13.972 12.993 3.280 1.00 96.94 190 ASN A O 1
ATOM 1401 N N . GLN A 1 191 ? 15.344 14.754 3.263 1.00 97.19 191 GLN A N 1
ATOM 1402 C CA . GLN A 1 191 ? 14.277 15.723 3.552 1.00 97.19 191 GLN A CA 1
ATOM 1403 C C . GLN A 1 191 ? 13.153 15.718 2.500 1.00 97.19 191 GLN A C 1
ATOM 1405 O O . GLN A 1 191 ? 11.992 15.922 2.846 1.00 97.19 191 GLN A O 1
ATOM 1410 N N . VAL A 1 192 ? 13.481 15.467 1.228 1.00 98.12 192 VAL A N 1
ATOM 1411 C CA . VAL A 1 192 ? 12.490 15.334 0.146 1.00 98.12 192 VAL A CA 1
ATOM 1412 C C . VAL A 1 192 ? 11.612 14.105 0.394 1.00 98.12 192 VAL A C 1
ATOM 1414 O O . VAL A 1 192 ? 10.391 14.207 0.325 1.00 98.12 192 VAL A O 1
ATOM 1417 N N . ARG A 1 193 ? 12.204 12.964 0.768 1.00 98.19 193 ARG A N 1
ATOM 1418 C CA . ARG A 1 193 ? 11.455 11.751 1.136 1.00 98.19 193 ARG A CA 1
ATOM 1419 C C . ARG A 1 193 ? 10.601 11.954 2.396 1.00 98.19 193 ARG A C 1
ATOM 1421 O O . ARG A 1 193 ? 9.443 11.553 2.403 1.00 98.19 193 ARG A O 1
ATOM 1428 N N . VAL A 1 194 ? 11.110 12.649 3.420 1.00 98.31 194 VAL A N 1
ATOM 1429 C CA . VAL A 1 194 ? 10.338 13.006 4.632 1.00 98.31 194 VAL A CA 1
ATOM 1430 C C . VAL A 1 194 ? 9.122 13.865 4.282 1.00 98.31 194 VAL A C 1
ATOM 1432 O O . VAL A 1 194 ? 8.016 13.608 4.754 1.00 98.31 194 VAL A O 1
ATOM 1435 N N . ASN A 1 195 ? 9.301 14.890 3.448 1.00 98.50 195 ASN A N 1
ATOM 1436 C CA . ASN A 1 195 ? 8.203 15.759 3.030 1.00 98.50 195 ASN A CA 1
ATOM 1437 C C . ASN A 1 195 ? 7.155 14.976 2.222 1.00 98.50 195 ASN A C 1
ATOM 1439 O O . ASN A 1 195 ? 5.963 15.110 2.486 1.00 98.50 195 ASN A O 1
ATOM 1443 N N . ALA A 1 196 ? 7.592 14.108 1.305 1.00 98.62 196 ALA A N 1
ATOM 1444 C CA . ALA A 1 196 ? 6.705 13.241 0.532 1.00 98.62 196 ALA A CA 1
ATOM 1445 C C . ALA A 1 196 ? 5.901 12.279 1.421 1.00 98.62 196 ALA A C 1
ATOM 1447 O O . ALA A 1 196 ? 4.701 12.122 1.212 1.00 98.62 196 ALA A O 1
ATOM 1448 N N . ALA A 1 197 ? 6.526 11.692 2.448 1.00 98.75 197 ALA A N 1
ATOM 1449 C CA . ALA A 1 197 ? 5.843 10.833 3.416 1.00 98.75 197 ALA A CA 1
ATOM 1450 C C . ALA A 1 197 ? 4.736 11.583 4.175 1.00 98.75 197 ALA A C 1
ATOM 1452 O O . ALA A 1 197 ? 3.627 11.071 4.317 1.00 98.75 197 ALA A O 1
ATOM 1453 N N . ASN A 1 198 ? 5.001 12.821 4.609 1.00 98.38 198 ASN A N 1
ATOM 1454 C CA . ASN A 1 198 ? 4.000 13.648 5.292 1.00 98.38 198 ASN A CA 1
ATOM 1455 C C . ASN A 1 198 ? 2.818 13.999 4.374 1.00 98.38 198 ASN A C 1
ATOM 1457 O O . ASN A 1 198 ? 1.665 13.907 4.796 1.00 98.38 198 ASN A O 1
ATOM 1461 N N . GLU A 1 199 ? 3.093 14.371 3.121 1.00 98.69 199 GLU A N 1
ATOM 1462 C CA . GLU A 1 199 ? 2.052 14.635 2.120 1.00 98.69 199 GLU A CA 1
ATOM 1463 C C . GLU A 1 199 ? 1.223 13.376 1.830 1.00 98.69 199 GLU A C 1
ATOM 1465 O O . GLU A 1 199 ? -0.002 13.456 1.764 1.00 98.69 199 GLU A O 1
ATOM 1470 N N . LEU A 1 200 ? 1.863 12.205 1.731 1.00 98.75 200 LEU A N 1
ATOM 1471 C CA . LEU A 1 200 ? 1.180 10.930 1.512 1.00 98.75 200 LEU A CA 1
ATOM 1472 C C . LEU A 1 200 ? 0.244 10.573 2.672 1.00 98.75 200 LEU A C 1
ATOM 1474 O O . LEU A 1 200 ? -0.926 10.276 2.438 1.00 98.75 200 LEU A O 1
ATOM 1478 N N . VAL A 1 201 ? 0.721 10.660 3.919 1.00 97.94 201 VAL A N 1
ATOM 1479 C CA . VAL A 1 201 ? -0.111 10.431 5.114 1.00 97.94 201 VAL A CA 1
ATOM 1480 C C . VAL A 1 201 ? -1.286 11.409 5.151 1.00 97.94 201 VAL A C 1
ATOM 1482 O O . VAL A 1 201 ? -2.429 11.000 5.355 1.00 97.94 201 VAL A O 1
ATOM 1485 N N . SER A 1 202 ? -1.034 12.702 4.919 1.00 96.88 202 SER A N 1
ATOM 1486 C CA . SER A 1 202 ? -2.098 13.711 4.914 1.00 96.88 202 SER A CA 1
ATOM 1487 C C . SER A 1 202 ? -3.129 13.466 3.812 1.00 96.88 202 SER A C 1
ATOM 1489 O O . SER A 1 202 ? -4.312 13.729 4.020 1.00 96.88 202 SER A O 1
ATOM 1491 N N . TRP A 1 203 ? -2.692 13.004 2.641 1.00 98.44 203 TRP A N 1
ATOM 1492 C CA . TRP A 1 203 ? -3.569 12.706 1.518 1.00 98.44 203 TRP A CA 1
ATOM 1493 C C . TRP A 1 203 ? -4.436 11.476 1.782 1.00 98.44 203 TRP A C 1
ATOM 1495 O O . TRP A 1 203 ? -5.645 11.544 1.580 1.00 98.44 203 TRP A O 1
ATOM 1505 N N . LEU A 1 204 ? -3.865 10.392 2.310 1.00 97.94 204 LEU A N 1
ATOM 1506 C CA . LEU A 1 204 ? -4.617 9.182 2.663 1.00 97.94 204 LEU A CA 1
ATOM 1507 C C . LEU A 1 204 ? -5.662 9.448 3.754 1.00 97.94 204 LEU A C 1
ATOM 1509 O O . LEU A 1 204 ? -6.793 8.989 3.637 1.00 97.94 204 LEU A O 1
ATOM 1513 N N . ASN A 1 205 ? -5.341 10.294 4.739 1.00 94.00 205 ASN A N 1
ATOM 1514 C CA . ASN A 1 205 ? -6.291 10.725 5.774 1.00 94.00 205 ASN A CA 1
ATOM 1515 C C . ASN A 1 205 ? -7.490 11.525 5.228 1.00 94.00 205 ASN A C 1
ATOM 1517 O O . ASN A 1 205 ? -8.456 11.744 5.956 1.00 94.00 205 ASN A O 1
ATOM 1521 N N . SER A 1 206 ? -7.431 11.996 3.978 1.00 92.62 206 SER A N 1
ATOM 1522 C CA . SER A 1 206 ? -8.547 12.693 3.326 1.00 92.62 206 SER A CA 1
ATOM 1523 C C . SER A 1 206 ? -9.538 11.763 2.618 1.00 92.62 206 SER A C 1
ATOM 1525 O O . SER A 1 206 ? -10.476 12.268 2.006 1.00 92.62 206 SER A O 1
ATOM 1527 N N . ASP A 1 207 ? -9.332 10.442 2.708 1.00 95.69 207 ASP A N 1
ATOM 1528 C CA . ASP A 1 207 ? -10.061 9.410 1.961 1.00 95.69 207 ASP A CA 1
ATOM 1529 C C . ASP A 1 207 ? -10.115 9.720 0.454 1.00 95.69 207 ASP A C 1
ATOM 1531 O O . ASP A 1 207 ? -11.163 10.052 -0.110 1.00 95.69 207 ASP A O 1
ATOM 1535 N N . PRO A 1 208 ? -8.969 9.632 -0.243 1.00 97.25 208 PRO A N 1
ATOM 1536 C CA . PRO A 1 208 ? -8.902 9.999 -1.650 1.00 97.25 208 PRO A CA 1
ATOM 1537 C C . PRO A 1 208 ? -9.691 9.033 -2.549 1.00 97.25 208 PRO A C 1
ATOM 1539 O O . PRO A 1 208 ? -10.020 9.389 -3.681 1.00 97.25 208 PRO A O 1
ATOM 1542 N N . THR A 1 209 ? -10.012 7.835 -2.050 1.00 97.75 209 THR A N 1
ATOM 1543 C CA . THR A 1 209 ? -10.832 6.844 -2.760 1.00 97.75 209 THR A CA 1
ATOM 1544 C C . THR A 1 209 ? -12.334 7.055 -2.561 1.00 97.75 209 THR A C 1
ATOM 1546 O O . THR A 1 209 ? -13.134 6.520 -3.327 1.00 97.75 209 THR A O 1
ATOM 1549 N N . GLY A 1 210 ? -12.740 7.847 -1.565 1.00 95.31 210 GLY A N 1
ATOM 1550 C CA . GLY A 1 210 ? -14.140 8.130 -1.257 1.00 95.31 210 GLY A CA 1
ATOM 1551 C C . GLY A 1 210 ? -14.936 6.910 -0.788 1.00 95.31 210 GLY A C 1
ATOM 1552 O O . GLY A 1 210 ? -16.160 6.900 -0.946 1.00 95.31 210 GLY A O 1
ATOM 1553 N N . THR A 1 211 ? -14.266 5.868 -0.291 1.00 92.25 211 THR A N 1
ATOM 1554 C CA . THR A 1 211 ? -14.917 4.635 0.183 1.00 92.25 211 THR A CA 1
ATOM 1555 C C . THR A 1 211 ? -15.288 4.696 1.661 1.00 92.25 211 THR A C 1
ATOM 1557 O O . THR A 1 211 ? -16.180 3.969 2.091 1.00 92.25 211 THR A O 1
ATOM 1560 N N . GLY A 1 212 ? -14.658 5.590 2.428 1.00 91.44 212 GLY A N 1
ATOM 1561 C CA . GLY A 1 212 ? -14.772 5.666 3.882 1.00 91.44 212 GLY A CA 1
ATOM 1562 C C . GLY A 1 212 ? -14.051 4.543 4.629 1.00 91.44 212 GLY A C 1
ATOM 1563 O O . GLY A 1 212 ? -14.143 4.501 5.855 1.00 91.44 212 GLY A O 1
ATOM 1564 N N . ASP A 1 213 ? -13.357 3.654 3.918 1.00 91.19 213 ASP A N 1
ATOM 1565 C CA . ASP A 1 213 ? -12.625 2.544 4.512 1.00 91.19 213 ASP A CA 1
ATOM 1566 C C . ASP A 1 213 ? -11.269 3.013 5.070 1.00 91.19 213 ASP A C 1
ATOM 1568 O O . ASP A 1 213 ? -10.602 3.871 4.483 1.00 91.19 213 ASP A O 1
ATOM 1572 N N . SER A 1 214 ? -10.871 2.492 6.232 1.00 93.31 214 SER A N 1
ATOM 1573 C CA . SER A 1 214 ? -9.607 2.845 6.889 1.00 93.31 214 SER A CA 1
ATOM 1574 C C . SER A 1 214 ? -8.511 1.796 6.705 1.00 93.31 214 SER A C 1
ATOM 1576 O O . SER A 1 214 ? -7.375 2.022 7.139 1.00 93.31 214 SER A O 1
ATOM 1578 N N . ASP A 1 215 ? -8.821 0.665 6.077 1.00 95.94 215 ASP A N 1
ATOM 1579 C CA . ASP A 1 215 ? -7.895 -0.424 5.820 1.00 95.94 215 ASP A CA 1
ATOM 1580 C C . ASP A 1 215 ? -7.003 -0.073 4.639 1.00 95.94 215 ASP A C 1
ATOM 1582 O O . ASP A 1 215 ? -7.379 -0.194 3.478 1.00 95.94 215 ASP A O 1
ATOM 1586 N N . ILE A 1 216 ? -5.800 0.416 4.940 1.00 98.25 216 ILE A N 1
ATOM 1587 C CA . ILE A 1 216 ? -4.878 0.948 3.941 1.00 98.25 216 ILE A CA 1
ATOM 1588 C C . ILE A 1 216 ? -3.591 0.139 3.979 1.00 98.25 216 ILE A C 1
ATOM 1590 O O . ILE A 1 216 ? -2.891 0.112 4.994 1.00 98.25 216 ILE A O 1
ATOM 1594 N N . LEU A 1 217 ? -3.259 -0.455 2.837 1.00 98.62 217 LEU A N 1
ATOM 1595 C CA . LEU A 1 217 ? -1.981 -1.082 2.555 1.00 98.62 217 LEU A CA 1
ATOM 1596 C C . LEU A 1 217 ? -1.141 -0.165 1.664 1.00 98.62 217 LEU A C 1
ATOM 1598 O O . LEU A 1 217 ? -1.428 0.049 0.483 1.00 98.62 217 LEU A O 1
ATOM 1602 N N . LEU A 1 218 ? -0.081 0.377 2.241 1.00 98.62 218 LEU A N 1
ATOM 1603 C CA . LEU A 1 218 ? 0.953 1.135 1.553 1.00 98.62 218 LEU A CA 1
ATOM 1604 C C . LEU A 1 218 ? 2.013 0.165 1.024 1.00 98.62 218 LEU A C 1
ATOM 1606 O O . LEU A 1 218 ? 2.613 -0.566 1.806 1.00 98.62 218 LEU A O 1
ATOM 1610 N N . LEU A 1 219 ? 2.256 0.175 -0.284 1.00 97.69 219 LEU A N 1
ATOM 1611 C CA . LEU A 1 219 ? 3.226 -0.683 -0.962 1.00 97.69 219 LEU A CA 1
ATOM 1612 C C . LEU A 1 219 ? 4.215 0.152 -1.778 1.00 97.69 219 LEU A C 1
ATOM 1614 O O . LEU A 1 219 ? 3.860 1.203 -2.317 1.00 97.69 219 LEU A O 1
ATOM 1618 N N . GLY A 1 220 ? 5.426 -0.366 -1.960 1.00 95.81 220 GLY A N 1
ATOM 1619 C CA . GLY A 1 220 ? 6.361 0.104 -2.983 1.00 95.81 220 GLY A CA 1
ATOM 1620 C C . GLY A 1 220 ? 7.731 0.491 -2.443 1.00 95.81 220 GLY A C 1
ATOM 1621 O O . GLY A 1 220 ? 8.062 0.179 -1.302 1.00 95.81 220 GLY A O 1
ATOM 1622 N N . ASP A 1 221 ? 8.509 1.164 -3.289 1.00 96.38 221 ASP A N 1
ATOM 1623 C CA . ASP A 1 221 ? 9.897 1.543 -3.020 1.00 96.38 221 ASP A CA 1
ATOM 1624 C C . ASP A 1 221 ? 9.958 2.954 -2.415 1.00 96.38 221 ASP A C 1
ATOM 1626 O O . ASP A 1 221 ? 9.741 3.973 -3.083 1.00 96.38 221 ASP A O 1
ATOM 1630 N N . TYR A 1 222 ? 10.274 3.020 -1.124 1.00 96.19 222 TYR A N 1
ATOM 1631 C CA . TYR A 1 222 ? 10.426 4.275 -0.388 1.00 96.19 222 TYR A CA 1
ATOM 1632 C C . TYR A 1 222 ? 11.834 4.856 -0.500 1.00 96.19 222 TYR A C 1
ATOM 1634 O O . TYR A 1 222 ? 12.076 5.993 -0.078 1.00 96.19 222 TYR A O 1
ATOM 1642 N N . ASN A 1 223 ? 12.766 4.098 -1.082 1.00 94.38 223 ASN A N 1
ATOM 1643 C CA . ASN A 1 223 ? 14.174 4.430 -1.191 1.00 94.38 223 ASN A CA 1
ATOM 1644 C C . ASN A 1 223 ? 14.779 4.824 0.165 1.00 94.38 223 ASN A C 1
ATOM 1646 O O . ASN A 1 223 ? 15.666 5.674 0.229 1.00 94.38 223 ASN A O 1
ATOM 1650 N N . SER A 1 224 ? 14.292 4.223 1.253 1.00 92.62 224 SER A N 1
ATOM 1651 C CA . SER A 1 224 ? 14.657 4.506 2.642 1.00 92.62 224 SER A CA 1
ATOM 1652 C C . SER A 1 224 ? 14.809 3.216 3.422 1.00 92.62 224 SER A C 1
ATOM 1654 O O . SER A 1 224 ? 13.960 2.357 3.288 1.00 92.62 224 SER A O 1
ATOM 1656 N N . TYR A 1 225 ? 15.822 3.098 4.281 1.00 89.75 225 TYR A N 1
ATOM 1657 C CA . TYR A 1 225 ? 15.878 1.979 5.228 1.00 89.75 225 TYR A CA 1
ATOM 1658 C C . TYR A 1 225 ? 14.869 2.154 6.376 1.00 89.75 225 TYR A C 1
ATOM 1660 O O . TYR A 1 225 ? 14.469 3.275 6.688 1.00 89.75 225 TYR A O 1
ATOM 1668 N N . ALA A 1 226 ? 14.513 1.057 7.054 1.00 84.94 226 ALA A N 1
ATOM 1669 C CA . ALA A 1 226 ? 13.417 0.999 8.035 1.00 84.94 226 ALA A CA 1
ATOM 1670 C C . ALA A 1 226 ? 13.514 2.016 9.192 1.00 84.94 226 ALA A C 1
ATOM 1672 O O . ALA A 1 226 ? 12.502 2.450 9.735 1.00 84.94 226 ALA A O 1
ATOM 1673 N N . MET A 1 227 ? 14.733 2.421 9.563 1.00 86.12 227 MET A N 1
ATOM 1674 C CA . MET A 1 227 ? 14.985 3.383 10.646 1.00 86.12 227 MET A CA 1
ATOM 1675 C C . MET A 1 227 ? 15.278 4.806 10.143 1.00 86.12 227 MET A C 1
ATOM 1677 O O . MET A 1 227 ? 15.630 5.668 10.946 1.00 86.12 227 MET A O 1
ATOM 1681 N N . GLU A 1 228 ? 15.180 5.055 8.835 1.00 93.69 228 GLU A N 1
ATOM 1682 C CA . GLU A 1 228 ? 15.338 6.397 8.271 1.00 93.69 228 GLU A CA 1
ATOM 1683 C C . GLU A 1 228 ? 14.081 7.242 8.491 1.00 93.69 228 GLU A C 1
ATOM 1685 O O . GLU A 1 228 ? 12.953 6.741 8.516 1.00 93.69 228 GLU A O 1
ATOM 1690 N N . ASP A 1 229 ? 14.283 8.554 8.593 1.00 96.38 229 ASP A N 1
ATOM 1691 C CA . ASP A 1 229 ? 13.253 9.541 8.897 1.00 96.38 229 ASP A CA 1
ATOM 1692 C C . ASP A 1 229 ? 11.972 9.373 8.053 1.00 96.38 229 ASP A C 1
ATOM 1694 O O . ASP A 1 229 ? 10.890 9.450 8.640 1.00 96.38 229 ASP A O 1
ATOM 1698 N N . PRO A 1 230 ? 12.019 9.095 6.730 1.00 96.50 230 PRO A N 1
ATOM 1699 C CA . PRO A 1 230 ? 10.809 8.937 5.924 1.00 96.50 230 PRO A CA 1
ATOM 1700 C C . PRO A 1 230 ? 9.928 7.773 6.381 1.00 96.50 230 PRO A C 1
ATOM 1702 O O . PRO A 1 230 ? 8.710 7.926 6.415 1.00 96.50 230 PRO A O 1
ATOM 1705 N N . ILE A 1 231 ? 10.519 6.646 6.794 1.00 95.81 231 ILE A N 1
ATOM 1706 C CA . ILE A 1 231 ? 9.757 5.504 7.319 1.00 95.81 231 ILE A CA 1
ATOM 1707 C C . ILE A 1 231 ? 9.180 5.846 8.692 1.00 95.81 231 ILE A C 1
ATOM 1709 O O . ILE A 1 231 ? 8.006 5.585 8.958 1.00 95.81 231 ILE A O 1
ATOM 1713 N N . THR A 1 232 ? 9.948 6.544 9.538 1.00 93.94 232 THR A N 1
ATOM 1714 C CA . THR A 1 232 ? 9.453 6.963 10.858 1.00 93.94 232 THR A CA 1
ATOM 1715 C C . THR A 1 232 ? 8.231 7.883 10.787 1.00 93.94 232 THR A C 1
ATOM 1717 O O . THR A 1 232 ? 7.430 7.882 11.719 1.00 93.94 232 THR A O 1
ATOM 1720 N N . VAL A 1 233 ? 8.032 8.638 9.696 1.00 95.62 233 VAL A N 1
ATOM 1721 C CA . VAL A 1 233 ? 6.809 9.437 9.491 1.00 95.62 233 VAL A CA 1
ATOM 1722 C C . VAL A 1 233 ? 5.567 8.543 9.477 1.00 95.62 233 VAL A C 1
ATOM 1724 O O . VAL A 1 233 ? 4.599 8.851 10.170 1.00 95.62 233 VAL A O 1
ATOM 1727 N N . PHE A 1 234 ? 5.601 7.421 8.751 1.00 97.06 234 PHE A N 1
ATOM 1728 C CA . PHE A 1 234 ? 4.482 6.476 8.696 1.00 97.06 234 PHE A CA 1
ATOM 1729 C C . PHE A 1 234 ? 4.257 5.790 10.044 1.00 97.06 234 PHE A C 1
ATOM 1731 O O . PHE A 1 234 ? 3.120 5.731 10.513 1.00 97.06 234 PHE A O 1
ATOM 1738 N N . LEU A 1 235 ? 5.337 5.363 10.707 1.00 91.69 235 LEU A N 1
ATOM 1739 C CA . LEU A 1 235 ? 5.260 4.740 12.033 1.00 91.69 235 LEU A CA 1
ATOM 1740 C C . LEU A 1 235 ? 4.650 5.689 13.076 1.00 91.69 235 LEU A C 1
ATOM 1742 O O . LEU A 1 235 ? 3.773 5.305 13.847 1.00 91.69 235 LEU A O 1
ATOM 1746 N N . ASN A 1 236 ? 5.055 6.961 13.064 1.00 90.31 236 ASN A N 1
ATOM 1747 C CA . ASN A 1 236 ? 4.493 7.991 13.942 1.00 90.31 236 ASN A CA 1
ATOM 1748 C C . ASN A 1 236 ? 3.032 8.329 13.606 1.00 90.31 236 ASN A C 1
ATOM 1750 O O . ASN A 1 236 ? 2.298 8.786 14.481 1.00 90.31 236 ASN A O 1
ATOM 1754 N N . ALA A 1 237 ? 2.605 8.102 12.361 1.00 86.56 237 ALA A N 1
ATOM 1755 C CA . ALA A 1 237 ? 1.211 8.210 11.939 1.00 86.56 237 ALA A CA 1
ATOM 1756 C C . ALA A 1 237 ? 0.375 6.958 12.281 1.00 86.56 237 ALA A C 1
ATOM 1758 O O . ALA A 1 237 ? -0.821 6.933 12.000 1.00 86.56 237 ALA A O 1
ATOM 1759 N N . GLY A 1 238 ? 0.980 5.943 12.907 1.00 91.00 238 GLY A N 1
ATOM 1760 C CA . GLY A 1 238 ? 0.313 4.724 13.359 1.00 91.00 238 GLY A CA 1
ATOM 1761 C C . GLY A 1 238 ? 0.340 3.571 12.358 1.00 91.00 238 GLY A C 1
ATOM 1762 O O . GLY A 1 238 ? -0.179 2.506 12.678 1.00 91.00 238 GLY A O 1
ATOM 1763 N N . TYR A 1 239 ? 0.947 3.740 11.181 1.00 94.31 239 TYR A N 1
ATOM 1764 C CA . TYR A 1 239 ? 1.156 2.616 10.272 1.00 94.31 239 TYR A CA 1
ATOM 1765 C C . TYR A 1 239 ? 2.194 1.654 10.852 1.00 94.31 239 TYR A C 1
ATOM 1767 O O . TYR A 1 239 ? 3.161 2.076 11.486 1.00 94.31 239 TYR A O 1
ATOM 1775 N N . ALA A 1 240 ? 2.015 0.362 10.613 1.00 92.19 240 ALA A N 1
ATOM 1776 C CA . ALA A 1 240 ? 2.956 -0.671 11.015 1.00 92.19 240 ALA A CA 1
ATOM 1777 C C . ALA A 1 240 ? 3.735 -1.184 9.804 1.00 92.19 240 ALA A C 1
ATOM 1779 O O . ALA A 1 240 ? 3.133 -1.557 8.801 1.00 92.19 240 ALA A O 1
ATOM 1780 N N . ASP A 1 241 ? 5.060 -1.243 9.923 1.00 92.69 241 ASP A N 1
ATOM 1781 C CA . ASP A 1 241 ? 5.907 -2.016 9.014 1.00 92.69 241 ASP A CA 1
ATOM 1782 C C . ASP A 1 241 ? 5.645 -3.506 9.240 1.00 92.69 241 ASP A C 1
ATOM 1784 O O . ASP A 1 241 ? 5.925 -4.026 10.324 1.00 92.69 241 ASP A O 1
ATOM 1788 N N . LEU A 1 242 ? 5.051 -4.172 8.248 1.00 91.62 242 LEU A N 1
ATOM 1789 C CA . LEU A 1 242 ? 4.573 -5.543 8.392 1.00 91.62 242 LEU A CA 1
ATOM 1790 C C . LEU A 1 242 ? 5.711 -6.536 8.607 1.00 91.62 242 LEU A C 1
ATOM 1792 O O . LEU A 1 242 ? 5.606 -7.375 9.502 1.00 91.62 242 LEU A O 1
ATOM 1796 N N . ILE A 1 243 ? 6.796 -6.411 7.842 1.00 86.56 243 ILE A N 1
ATOM 1797 C CA . ILE A 1 243 ? 7.967 -7.288 7.946 1.00 86.56 243 ILE A CA 1
ATOM 1798 C C . ILE A 1 243 ? 8.557 -7.171 9.354 1.00 86.56 243 ILE A C 1
ATOM 1800 O O . ILE A 1 243 ? 8.635 -8.156 10.095 1.00 86.56 243 ILE A O 1
ATOM 1804 N N . ALA A 1 244 ? 8.841 -5.940 9.791 1.00 83.56 244 ALA A N 1
ATOM 1805 C CA . ALA A 1 244 ? 9.388 -5.700 11.122 1.00 83.56 244 ALA A CA 1
ATOM 1806 C C . ALA A 1 244 ? 8.440 -6.146 12.252 1.00 83.56 244 ALA A C 1
ATOM 1808 O O . ALA A 1 244 ? 8.899 -6.630 13.290 1.00 83.56 244 ALA A O 1
ATOM 1809 N N . SER A 1 245 ? 7.125 -5.988 12.067 1.00 80.31 245 SER A N 1
ATOM 1810 C CA . SER A 1 245 ? 6.121 -6.292 13.095 1.00 80.31 245 SER A CA 1
ATOM 1811 C C . SER A 1 245 ? 5.836 -7.787 13.248 1.00 80.31 245 SER A C 1
ATOM 1813 O O . SER A 1 245 ? 5.548 -8.226 14.363 1.00 80.31 245 SER A O 1
ATOM 1815 N N . LEU A 1 246 ? 5.893 -8.562 12.160 1.00 79.25 246 LEU A N 1
ATOM 1816 C CA . LEU A 1 246 ? 5.491 -9.975 12.149 1.00 79.25 246 LEU A CA 1
ATOM 1817 C C . LEU A 1 246 ? 6.676 -10.945 12.103 1.00 79.25 246 LEU A C 1
ATOM 1819 O O . LEU A 1 246 ? 6.623 -11.985 12.763 1.00 79.25 246 LEU A O 1
ATOM 1823 N N . ASN A 1 247 ? 7.753 -10.588 11.402 1.00 75.94 247 ASN A N 1
ATOM 1824 C CA . ASN A 1 247 ? 8.907 -11.466 11.192 1.00 75.94 247 ASN A CA 1
ATOM 1825 C C . ASN A 1 247 ? 10.163 -10.996 11.951 1.00 75.94 247 ASN A C 1
ATOM 1827 O O . ASN A 1 247 ? 11.060 -11.793 12.234 1.00 75.94 247 ASN A O 1
ATOM 1831 N N . GLY A 1 248 ? 10.195 -9.728 12.374 1.00 65.12 248 GLY A N 1
ATOM 1832 C CA . GLY A 1 248 ? 11.310 -9.117 13.097 1.00 65.12 248 GLY A CA 1
ATOM 1833 C C . GLY A 1 248 ? 12.242 -8.312 12.187 1.00 65.12 248 GLY A C 1
ATOM 1834 O O . GLY A 1 248 ? 12.010 -8.164 10.996 1.00 65.12 248 GLY A O 1
ATOM 1835 N N . SER A 1 249 ? 13.306 -7.741 12.757 1.00 61.25 249 SER A N 1
ATOM 1836 C CA . SER A 1 249 ? 14.154 -6.742 12.080 1.00 61.25 249 SER A CA 1
ATOM 1837 C C . SER A 1 249 ? 15.306 -7.308 11.236 1.00 61.25 249 SER A C 1
ATOM 1839 O O . SER A 1 249 ? 16.170 -6.536 10.828 1.00 61.25 249 SER A O 1
ATOM 1841 N N . ASP A 1 250 ? 15.383 -8.629 11.055 1.00 58.88 250 ASP A N 1
ATOM 1842 C CA . ASP A 1 250 ? 16.514 -9.298 10.387 1.00 58.88 250 ASP A CA 1
ATOM 1843 C C . ASP A 1 250 ? 16.256 -9.582 8.886 1.00 58.88 250 ASP A C 1
ATOM 1845 O O . ASP A 1 250 ? 17.134 -10.129 8.217 1.00 58.88 250 ASP A O 1
ATOM 1849 N N . GLU A 1 251 ? 15.082 -9.217 8.352 1.00 61.12 251 GLU A N 1
ATOM 1850 C CA . GLU A 1 251 ? 14.706 -9.395 6.936 1.00 61.12 251 GLU A CA 1
ATOM 1851 C C . GLU A 1 251 ? 15.160 -8.209 6.054 1.00 61.12 251 GLU A C 1
ATOM 1853 O O . GLU A 1 251 ? 15.378 -7.095 6.544 1.00 61.12 251 GLU A O 1
ATOM 1858 N N . TYR A 1 252 ? 15.376 -8.462 4.757 1.00 60.97 252 TYR A N 1
ATOM 1859 C CA . TYR A 1 252 ? 15.896 -7.496 3.781 1.00 60.97 252 TYR A CA 1
ATOM 1860 C C . TYR A 1 252 ? 15.305 -7.743 2.389 1.00 60.97 252 TYR A C 1
ATOM 1862 O O . TYR A 1 252 ? 15.216 -8.884 1.960 1.00 60.97 252 TYR A O 1
ATOM 1870 N N . SER A 1 253 ? 14.994 -6.684 1.637 1.00 57.84 253 SER A N 1
ATOM 1871 C CA . SER A 1 253 ? 14.487 -6.805 0.257 1.00 57.84 253 SER A CA 1
ATOM 1872 C C . SER A 1 253 ? 15.489 -6.380 -0.823 1.00 57.84 253 SER A C 1
ATOM 1874 O O . SER A 1 253 ? 15.228 -6.533 -2.017 1.00 57.84 253 SER A O 1
ATOM 1876 N N . TYR A 1 254 ? 16.648 -5.838 -0.429 1.00 48.78 254 TYR A N 1
ATOM 1877 C CA . TYR A 1 254 ? 17.609 -5.234 -1.348 1.00 48.78 254 TYR A CA 1
ATOM 1878 C C . TYR A 1 254 ? 19.064 -5.332 -0.853 1.00 48.78 254 TYR A C 1
ATOM 1880 O O . TYR A 1 254 ? 19.363 -5.224 0.342 1.00 48.78 254 TYR A O 1
ATOM 1888 N N . VAL A 1 255 ? 19.998 -5.494 -1.798 1.00 53.19 255 VAL A N 1
ATOM 1889 C CA . VAL A 1 255 ? 21.445 -5.502 -1.534 1.00 53.19 255 VAL A CA 1
ATOM 1890 C C . VAL A 1 255 ? 22.160 -4.499 -2.432 1.00 53.19 255 VAL A C 1
ATOM 1892 O O . VAL A 1 255 ? 22.163 -4.626 -3.654 1.00 53.19 255 VAL A O 1
ATOM 1895 N N . PHE A 1 256 ? 22.865 -3.541 -1.824 1.00 51.22 256 PHE A N 1
ATOM 1896 C CA . PHE A 1 256 ? 23.682 -2.565 -2.549 1.00 51.22 256 PHE A CA 1
ATOM 1897 C C . PHE A 1 256 ? 25.078 -2.443 -1.956 1.00 51.22 256 PHE A C 1
ATOM 1899 O O . PHE A 1 256 ? 25.245 -2.178 -0.767 1.00 51.22 256 PHE A O 1
ATOM 1906 N N . ASP A 1 257 ? 26.093 -2.641 -2.800 1.00 52.72 257 ASP A N 1
ATOM 1907 C CA . ASP A 1 257 ? 27.514 -2.565 -2.429 1.00 52.72 257 ASP A CA 1
ATOM 1908 C C . ASP A 1 257 ? 27.869 -3.401 -1.176 1.00 52.72 257 ASP A C 1
ATOM 1910 O O . ASP A 1 257 ? 28.661 -3.008 -0.320 1.00 52.72 257 ASP A O 1
ATOM 1914 N N . GLY A 1 258 ? 27.232 -4.572 -1.045 1.00 41.19 258 GLY A N 1
ATOM 1915 C CA . GLY A 1 258 ? 27.438 -5.499 0.071 1.00 41.19 258 GLY A CA 1
ATOM 1916 C C . GLY A 1 258 ? 26.725 -5.131 1.378 1.00 41.19 258 GLY A C 1
ATOM 1917 O O . GLY A 1 258 ? 27.003 -5.763 2.396 1.00 41.19 258 GLY A O 1
ATOM 1918 N N . GLN A 1 259 ? 25.827 -4.141 1.374 1.00 45.88 259 GLN A N 1
ATOM 1919 C CA . GLN A 1 259 ? 24.930 -3.829 2.494 1.00 45.88 259 GLN A CA 1
ATOM 1920 C C . GLN A 1 259 ? 23.539 -4.407 2.230 1.00 45.88 259 GLN A C 1
ATOM 1922 O O . GLN A 1 259 ? 23.020 -4.255 1.127 1.00 45.88 259 GLN A O 1
ATOM 1927 N N . TRP A 1 260 ? 22.957 -5.056 3.240 1.00 54.94 260 TRP A N 1
ATOM 1928 C CA . TRP A 1 260 ? 21.594 -5.593 3.214 1.00 54.94 260 TRP A CA 1
ATOM 1929 C C . TRP A 1 260 ? 20.642 -4.596 3.872 1.00 54.94 260 TRP A C 1
ATOM 1931 O O . TRP A 1 260 ? 20.958 -4.060 4.938 1.00 54.94 260 TRP A O 1
ATOM 1941 N N . GLY A 1 261 ? 19.491 -4.350 3.258 1.00 59.09 261 GLY A N 1
ATOM 1942 C CA . GLY A 1 261 ? 18.412 -3.587 3.876 1.00 59.09 261 GLY A CA 1
ATOM 1943 C C . GLY A 1 261 ? 17.152 -3.586 3.021 1.00 59.09 261 GLY A C 1
ATOM 1944 O O . GLY A 1 261 ? 17.176 -4.030 1.879 1.00 59.09 261 GLY A O 1
ATOM 1945 N N . SER A 1 262 ? 16.055 -3.077 3.569 1.00 68.25 262 SER A N 1
ATOM 1946 C CA . SER A 1 262 ? 14.791 -2.958 2.837 1.00 68.25 262 SER A CA 1
ATOM 1947 C C . SER A 1 262 ? 14.597 -1.530 2.350 1.00 68.25 262 SER A C 1
ATOM 1949 O O . SER A 1 262 ? 14.696 -0.595 3.147 1.00 68.25 262 SER A O 1
ATOM 1951 N N . LEU A 1 263 ? 14.371 -1.364 1.046 1.00 82.56 263 LEU A N 1
ATOM 1952 C CA . LEU A 1 263 ? 13.902 -0.105 0.445 1.00 82.56 263 LEU A CA 1
ATOM 1953 C C . LEU A 1 263 ? 12.415 -0.189 0.089 1.00 82.56 263 LEU A C 1
ATOM 1955 O O . LEU A 1 263 ? 11.706 0.820 0.125 1.00 82.56 263 LEU A O 1
ATOM 1959 N N . ASP A 1 264 ? 11.955 -1.402 -0.202 1.00 90.50 264 ASP A N 1
ATOM 1960 C CA . ASP A 1 264 ? 10.557 -1.744 -0.392 1.00 90.50 264 ASP A CA 1
ATOM 1961 C C . ASP A 1 264 ? 9.888 -2.016 0.948 1.00 90.50 264 ASP A C 1
ATOM 1963 O O . ASP A 1 264 ? 10.456 -2.694 1.804 1.00 90.50 264 ASP A O 1
ATOM 1967 N N . PHE A 1 265 ? 8.672 -1.501 1.114 1.00 94.38 265 PHE A N 1
ATOM 1968 C CA . PHE A 1 265 ? 7.879 -1.714 2.321 1.00 94.38 265 PHE A CA 1
ATOM 1969 C C . PHE A 1 265 ? 6.453 -2.118 1.983 1.00 94.38 265 PHE A C 1
ATOM 1971 O O . PHE A 1 265 ? 5.871 -1.665 0.991 1.00 94.38 265 PHE A O 1
ATOM 1978 N N . ALA A 1 266 ? 5.884 -2.911 2.888 1.00 96.06 266 ALA A N 1
ATOM 1979 C CA . ALA A 1 266 ? 4.452 -3.024 3.084 1.00 96.06 266 ALA A CA 1
ATOM 1980 C C . ALA A 1 266 ? 4.107 -2.431 4.457 1.00 96.06 266 ALA A C 1
ATOM 1982 O O . ALA A 1 266 ? 4.501 -2.981 5.488 1.00 96.06 266 ALA A O 1
ATOM 1983 N N . LEU A 1 267 ? 3.403 -1.296 4.470 1.00 97.62 267 LEU A N 1
ATOM 1984 C CA . LEU A 1 267 ? 2.957 -0.639 5.700 1.00 97.62 267 LEU A CA 1
ATOM 1985 C C . LEU A 1 267 ? 1.430 -0.725 5.802 1.00 97.62 267 LEU A C 1
ATOM 1987 O O . LEU A 1 267 ? 0.726 -0.309 4.883 1.00 97.62 267 LEU A O 1
ATOM 1991 N N . ALA A 1 268 ? 0.906 -1.231 6.915 1.00 97.31 268 ALA A N 1
ATOM 1992 C CA . ALA A 1 268 ? -0.537 -1.343 7.134 1.00 97.31 268 ALA A CA 1
ATOM 1993 C C . ALA A 1 268 ? -1.045 -0.276 8.103 1.00 97.31 268 ALA A C 1
ATOM 1995 O O . ALA A 1 268 ? -0.385 0.029 9.099 1.00 97.31 268 ALA A O 1
ATOM 1996 N N . SER A 1 269 ? -2.228 0.276 7.833 1.00 95.62 269 SER A N 1
ATOM 1997 C CA . SER A 1 269 ? -2.948 1.104 8.803 1.00 95.62 269 SER A CA 1
ATOM 1998 C C . SER A 1 269 ? -3.301 0.294 10.064 1.00 95.62 269 SER A C 1
ATOM 2000 O O . SER A 1 269 ? -3.352 -0.939 10.015 1.00 95.62 269 SER A O 1
ATOM 2002 N N . PRO A 1 270 ? -3.590 0.953 11.205 1.00 89.44 270 PRO A N 1
ATOM 2003 C CA . PRO A 1 270 ? -3.985 0.251 12.425 1.00 89.44 270 PRO A CA 1
ATOM 2004 C C . PRO A 1 270 ? -5.165 -0.715 12.257 1.00 89.44 270 PRO A C 1
ATOM 2006 O O . PRO A 1 270 ? -5.188 -1.750 12.918 1.00 89.44 270 PRO A O 1
ATOM 2009 N N . SER A 1 271 ? -6.140 -0.382 11.404 1.00 88.56 271 SER A N 1
ATOM 2010 C CA . SER A 1 271 ? -7.327 -1.217 11.184 1.00 88.56 271 SER A CA 1
ATOM 2011 C C . SER A 1 271 ? -7.032 -2.430 10.294 1.00 88.56 271 SER A C 1
ATOM 2013 O O . SER A 1 271 ? -7.518 -3.523 10.588 1.00 88.56 271 SER A O 1
ATOM 2015 N N . LEU A 1 272 ? -6.143 -2.281 9.303 1.00 93.19 272 LEU A N 1
ATOM 2016 C CA . LEU A 1 272 ? -5.724 -3.384 8.438 1.00 93.19 272 LEU A CA 1
ATOM 2017 C C . LEU A 1 272 ? -4.740 -4.328 9.134 1.00 93.19 272 LEU A C 1
ATOM 2019 O O . LEU A 1 272 ? -4.729 -5.517 8.844 1.00 93.19 272 LEU A O 1
ATOM 2023 N N . LEU A 1 273 ? -3.918 -3.834 10.068 1.00 89.81 273 LEU A N 1
ATOM 2024 C CA . LEU A 1 273 ? -2.876 -4.637 10.722 1.00 89.81 273 LEU A CA 1
ATOM 2025 C C . LEU A 1 273 ? -3.419 -5.924 11.364 1.00 89.81 273 LEU A C 1
ATOM 2027 O O . LEU A 1 273 ? -2.772 -6.967 11.306 1.00 89.81 273 LEU A O 1
ATOM 2031 N N . ALA A 1 274 ? -4.600 -5.858 11.978 1.00 84.94 274 ALA A N 1
ATOM 2032 C CA . ALA A 1 274 ? -5.229 -7.017 12.609 1.00 84.94 274 ALA A CA 1
ATOM 2033 C C . ALA A 1 274 ? -5.847 -8.008 11.603 1.00 84.94 274 ALA A C 1
ATOM 2035 O O . ALA A 1 274 ? -6.170 -9.124 11.991 1.00 84.94 274 ALA A O 1
ATOM 2036 N N . GLN A 1 275 ? -5.951 -7.616 10.333 1.00 91.00 275 GLN A N 1
ATOM 2037 C CA . GLN A 1 275 ? -6.432 -8.424 9.212 1.00 91.00 275 GLN A CA 1
ATOM 2038 C C . GLN A 1 275 ? -5.268 -8.949 8.352 1.00 91.00 275 GLN A C 1
ATOM 2040 O O . GLN A 1 275 ? -5.478 -9.463 7.258 1.00 91.00 275 GLN A O 1
ATOM 2045 N N . ILE A 1 276 ? -4.017 -8.820 8.811 1.00 92.75 276 ILE A N 1
ATOM 2046 C CA . ILE A 1 276 ? -2.858 -9.404 8.129 1.00 92.75 276 ILE A CA 1
ATOM 2047 C C . ILE A 1 276 ? -2.686 -10.855 8.575 1.00 92.75 276 ILE A C 1
ATOM 2049 O O . ILE A 1 276 ? -2.403 -11.132 9.741 1.00 92.75 276 ILE A O 1
ATOM 2053 N N . SER A 1 277 ? -2.796 -11.789 7.632 1.00 90.94 277 SER A N 1
ATOM 2054 C CA . SER A 1 277 ? -2.602 -13.221 7.886 1.00 90.94 277 SER A CA 1
ATOM 2055 C C . SER A 1 277 ? -1.130 -13.645 7.817 1.00 90.94 277 SER A C 1
ATOM 2057 O O . SER A 1 277 ? -0.762 -14.710 8.316 1.00 90.94 277 SER A O 1
ATOM 2059 N N . GLY A 1 278 ? -0.282 -12.837 7.178 1.00 89.56 278 GLY A N 1
ATOM 2060 C CA . GLY A 1 278 ? 1.154 -13.067 7.066 1.00 89.56 278 GLY A CA 1
ATOM 2061 C C . GLY A 1 278 ? 1.831 -12.099 6.100 1.00 89.56 278 GLY A C 1
ATOM 2062 O O . GLY A 1 278 ? 1.172 -11.409 5.325 1.00 89.56 278 GLY A O 1
ATOM 2063 N N . VAL A 1 279 ? 3.159 -12.063 6.144 1.00 93.31 279 VAL A N 1
ATOM 2064 C CA . VAL A 1 279 ? 3.992 -11.267 5.240 1.00 93.31 279 VAL A CA 1
ATOM 2065 C C . VAL A 1 279 ? 5.319 -11.986 5.004 1.00 93.31 279 VAL A C 1
ATOM 2067 O O . VAL A 1 279 ? 5.805 -12.677 5.901 1.00 93.31 279 VAL A O 1
ATOM 2070 N N . ALA A 1 280 ? 5.889 -11.854 3.810 1.00 90.38 280 ALA A N 1
ATOM 2071 C CA . ALA A 1 280 ? 7.213 -12.378 3.495 1.00 90.38 280 ALA A CA 1
ATOM 2072 C C . ALA A 1 280 ? 7.887 -11.578 2.377 1.00 90.38 280 ALA A C 1
ATOM 2074 O O . ALA A 1 280 ? 7.225 -11.178 1.415 1.00 90.38 280 ALA A O 1
ATOM 2075 N N . ASP A 1 281 ? 9.207 -11.434 2.472 1.00 89.31 281 ASP A N 1
ATOM 2076 C CA . ASP A 1 281 ? 10.059 -11.141 1.323 1.00 89.31 281 ASP A CA 1
ATOM 2077 C C . ASP A 1 281 ? 10.196 -12.409 0.461 1.00 89.31 281 ASP A C 1
ATOM 2079 O O . ASP A 1 281 ? 10.598 -13.480 0.927 1.00 89.31 281 ASP A O 1
ATOM 2083 N N . TYR A 1 282 ? 9.831 -12.318 -0.817 1.00 92.88 282 TYR A N 1
ATOM 2084 C CA . TYR A 1 282 ? 9.986 -13.409 -1.771 1.00 92.88 282 TYR A CA 1
ATOM 2085 C C . TYR A 1 282 ? 11.384 -13.353 -2.392 1.00 92.88 282 TYR A C 1
ATOM 2087 O O . TYR A 1 282 ? 11.597 -12.727 -3.428 1.00 92.88 282 TYR A O 1
ATOM 2095 N N . HIS A 1 283 ? 12.344 -13.996 -1.724 1.00 92.31 283 HIS A N 1
ATOM 2096 C CA . HIS A 1 283 ? 13.765 -13.961 -2.083 1.00 92.31 283 HIS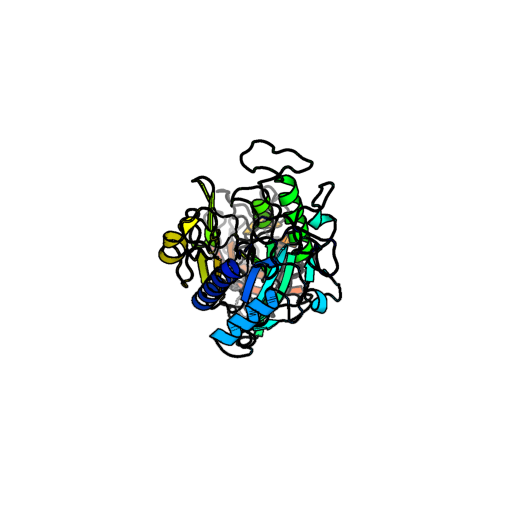 A CA 1
ATOM 2097 C C . HIS A 1 283 ? 14.085 -14.667 -3.405 1.00 92.31 283 HIS A C 1
ATOM 2099 O O . HIS A 1 283 ? 14.438 -15.850 -3.435 1.00 92.31 283 HIS A O 1
ATOM 2105 N N . VAL A 1 284 ? 13.984 -13.923 -4.504 1.00 94.06 284 VAL A N 1
ATOM 2106 C CA . VAL A 1 284 ? 14.310 -14.389 -5.861 1.00 94.06 284 VAL A CA 1
ATOM 2107 C C . VAL A 1 284 ? 15.289 -13.461 -6.581 1.00 94.06 284 VAL A C 1
ATOM 2109 O O . VAL A 1 284 ? 15.753 -13.799 -7.663 1.00 94.06 284 VAL A O 1
ATOM 2112 N N . ASN A 1 285 ? 15.646 -12.311 -6.008 1.00 93.06 285 ASN A N 1
ATOM 2113 C CA . ASN A 1 285 ? 16.376 -11.242 -6.687 1.00 93.06 285 ASN A CA 1
ATOM 2114 C C . ASN A 1 285 ? 17.581 -10.711 -5.910 1.00 93.06 285 ASN A C 1
ATOM 2116 O O . ASN A 1 285 ? 18.666 -10.619 -6.490 1.00 93.06 285 ASN A O 1
ATOM 2120 N N . ALA A 1 286 ? 17.410 -10.326 -4.642 1.00 85.88 286 ALA A N 1
ATOM 2121 C CA . ALA A 1 286 ? 18.425 -9.553 -3.918 1.00 85.88 286 ALA A CA 1
ATOM 2122 C C . ALA A 1 286 ? 19.727 -10.347 -3.696 1.00 85.88 286 ALA A C 1
ATOM 2124 O O . ALA A 1 286 ? 20.825 -9.792 -3.786 1.00 85.88 286 ALA A O 1
ATOM 2125 N N . ASP A 1 287 ? 19.604 -11.659 -3.481 1.00 86.75 287 ASP A N 1
ATOM 2126 C CA . ASP A 1 287 ? 20.733 -12.582 -3.317 1.00 86.75 287 ASP A CA 1
ATOM 2127 C C . ASP A 1 287 ? 21.334 -13.058 -4.655 1.00 86.75 287 ASP A C 1
ATOM 2129 O O . ASP A 1 287 ? 22.437 -13.620 -4.687 1.00 86.75 287 ASP A O 1
ATOM 2133 N N . GLU A 1 288 ? 20.638 -12.828 -5.771 1.00 91.25 288 GLU A N 1
ATOM 2134 C CA . GLU A 1 288 ? 21.047 -13.316 -7.083 1.00 91.25 288 GLU A CA 1
ATOM 2135 C C . GLU A 1 288 ? 22.073 -12.383 -7.754 1.00 91.25 288 GLU A C 1
ATOM 2137 O O . GLU A 1 288 ? 21.915 -11.156 -7.778 1.00 91.25 288 GLU A O 1
ATOM 2142 N N . PRO A 1 289 ? 23.137 -12.928 -8.374 1.00 91.44 289 PRO A N 1
ATOM 2143 C CA . PRO A 1 289 ? 24.137 -12.113 -9.043 1.00 91.44 289 PRO A CA 1
ATOM 2144 C C . PRO A 1 289 ? 23.566 -11.438 -10.294 1.00 91.44 289 PRO A C 1
ATOM 2146 O O . PRO A 1 289 ? 22.923 -12.070 -11.131 1.00 91.44 289 PRO A O 1
ATOM 2149 N N . ASN A 1 290 ? 23.921 -10.167 -10.493 1.00 90.00 290 ASN A N 1
ATOM 2150 C CA . ASN A 1 290 ? 23.476 -9.371 -11.641 1.00 90.00 290 ASN A CA 1
ATOM 2151 C C . ASN A 1 290 ? 23.761 -10.011 -13.009 1.00 90.00 290 ASN A C 1
ATOM 2153 O O . ASN A 1 290 ? 23.055 -9.741 -13.964 1.00 90.00 290 ASN A O 1
ATOM 2157 N N . VAL A 1 291 ? 24.760 -10.887 -13.131 1.00 92.62 291 VAL A N 1
ATOM 2158 C CA . VAL A 1 291 ? 25.067 -11.580 -14.390 1.00 92.62 291 VAL A CA 1
ATOM 2159 C C . VAL A 1 291 ? 23.953 -12.534 -14.854 1.00 92.62 291 VAL A C 1
ATOM 2161 O O . VAL A 1 291 ? 23.979 -12.936 -16.013 1.00 92.62 291 VAL A O 1
ATOM 2164 N N . LEU A 1 292 ? 23.008 -12.896 -13.978 1.00 94.81 292 LEU A N 1
ATOM 2165 C CA . LEU A 1 292 ? 21.848 -13.737 -14.303 1.00 94.81 292 LEU A CA 1
ATOM 2166 C C . LEU A 1 292 ? 20.628 -12.937 -14.784 1.00 94.81 292 LEU A C 1
ATOM 2168 O O . LEU A 1 292 ? 19.592 -13.520 -15.100 1.00 94.81 292 LEU A O 1
ATOM 2172 N N . ASP A 1 293 ? 20.751 -11.609 -14.843 1.00 94.00 293 ASP A N 1
ATOM 2173 C CA . ASP A 1 293 ? 19.708 -10.729 -15.353 1.00 94.00 293 ASP A CA 1
ATOM 2174 C C . ASP A 1 293 ? 19.427 -10.933 -16.855 1.00 94.00 293 ASP A C 1
ATOM 2176 O O . ASP A 1 293 ? 20.067 -11.713 -17.577 1.00 94.00 293 ASP A O 1
ATOM 2180 N N . TYR A 1 294 ? 18.439 -10.193 -17.354 1.00 94.88 294 TYR A N 1
ATOM 2181 C CA . TYR A 1 294 ? 18.044 -10.231 -18.758 1.00 94.88 294 TYR A CA 1
ATOM 2182 C C . TYR A 1 294 ? 19.046 -9.535 -19.696 1.00 94.88 294 TYR A C 1
ATOM 2184 O O . TYR A 1 294 ? 19.006 -9.774 -20.905 1.00 94.88 294 TYR A O 1
ATOM 2192 N N . ASN A 1 295 ? 19.969 -8.716 -19.178 1.00 94.44 295 ASN A N 1
ATOM 2193 C CA . ASN A 1 295 ? 20.875 -7.921 -20.001 1.00 94.44 295 ASN A CA 1
ATOM 2194 C C . ASN A 1 295 ? 21.891 -8.805 -20.743 1.00 94.44 295 ASN A C 1
ATOM 2196 O O . ASN A 1 295 ? 22.261 -9.906 -20.313 1.00 94.44 295 ASN A O 1
ATOM 2200 N N . THR A 1 296 ? 22.381 -8.342 -21.886 1.00 94.19 296 THR A N 1
ATOM 2201 C CA . THR A 1 296 ? 23.425 -9.003 -22.696 1.00 94.19 296 THR A CA 1
ATOM 2202 C C . THR A 1 296 ? 24.790 -8.326 -22.559 1.00 94.19 296 THR A C 1
ATOM 2204 O O . THR A 1 296 ? 25.820 -8.898 -22.929 1.00 94.19 296 THR A O 1
ATOM 2207 N N . ASN A 1 297 ? 24.816 -7.118 -21.995 1.00 89.88 297 ASN A N 1
ATOM 2208 C CA . ASN A 1 297 ? 26.014 -6.317 -21.801 1.00 89.88 297 ASN A CA 1
ATOM 2209 C C . ASN A 1 297 ? 27.111 -7.060 -21.014 1.00 89.88 297 ASN A C 1
ATOM 2211 O O . ASN A 1 297 ? 26.867 -7.834 -20.092 1.00 89.88 297 ASN A O 1
ATOM 2215 N N . PHE A 1 298 ? 28.367 -6.820 -21.405 1.00 90.94 298 PHE A N 1
ATOM 2216 C CA . PHE A 1 298 ? 29.567 -7.379 -20.763 1.00 90.94 298 PHE A CA 1
ATOM 2217 C C . PHE A 1 298 ? 29.624 -8.922 -20.671 1.00 90.94 298 PHE A C 1
ATOM 2219 O O . PHE A 1 298 ? 30.476 -9.459 -19.959 1.00 90.94 298 PHE A O 1
ATOM 2226 N N . LYS A 1 299 ? 28.786 -9.645 -21.430 1.00 93.69 299 LYS A N 1
ATOM 2227 C CA . LYS A 1 299 ? 28.758 -11.113 -21.516 1.00 93.69 299 LYS A CA 1
ATOM 2228 C C . LYS A 1 299 ? 29.321 -11.588 -22.865 1.00 93.69 299 LYS A C 1
ATOM 2230 O O . LYS A 1 299 ? 29.139 -10.963 -23.906 1.00 93.69 299 LYS A O 1
ATOM 2235 N N . SER A 1 300 ? 30.047 -12.706 -22.866 1.00 95.31 300 SER A N 1
ATOM 2236 C CA . SER A 1 300 ? 30.421 -13.408 -24.105 1.00 95.31 300 SER A CA 1
ATOM 2237 C C . SER A 1 300 ? 29.218 -14.140 -24.712 1.00 95.31 300 SER A C 1
ATOM 2239 O O . SER A 1 300 ? 28.258 -14.441 -24.012 1.00 95.31 300 SER A O 1
ATOM 2241 N N . ALA A 1 301 ? 29.295 -14.517 -25.993 1.00 94.56 301 ALA A N 1
ATOM 2242 C CA . ALA A 1 301 ? 28.210 -15.242 -26.668 1.00 94.56 301 ALA A CA 1
ATOM 2243 C C . ALA A 1 301 ? 27.802 -16.553 -25.965 1.00 94.56 301 ALA A C 1
ATOM 2245 O O . ALA A 1 301 ? 26.632 -16.913 -25.985 1.00 94.56 301 ALA A O 1
ATOM 2246 N N . GLY A 1 302 ? 28.749 -17.259 -25.331 1.00 95.81 302 GLY A N 1
ATOM 2247 C CA . GLY A 1 302 ? 28.426 -18.431 -24.510 1.00 95.81 302 GLY A CA 1
ATOM 2248 C C . GLY A 1 302 ? 27.710 -18.047 -23.214 1.00 95.81 302 GLY A C 1
ATOM 2249 O O . GLY A 1 302 ? 26.701 -18.643 -22.874 1.00 95.81 302 GLY A O 1
ATOM 2250 N N . GLN A 1 303 ? 28.172 -16.992 -22.536 1.00 96.00 303 GLN A N 1
ATOM 2251 C CA . GLN A 1 303 ? 27.560 -16.509 -21.293 1.00 96.00 303 GLN A CA 1
ATOM 2252 C C . GLN A 1 303 ? 26.140 -15.970 -21.485 1.00 96.00 303 GLN A C 1
ATOM 2254 O O . GLN A 1 303 ? 25.327 -16.154 -20.594 1.00 96.00 303 GLN A O 1
ATOM 2259 N N . ILE A 1 304 ? 25.825 -15.347 -22.626 1.00 93.94 304 ILE A N 1
ATOM 2260 C CA . ILE A 1 304 ? 24.453 -14.903 -22.942 1.00 93.94 304 ILE A CA 1
ATOM 2261 C C . ILE A 1 304 ? 23.469 -16.086 -22.917 1.00 93.94 304 ILE A C 1
ATOM 2263 O O . ILE A 1 304 ? 22.319 -15.920 -22.529 1.00 93.94 304 ILE A O 1
ATOM 2267 N N . ILE A 1 305 ? 23.932 -17.281 -23.296 1.00 93.00 305 ILE A N 1
ATOM 2268 C CA . ILE A 1 305 ? 23.128 -18.506 -23.301 1.00 93.00 305 ILE A CA 1
ATOM 2269 C C . ILE A 1 305 ? 23.168 -19.186 -21.927 1.00 93.00 305 ILE A C 1
ATOM 2271 O O . ILE A 1 305 ? 22.128 -19.553 -21.393 1.00 93.00 305 ILE A O 1
ATOM 2275 N N . ASP A 1 306 ? 24.364 -19.366 -21.364 1.00 94.69 306 ASP A N 1
ATOM 2276 C CA . ASP A 1 306 ? 24.579 -20.197 -20.173 1.00 94.69 306 ASP A CA 1
ATOM 2277 C C . ASP A 1 306 ? 24.161 -19.512 -18.858 1.00 94.69 306 ASP A C 1
ATOM 2279 O O . ASP A 1 306 ? 23.923 -20.200 -17.867 1.00 94.69 306 ASP A O 1
ATOM 2283 N N . LEU A 1 307 ? 24.113 -18.174 -18.821 1.00 94.62 307 LEU A N 1
ATOM 2284 C CA . LEU A 1 307 ? 23.789 -17.370 -17.631 1.00 94.62 307 LEU A CA 1
ATOM 2285 C C . LEU A 1 307 ? 22.388 -16.755 -17.709 1.00 94.62 307 LEU A C 1
ATOM 2287 O O . LEU A 1 307 ? 22.136 -15.709 -17.124 1.00 94.62 307 LEU A O 1
ATOM 2291 N N . TYR A 1 308 ? 21.484 -17.387 -18.451 1.00 95.88 308 TYR A N 1
ATOM 2292 C CA . TYR A 1 308 ? 20.088 -16.988 -18.537 1.00 95.88 308 TYR A CA 1
ATOM 2293 C C . TYR A 1 308 ? 19.174 -18.188 -18.303 1.00 95.88 308 TYR A C 1
ATOM 2295 O O . TYR A 1 308 ? 19.390 -19.267 -18.856 1.00 95.88 308 TYR A O 1
ATOM 2303 N N . ALA A 1 309 ? 18.120 -17.975 -17.522 1.00 94.62 309 ALA A N 1
ATOM 2304 C CA . ALA A 1 309 ? 17.055 -18.939 -17.297 1.00 94.62 309 ALA A CA 1
ATOM 2305 C C . ALA A 1 309 ? 15.689 -18.245 -17.402 1.00 94.62 309 ALA A C 1
ATOM 2307 O O . ALA A 1 309 ? 15.579 -17.043 -17.197 1.00 94.62 309 ALA A O 1
ATOM 2308 N N . LEU A 1 310 ? 14.645 -18.997 -17.751 1.00 92.62 310 LEU A N 1
ATOM 2309 C CA . LEU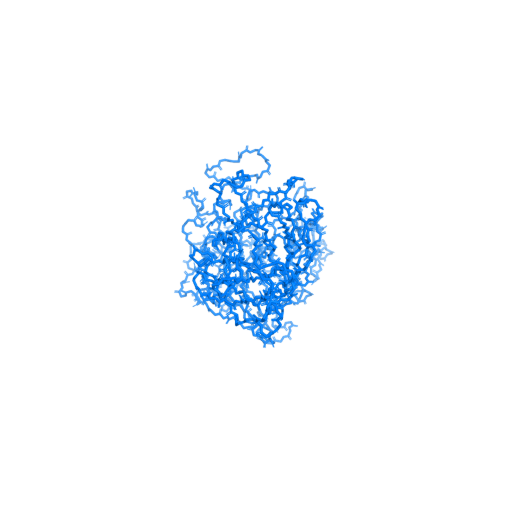 A 1 310 ? 13.272 -18.476 -17.887 1.00 92.62 310 LEU A CA 1
ATOM 2310 C C . LEU A 1 310 ? 12.489 -18.469 -16.559 1.00 92.62 310 LEU A C 1
ATOM 2312 O O . LEU A 1 310 ? 11.292 -18.186 -16.550 1.00 92.62 310 LEU A O 1
ATOM 2316 N N . ASP A 1 311 ? 13.153 -18.823 -15.462 1.00 94.94 311 ASP A N 1
ATOM 2317 C CA . ASP A 1 311 ? 12.601 -18.826 -14.106 1.00 94.94 311 ASP A CA 1
ATOM 2318 C C . ASP A 1 311 ? 12.407 -17.399 -13.551 1.00 94.94 311 ASP A C 1
ATOM 2320 O O . ASP A 1 311 ? 12.667 -16.398 -14.221 1.00 94.94 311 ASP A O 1
ATOM 2324 N N . GLU A 1 312 ? 11.910 -17.301 -12.328 1.00 95.12 312 GLU A N 1
ATOM 2325 C CA . GLU A 1 312 ? 11.611 -16.071 -11.594 1.00 95.12 312 GLU A CA 1
ATOM 2326 C C . GLU A 1 312 ? 12.858 -15.348 -11.061 1.00 95.12 312 GLU A C 1
ATOM 2328 O O . GLU A 1 312 ? 12.811 -14.144 -10.811 1.00 95.12 312 GLU A O 1
ATOM 2333 N N . TYR A 1 313 ? 13.984 -16.056 -10.939 1.00 96.31 313 TYR A N 1
ATOM 2334 C CA . TYR A 1 313 ? 15.192 -15.549 -10.290 1.00 96.31 313 TYR A CA 1
ATOM 2335 C C . TYR A 1 313 ? 15.842 -14.393 -11.052 1.00 96.31 313 TYR A C 1
ATOM 2337 O O . TYR A 1 313 ? 15.954 -14.431 -12.276 1.00 96.31 313 TYR A O 1
ATOM 2345 N N . ARG A 1 314 ? 16.325 -13.369 -10.350 1.00 95.06 314 ARG A N 1
ATOM 2346 C CA . ARG A 1 314 ? 16.978 -12.184 -10.929 1.00 95.06 314 ARG A CA 1
ATOM 2347 C C . ARG A 1 314 ? 16.151 -11.510 -12.031 1.00 95.06 314 ARG A C 1
ATOM 2349 O O . ARG A 1 314 ? 16.684 -11.013 -13.026 1.00 95.06 314 ARG A O 1
ATOM 2356 N N . ASN A 1 315 ? 14.833 -11.501 -11.877 1.00 94.50 315 ASN A N 1
ATOM 2357 C CA . ASN A 1 315 ? 13.965 -10.713 -12.743 1.00 94.50 315 ASN A CA 1
ATOM 2358 C C . ASN A 1 315 ? 13.982 -9.219 -12.380 1.00 94.50 315 ASN A C 1
ATOM 2360 O O . ASN A 1 315 ? 13.634 -8.387 -13.214 1.00 94.50 315 ASN A O 1
ATOM 2364 N N . SER A 1 316 ? 14.420 -8.899 -11.162 1.00 94.75 316 SER A N 1
ATOM 2365 C CA . SER A 1 316 ? 14.640 -7.557 -10.649 1.00 94.75 316 SER A CA 1
ATOM 2366 C C . SER A 1 316 ? 15.908 -7.524 -9.789 1.00 94.75 316 SER A C 1
ATOM 2368 O O . SER A 1 316 ? 16.581 -8.535 -9.577 1.00 94.75 316 SER A O 1
ATOM 2370 N N . ASP A 1 317 ? 16.282 -6.339 -9.333 1.00 90.88 317 ASP A N 1
ATOM 2371 C CA . ASP A 1 317 ? 17.264 -6.104 -8.285 1.00 90.88 317 ASP A CA 1
ATOM 2372 C C . ASP A 1 317 ? 16.665 -6.008 -6.877 1.00 90.88 317 ASP A C 1
ATOM 2374 O O . ASP A 1 317 ? 17.434 -5.979 -5.919 1.00 90.88 317 ASP A O 1
ATOM 2378 N N . HIS A 1 318 ? 15.336 -6.044 -6.747 1.00 93.88 318 HIS A N 1
ATOM 2379 C CA . HIS A 1 318 ? 14.626 -6.052 -5.466 1.00 93.88 318 HIS A CA 1
ATOM 2380 C C . HIS A 1 318 ? 13.775 -7.312 -5.305 1.00 93.88 318 HIS A C 1
ATOM 2382 O O . HIS A 1 318 ? 13.125 -7.762 -6.255 1.00 93.88 318 HIS A O 1
ATOM 2388 N N . ASP A 1 319 ? 13.721 -7.856 -4.093 1.00 93.81 319 ASP A N 1
ATOM 2389 C CA . ASP A 1 319 ? 12.775 -8.916 -3.752 1.00 93.81 319 ASP A CA 1
ATOM 2390 C C . ASP A 1 319 ? 11.348 -8.348 -3.624 1.00 93.81 319 ASP A C 1
ATOM 2392 O O . ASP A 1 319 ? 11.144 -7.283 -3.034 1.00 93.81 319 ASP A O 1
ATOM 2396 N N . PRO A 1 320 ? 10.322 -9.013 -4.182 1.00 95.00 320 PRO A N 1
ATOM 2397 C CA . PRO A 1 320 ? 8.938 -8.627 -3.943 1.00 95.00 320 PRO A CA 1
ATOM 2398 C C . PRO A 1 320 ? 8.503 -8.928 -2.503 1.00 95.00 320 PRO A C 1
ATOM 2400 O O . PRO A 1 320 ? 8.811 -9.990 -1.976 1.00 95.00 320 PRO A O 1
ATOM 2403 N N . ILE A 1 321 ? 7.679 -8.059 -1.917 1.00 94.88 321 ILE A N 1
ATOM 2404 C CA . ILE A 1 321 ? 6.978 -8.344 -0.656 1.00 94.88 321 ILE A CA 1
ATOM 2405 C C . ILE A 1 321 ? 5.597 -8.926 -0.965 1.00 94.88 321 ILE A C 1
ATOM 2407 O O . ILE A 1 321 ? 4.837 -8.345 -1.747 1.00 94.88 321 ILE A O 1
ATOM 2411 N N . VAL A 1 322 ? 5.261 -10.042 -0.318 1.00 96.00 322 VAL A N 1
ATOM 2412 C CA . VAL A 1 322 ? 3.950 -10.699 -0.388 1.00 96.00 322 VAL A CA 1
ATOM 2413 C C . VAL A 1 322 ? 3.239 -10.534 0.951 1.00 96.00 322 VAL A C 1
ATOM 2415 O O . VAL A 1 322 ? 3.798 -10.856 1.997 1.00 96.00 322 VAL A O 1
ATOM 2418 N N . VAL A 1 323 ? 1.999 -10.043 0.919 1.00 97.25 323 VAL A N 1
ATOM 2419 C CA . VAL A 1 323 ? 1.156 -9.822 2.103 1.00 97.25 323 VAL A CA 1
ATOM 2420 C C . VAL A 1 323 ? -0.111 -10.660 1.969 1.00 97.25 323 VAL A C 1
ATOM 2422 O O . VAL A 1 323 ? -0.801 -10.576 0.956 1.00 97.25 323 VAL A O 1
ATOM 2425 N N . GLY A 1 324 ? -0.419 -11.457 2.988 1.00 95.94 324 GLY A N 1
ATOM 2426 C CA . GLY A 1 324 ? -1.687 -12.170 3.109 1.00 95.94 324 GLY A CA 1
ATOM 2427 C C . GLY A 1 324 ? -2.693 -11.356 3.918 1.00 95.94 324 GLY A C 1
ATOM 2428 O O . GLY A 1 324 ? -2.345 -10.829 4.977 1.00 95.94 324 GLY A O 1
ATOM 2429 N N . LEU A 1 325 ? -3.927 -11.266 3.422 1.00 94.44 325 LEU A N 1
ATOM 2430 C CA . LEU A 1 325 ? -5.040 -10.584 4.082 1.00 94.44 325 LEU A CA 1
ATOM 2431 C C . LEU A 1 325 ? -6.112 -11.601 4.495 1.00 94.44 325 LEU A C 1
ATOM 2433 O O . LEU A 1 325 ? -6.409 -12.529 3.744 1.00 94.44 325 LEU A O 1
ATOM 2437 N N . ASP A 1 326 ? -6.693 -11.398 5.672 1.00 91.50 326 ASP A N 1
ATOM 2438 C CA . ASP A 1 326 ? -7.868 -12.094 6.199 1.00 91.50 326 ASP A CA 1
ATOM 2439 C C . ASP A 1 326 ? -8.917 -11.036 6.574 1.00 91.50 326 ASP A C 1
ATOM 2441 O O . ASP A 1 326 ? -8.972 -10.549 7.704 1.00 91.50 326 ASP A O 1
ATOM 2445 N N . LEU A 1 327 ? -9.687 -10.608 5.568 1.00 85.88 327 LEU A N 1
ATOM 2446 C CA . LEU A 1 327 ? -10.594 -9.453 5.638 1.00 85.88 327 LEU A CA 1
ATOM 2447 C C . LEU A 1 327 ? -11.969 -9.789 6.253 1.00 85.88 327 LEU A C 1
ATOM 2449 O O . LEU A 1 327 ? -12.874 -8.952 6.258 1.00 85.88 327 LEU A O 1
ATOM 2453 N N . ASP A 1 328 ? -12.152 -11.021 6.744 1.00 68.81 328 ASP A N 1
ATOM 2454 C CA . ASP A 1 328 ? -13.405 -11.522 7.332 1.00 68.81 328 ASP A CA 1
ATOM 2455 C C . ASP A 1 328 ? -13.569 -11.152 8.822 1.00 68.81 328 ASP A C 1
ATOM 2457 O O . ASP A 1 328 ? -14.669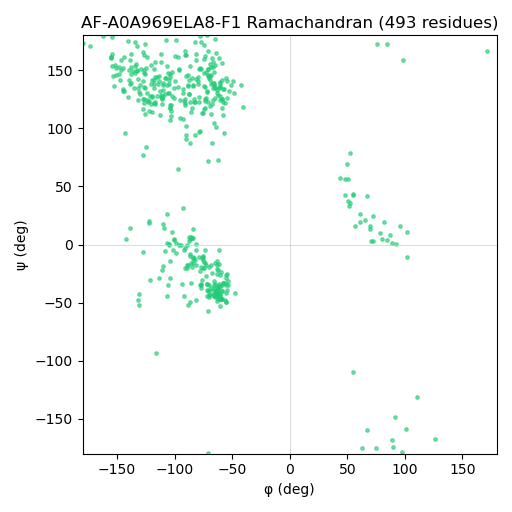 -11.260 9.380 1.00 68.81 328 ASP A O 1
ATOM 2461 N N . ASP A 1 329 ? -12.507 -10.676 9.478 1.00 51.72 329 ASP A N 1
ATOM 2462 C CA . ASP A 1 329 ? -12.578 -10.189 10.852 1.00 51.72 329 ASP A CA 1
ATOM 2463 C C . ASP A 1 329 ? -12.894 -8.690 10.859 1.00 51.72 329 ASP A C 1
ATOM 2465 O O . ASP A 1 329 ? -12.024 -7.837 10.704 1.00 51.72 329 ASP A O 1
ATOM 2469 N N . VAL A 1 330 ? -14.157 -8.347 11.138 1.00 45.56 330 VAL A N 1
ATOM 2470 C CA . VAL A 1 330 ? -14.497 -7.025 11.684 1.00 45.56 330 VAL A CA 1
ATOM 2471 C C . VAL A 1 330 ? -13.695 -6.869 12.973 1.00 45.56 330 VAL A C 1
ATOM 2473 O O . VAL A 1 330 ? -14.096 -7.366 14.031 1.00 45.56 330 VAL A O 1
ATOM 2476 N N . VAL A 1 331 ? -12.540 -6.212 12.886 1.00 46.25 331 VAL A N 1
ATOM 2477 C CA . VAL A 1 331 ? -11.652 -5.997 14.022 1.00 46.25 331 VAL A CA 1
ATOM 2478 C C . VAL A 1 331 ? -12.399 -5.127 15.021 1.00 46.25 331 VAL A C 1
ATOM 2480 O O . VAL A 1 331 ? -12.507 -3.907 14.896 1.00 46.25 331 VAL A O 1
ATOM 2483 N N . VAL A 1 332 ? -12.924 -5.764 16.063 1.00 46.22 332 VAL A N 1
ATOM 2484 C CA . VAL A 1 332 ? -13.207 -5.078 17.315 1.00 46.22 332 VAL A CA 1
ATOM 2485 C C . VAL A 1 332 ? -11.863 -4.513 17.758 1.00 46.22 332 VAL A C 1
ATOM 2487 O O . VAL A 1 332 ? -10.964 -5.293 18.078 1.00 46.22 332 VAL A O 1
ATOM 2490 N N . SER A 1 333 ? -11.696 -3.185 17.743 1.00 53.97 333 SER A N 1
ATOM 2491 C CA . SER A 1 333 ? -10.504 -2.539 18.302 1.00 53.97 333 SER A CA 1
ATOM 2492 C C . SER A 1 333 ? -10.145 -3.211 19.631 1.00 53.97 333 SER A C 1
ATOM 2494 O O . SER A 1 333 ? -11.061 -3.494 20.419 1.00 53.97 333 SER A O 1
ATOM 2496 N N . PRO A 1 334 ? -8.856 -3.488 19.910 1.00 60.16 334 PRO A N 1
ATOM 2497 C CA . PRO A 1 334 ? -8.476 -4.126 21.162 1.00 60.16 334 PRO A CA 1
ATOM 2498 C C . PRO A 1 334 ? -9.105 -3.355 22.332 1.00 60.16 334 PRO A C 1
ATOM 2500 O O . PRO A 1 334 ? -9.129 -2.120 22.305 1.00 60.16 334 PRO A O 1
ATOM 2503 N N . PRO A 1 335 ? -9.659 -4.049 23.343 1.00 70.62 335 PRO A N 1
ATOM 2504 C CA . PRO A 1 335 ? -10.429 -3.394 24.388 1.00 70.62 335 PRO A CA 1
ATOM 2505 C C . PRO A 1 335 ? -9.566 -2.353 25.106 1.00 70.62 335 PRO A C 1
ATOM 2507 O O . PRO A 1 335 ? -8.565 -2.685 25.746 1.00 70.62 335 PRO A O 1
ATOM 2510 N N . ILE A 1 336 ? -9.967 -1.083 25.022 1.00 85.44 336 ILE A N 1
ATOM 2511 C CA . ILE A 1 336 ? -9.308 0.005 25.745 1.00 85.44 336 ILE A CA 1
ATOM 2512 C C . ILE A 1 336 ? -9.629 -0.153 27.231 1.00 85.44 336 ILE A C 1
ATOM 2514 O O . ILE A 1 336 ? -10.791 -0.165 27.639 1.00 85.44 336 ILE A O 1
ATOM 2518 N N . THR A 1 337 ? -8.591 -0.266 28.060 1.00 90.94 337 THR A N 1
ATOM 2519 C CA . THR A 1 337 ? -8.755 -0.284 29.516 1.00 90.94 337 THR A CA 1
ATOM 2520 C C . THR A 1 337 ? -8.661 1.134 30.055 1.00 90.94 337 THR A C 1
ATOM 2522 O O . THR A 1 337 ? -7.627 1.784 29.919 1.00 90.94 337 THR A O 1
ATOM 2525 N N . PHE A 1 338 ? -9.725 1.598 30.707 1.00 94.00 338 PHE A N 1
ATOM 2526 C CA . PHE A 1 338 ? -9.730 2.867 31.425 1.00 94.00 338 PHE A CA 1
ATOM 2527 C C . PHE A 1 338 ? -9.533 2.658 32.924 1.00 94.00 338 PHE A C 1
ATOM 2529 O O . PHE A 1 338 ? -10.119 1.765 33.538 1.00 94.00 338 PHE A O 1
ATOM 2536 N N . TYR A 1 339 ? -8.759 3.550 33.528 1.00 94.19 339 TYR A N 1
ATOM 2537 C CA . TYR A 1 339 ? -8.519 3.608 34.960 1.00 94.19 339 TYR A CA 1
ATOM 2538 C C . TYR A 1 339 ? -9.113 4.883 35.560 1.00 94.19 339 TYR A C 1
ATOM 2540 O O . TYR A 1 339 ? -9.100 5.952 34.949 1.00 94.19 339 TYR A O 1
ATOM 2548 N N . LEU A 1 340 ? -9.611 4.782 36.795 1.00 92.62 340 LEU A N 1
ATOM 2549 C CA . LEU A 1 340 ? -10.124 5.926 37.548 1.00 92.62 340 LEU A CA 1
ATOM 2550 C C . LEU A 1 340 ? -8.957 6.773 38.075 1.00 92.62 340 LEU A C 1
ATOM 2552 O O . LEU A 1 340 ? -8.233 6.346 38.978 1.00 92.62 340 LEU A O 1
ATOM 2556 N N . HIS A 1 341 ? -8.810 7.998 37.570 1.00 90.69 341 HIS A N 1
ATOM 2557 C CA . HIS A 1 341 ? -7.792 8.947 38.022 1.00 90.69 341 HIS A CA 1
ATOM 2558 C C . HIS A 1 341 ? -8.371 10.148 38.758 1.00 90.69 341 HIS A C 1
ATOM 2560 O O . HIS A 1 341 ? -9.565 10.457 38.719 1.00 90.69 341 HIS A O 1
ATOM 2566 N N . SER A 1 342 ? -7.481 10.843 39.462 1.00 86.88 342 SER A N 1
ATOM 2567 C CA . SER A 1 342 ? -7.759 12.152 40.041 1.00 86.88 342 SER A CA 1
ATOM 2568 C C . SER A 1 342 ? -6.462 12.946 40.177 1.00 86.88 342 SER A C 1
ATOM 2570 O O . SER A 1 342 ? -5.475 12.401 40.675 1.00 86.88 342 SER A O 1
ATOM 2572 N N . ASN A 1 343 ? -6.462 14.231 39.826 1.00 80.12 343 ASN A N 1
ATOM 2573 C CA . ASN A 1 343 ? -5.257 15.077 39.892 1.00 80.12 343 ASN A CA 1
ATOM 2574 C C . ASN A 1 343 ? -5.075 15.817 41.232 1.00 80.12 343 ASN A C 1
ATOM 2576 O O . ASN A 1 343 ? -4.090 16.528 41.427 1.00 80.12 343 ASN A O 1
ATOM 2580 N N . GLY A 1 344 ? -6.027 15.684 42.156 1.00 67.94 344 GLY A N 1
ATOM 2581 C CA . GLY A 1 344 ? -5.986 16.375 43.440 1.00 67.94 344 GLY A CA 1
ATOM 2582 C C . GLY A 1 344 ? -5.435 15.518 44.573 1.00 67.94 344 GLY A C 1
ATOM 2583 O O . GLY A 1 344 ? -5.429 14.286 44.540 1.00 67.94 344 GLY A O 1
ATOM 2584 N N . SER A 1 345 ? -5.021 16.197 45.643 1.00 65.81 345 SER A N 1
ATOM 2585 C CA . SER A 1 345 ? -4.756 15.538 46.923 1.00 65.81 345 SER A CA 1
ATOM 2586 C C . SER A 1 345 ? -6.050 14.958 47.496 1.00 65.81 345 SER A C 1
ATOM 2588 O O . SER A 1 345 ? -7.138 15.475 47.229 1.00 65.81 345 SER A O 1
ATOM 2590 N N . ARG A 1 346 ? -5.929 13.918 48.329 1.00 63.69 346 ARG A N 1
ATOM 2591 C CA . ARG A 1 346 ? -7.049 13.238 49.001 1.00 63.69 346 ARG A CA 1
ATOM 2592 C C . ARG A 1 346 ? -8.100 14.248 49.492 1.00 63.69 346 ARG A C 1
ATOM 2594 O O . ARG A 1 346 ? -7.794 15.069 50.355 1.00 63.69 346 ARG A O 1
ATOM 2601 N N . ASN A 1 347 ? -9.329 14.156 48.981 1.00 57.16 347 ASN A N 1
ATOM 2602 C CA . ASN A 1 347 ? -10.477 14.990 49.370 1.00 57.16 347 ASN A CA 1
ATOM 2603 C C . ASN A 1 347 ? -10.333 16.515 49.127 1.00 57.16 347 ASN A C 1
ATOM 2605 O O . ASN A 1 347 ? -10.971 17.301 49.828 1.00 57.16 347 ASN A O 1
ATOM 2609 N N . THR A 1 348 ? -9.518 16.949 48.162 1.00 57.25 348 THR A N 1
ATOM 2610 C CA . THR A 1 348 ? -9.496 18.350 47.677 1.00 57.25 348 THR A CA 1
ATOM 2611 C C . THR A 1 348 ? -10.298 18.509 46.377 1.00 57.25 348 THR A C 1
ATOM 2613 O O . THR A 1 348 ? -10.809 17.515 45.870 1.00 57.25 348 THR A O 1
ATOM 2616 N N . ASN A 1 349 ? -10.443 19.739 45.853 1.00 56.59 349 ASN A N 1
ATOM 2617 C CA . ASN A 1 349 ? -11.041 20.036 44.537 1.00 56.59 349 ASN A CA 1
ATOM 2618 C C . ASN A 1 349 ? -10.215 19.394 43.402 1.00 56.59 349 ASN A C 1
ATOM 2620 O O . ASN A 1 349 ? -9.468 20.070 42.702 1.00 56.59 349 ASN A O 1
ATOM 2624 N N . SER A 1 350 ? -10.308 18.075 43.281 1.00 69.19 350 SER A N 1
ATOM 2625 C CA . SER A 1 350 ? -9.685 17.249 42.258 1.00 69.19 350 SER A CA 1
ATOM 2626 C C . SER A 1 350 ? -10.609 17.153 41.051 1.00 69.19 350 SER A C 1
ATOM 2628 O O . SER A 1 350 ? -11.804 16.904 41.239 1.00 69.19 350 SER A O 1
ATOM 2630 N N . SER A 1 351 ? -10.075 17.256 39.835 1.00 83.62 351 SER A N 1
ATOM 2631 C CA . SER A 1 351 ? -10.780 16.685 38.687 1.00 83.62 351 SER A CA 1
ATOM 2632 C C . SER A 1 351 ? -10.713 15.160 38.772 1.00 83.62 351 SER A C 1
ATOM 2634 O O . SER A 1 351 ? -9.731 14.597 39.267 1.00 83.62 351 SER A O 1
ATOM 2636 N N . LEU A 1 352 ? -11.789 14.511 38.339 1.00 91.31 352 LEU A N 1
ATOM 2637 C CA . LEU A 1 352 ? -11.931 13.066 38.223 1.00 91.31 352 LEU A CA 1
ATOM 2638 C C . LEU A 1 352 ? -11.989 12.758 36.729 1.00 91.31 352 LEU A C 1
ATOM 2640 O O . LEU A 1 352 ? -12.778 13.377 36.018 1.00 91.31 352 LEU A O 1
ATOM 2644 N N . PHE A 1 353 ? -11.132 11.869 36.247 1.00 93.44 353 PHE A N 1
ATOM 2645 C CA . PHE A 1 353 ? -11.022 11.591 34.817 1.00 93.44 353 PHE A CA 1
ATOM 2646 C C . PHE A 1 353 ? -10.633 10.138 34.567 1.00 93.44 353 PHE A C 1
ATOM 2648 O O . PHE A 1 353 ? -10.019 9.497 35.423 1.00 93.44 353 PHE A O 1
ATOM 2655 N N . LEU A 1 354 ? -11.036 9.622 33.415 1.00 95.12 354 LEU A N 1
ATOM 2656 C CA . LEU A 1 354 ? -10.612 8.326 32.912 1.00 95.12 354 LEU A CA 1
ATOM 2657 C C . LEU A 1 354 ? -9.328 8.511 32.107 1.00 95.12 354 LEU A C 1
ATOM 2659 O O . LEU A 1 354 ? -9.222 9.444 31.315 1.00 95.12 354 LEU A O 1
ATOM 2663 N N . ASP A 1 355 ? -8.368 7.620 32.316 1.00 92.44 355 ASP A N 1
ATOM 2664 C CA . ASP A 1 355 ? -7.098 7.593 31.587 1.00 92.44 355 ASP A CA 1
ATOM 2665 C C . ASP A 1 355 ? -6.760 6.143 31.238 1.00 92.44 355 ASP A C 1
ATOM 2667 O O . ASP A 1 355 ? -7.162 5.222 31.954 1.00 92.44 355 ASP A O 1
ATOM 2671 N N . THR A 1 356 ? -6.017 5.931 30.160 1.00 92.94 356 THR A N 1
ATOM 2672 C CA . THR A 1 356 ? -5.562 4.601 29.731 1.00 92.94 356 THR A CA 1
ATOM 2673 C C . THR A 1 356 ? -4.288 4.158 30.458 1.00 92.94 356 THR A C 1
ATOM 2675 O O . THR A 1 356 ? -3.913 2.987 30.432 1.00 92.94 356 THR A O 1
ATOM 2678 N N . SER A 1 357 ? -3.641 5.069 31.185 1.00 90.19 357 SER A N 1
ATOM 2679 C CA . SER A 1 357 ? -2.458 4.795 31.994 1.00 90.19 357 SER A CA 1
ATOM 2680 C C . SER A 1 357 ? -2.839 4.138 33.320 1.00 90.19 357 SER A C 1
ATOM 2682 O O . SER A 1 357 ? -3.560 4.721 34.134 1.00 90.19 357 SER A O 1
ATOM 2684 N N . ALA A 1 358 ? -2.299 2.954 33.605 1.00 89.44 358 ALA A N 1
ATOM 2685 C CA . ALA A 1 358 ? -2.515 2.292 34.890 1.00 89.44 358 ALA A CA 1
ATOM 2686 C C . ALA A 1 358 ? -1.976 3.143 36.068 1.00 89.44 358 ALA A C 1
ATOM 2688 O O . ALA A 1 358 ? -0.848 3.645 36.001 1.00 89.44 358 ALA A O 1
ATOM 2689 N N . PRO A 1 359 ? -2.722 3.300 37.181 1.00 84.69 359 PRO A N 1
ATOM 2690 C CA . PRO A 1 359 ? -2.232 4.002 38.362 1.00 84.69 359 PRO A CA 1
ATOM 2691 C C . PRO A 1 359 ? -0.980 3.323 38.938 1.00 84.69 359 PRO A C 1
ATOM 2693 O O . PRO A 1 359 ? -1.007 2.154 39.307 1.00 84.69 359 PRO A O 1
ATOM 2696 N N . THR A 1 360 ? 0.117 4.070 39.077 1.00 84.25 360 THR A N 1
ATOM 2697 C CA . THR A 1 360 ? 1.409 3.545 39.576 1.00 84.25 360 THR A CA 1
ATOM 2698 C C . THR A 1 360 ? 1.659 3.824 41.062 1.00 84.25 360 THR A C 1
ATOM 2700 O O . THR A 1 360 ? 2.635 3.351 41.648 1.00 84.25 360 THR A O 1
ATOM 2703 N N . SER A 1 361 ? 0.792 4.609 41.706 1.00 80.00 361 SER A N 1
ATOM 2704 C CA . SER A 1 361 ? 0.932 4.970 43.118 1.00 80.00 361 SER A CA 1
ATOM 2705 C C . SER A 1 361 ? 0.607 3.791 44.034 1.00 80.00 361 SER A C 1
ATOM 2707 O O . SER A 1 361 ? -0.507 3.280 44.036 1.00 80.00 361 SER A O 1
ATOM 2709 N N . ILE A 1 362 ? 1.531 3.460 44.938 1.00 76.44 362 ILE A N 1
ATOM 2710 C CA . ILE A 1 362 ? 1.292 2.498 46.031 1.00 76.44 362 ILE A CA 1
ATOM 2711 C C . ILE A 1 362 ? 0.393 3.051 47.152 1.00 76.44 362 ILE A C 1
ATOM 2713 O O . ILE A 1 362 ? 0.082 2.351 48.112 1.00 76.44 362 ILE A O 1
ATOM 2717 N N . LYS A 1 363 ? 0.016 4.335 47.086 1.00 75.19 363 LYS A N 1
ATOM 2718 C CA . LYS A 1 363 ? -0.933 4.957 48.016 1.00 75.19 363 LYS A CA 1
ATOM 2719 C C . LYS A 1 363 ? -2.283 5.101 47.330 1.00 75.19 363 LYS A C 1
ATOM 2721 O O . LYS A 1 363 ? -2.391 5.842 46.354 1.00 75.19 363 LYS A O 1
ATOM 2726 N N . SER A 1 364 ? -3.305 4.473 47.907 1.00 73.81 364 SER A N 1
ATOM 2727 C CA . SER A 1 364 ? -4.697 4.617 47.477 1.00 73.81 364 SER A CA 1
ATOM 2728 C C . SER A 1 364 ? -5.141 6.084 47.551 1.00 73.81 364 SER A C 1
ATOM 2730 O O . SER A 1 364 ? -5.078 6.698 48.628 1.00 73.81 364 SER A O 1
ATOM 2732 N N . ASN A 1 365 ? -5.642 6.627 46.443 1.00 80.31 365 ASN A N 1
ATOM 2733 C CA . ASN A 1 365 ? -6.477 7.826 46.471 1.00 80.31 365 ASN A CA 1
ATOM 2734 C C . ASN A 1 365 ? -7.953 7.423 46.586 1.00 80.31 365 ASN A C 1
ATOM 2736 O O . ASN A 1 365 ? -8.291 6.257 46.400 1.00 80.31 365 ASN A O 1
ATOM 2740 N N . ARG A 1 366 ? -8.830 8.354 46.962 1.00 82.25 366 ARG A N 1
ATOM 2741 C CA . ARG A 1 366 ? -10.259 8.058 47.126 1.00 82.25 366 ARG A CA 1
ATOM 2742 C C . ARG A 1 366 ? -11.141 9.287 46.959 1.00 82.25 366 ARG A C 1
ATOM 2744 O O . ARG A 1 366 ? -10.689 10.416 47.157 1.00 82.25 366 ARG A O 1
ATOM 2751 N N . LYS A 1 367 ? -12.423 9.027 46.714 1.00 88.00 367 LYS A N 1
ATOM 2752 C CA . LYS A 1 367 ? -13.501 10.010 46.679 1.00 88.00 367 LYS A CA 1
ATOM 2753 C C . LYS A 1 367 ? -14.621 9.558 47.621 1.00 88.00 367 LYS A C 1
ATOM 2755 O O . LYS A 1 367 ? -15.103 8.439 47.508 1.00 88.00 367 LYS A O 1
ATOM 2760 N N . ASP A 1 368 ? -14.997 10.423 48.562 1.00 89.25 368 ASP A N 1
ATOM 2761 C CA . ASP A 1 368 ? -16.080 10.163 49.519 1.00 89.25 368 ASP A CA 1
ATOM 2762 C C . ASP A 1 368 ? -17.427 10.657 48.942 1.00 89.25 368 ASP A C 1
ATOM 2764 O O . ASP A 1 368 ? -17.459 11.708 48.293 1.00 89.25 368 ASP A O 1
ATOM 2768 N N . SER A 1 369 ? -18.532 9.959 49.232 1.00 91.00 369 SER A N 1
ATOM 2769 C CA . SER A 1 369 ? -19.893 10.476 49.020 1.00 91.00 369 SER A CA 1
ATOM 2770 C C . SER A 1 369 ? -20.285 11.520 50.073 1.00 91.00 369 SER A C 1
ATOM 2772 O O . SER A 1 369 ? -19.631 11.681 51.112 1.00 91.00 369 SER A O 1
ATOM 2774 N N . ASP A 1 370 ? -21.435 12.159 49.860 1.00 89.56 370 ASP A N 1
ATOM 2775 C CA . ASP A 1 370 ? -22.181 12.822 50.932 1.00 89.56 370 ASP A CA 1
ATOM 2776 C C . ASP A 1 370 ? -22.684 11.825 51.995 1.00 89.56 370 ASP A C 1
ATOM 2778 O O . ASP A 1 370 ? -22.745 10.615 51.768 1.00 89.56 370 ASP A O 1
ATOM 2782 N N . ASN A 1 371 ? -23.089 12.347 53.160 1.00 89.44 371 ASN A N 1
ATOM 2783 C CA . ASN A 1 371 ? -23.665 11.545 54.245 1.00 89.44 371 ASN A CA 1
ATOM 2784 C C . ASN A 1 371 ? -24.950 10.828 53.800 1.00 89.44 371 ASN A C 1
ATOM 2786 O O . ASN A 1 371 ? -25.822 11.430 53.158 1.00 89.44 371 ASN A O 1
ATOM 2790 N N . LEU A 1 372 ? -25.113 9.581 54.241 1.00 90.00 372 LEU A N 1
ATOM 2791 C CA . LEU A 1 372 ? -26.205 8.705 53.835 1.00 90.00 372 LEU A CA 1
ATOM 2792 C C . LEU A 1 372 ? -27.245 8.581 54.952 1.00 90.00 372 LEU A C 1
ATOM 2794 O O . LEU A 1 372 ? -26.936 8.462 56.141 1.00 90.00 372 LEU A O 1
ATOM 2798 N N . LYS A 1 373 ? -28.524 8.622 54.578 1.00 87.38 373 LYS A N 1
ATOM 2799 C CA . LYS A 1 373 ? -29.645 8.492 55.516 1.00 87.38 373 LYS A CA 1
ATOM 2800 C C . LYS A 1 373 ? -30.774 7.716 54.866 1.00 87.38 373 LYS A C 1
ATOM 2802 O O . LYS A 1 373 ? -31.201 8.051 53.766 1.00 87.38 373 LYS A O 1
ATOM 2807 N N . PHE A 1 374 ? -31.292 6.728 55.589 1.00 83.50 374 PHE A N 1
ATOM 2808 C CA . PHE A 1 374 ? -32.423 5.930 55.124 1.00 83.50 374 PHE A CA 1
ATOM 2809 C C . PHE A 1 374 ? -33.722 6.723 55.324 1.00 83.50 374 PHE A C 1
ATOM 2811 O O . PHE A 1 374 ? -34.636 6.697 54.500 1.00 83.50 374 PHE A O 1
ATOM 2818 N N . ALA A 1 375 ? -33.775 7.503 56.410 1.00 75.44 375 ALA A N 1
ATOM 2819 C CA . ALA A 1 375 ? -34.849 8.446 56.683 1.00 75.44 375 ALA A CA 1
ATOM 2820 C C . ALA A 1 375 ? -34.912 9.538 55.598 1.00 75.44 375 ALA A C 1
ATOM 2822 O O . ALA A 1 375 ? -33.910 10.191 55.311 1.00 75.44 375 ALA A O 1
ATOM 2823 N N . GLY A 1 376 ? -36.105 9.754 55.032 1.00 74.75 376 GLY A N 1
ATOM 2824 C CA . GLY A 1 376 ? -36.319 10.690 53.921 1.00 74.75 376 GLY A CA 1
ATOM 2825 C C . GLY A 1 376 ? -36.308 10.050 52.527 1.00 74.75 376 GLY A C 1
ATOM 2826 O O . GLY A 1 376 ? -36.191 10.776 51.548 1.00 74.75 376 GLY A O 1
ATOM 2827 N N . GLY A 1 377 ? -36.442 8.721 52.431 1.00 83.44 377 GLY A N 1
ATOM 2828 C CA . GLY A 1 377 ? -36.642 8.007 51.160 1.00 83.44 377 GLY A CA 1
ATOM 2829 C C . GLY A 1 377 ? -35.399 7.323 50.590 1.00 83.44 377 GLY A C 1
ATOM 2830 O O . GLY A 1 377 ? -35.449 6.875 49.451 1.00 83.44 377 GLY A O 1
ATOM 2831 N N . ASN A 1 378 ? -34.309 7.237 51.365 1.00 90.81 378 ASN A N 1
ATOM 2832 C CA . ASN A 1 378 ? -33.049 6.589 50.980 1.00 90.81 378 ASN A CA 1
ATOM 2833 C C . ASN A 1 378 ? -32.527 7.010 49.581 1.00 90.81 378 ASN A C 1
ATOM 2835 O O . ASN A 1 378 ? -32.372 6.166 48.693 1.00 90.81 378 ASN A O 1
ATOM 2839 N N . PRO A 1 379 ? -32.314 8.320 49.342 1.00 93.00 379 PRO A N 1
ATOM 2840 C CA . PRO A 1 379 ? -31.925 8.813 48.027 1.00 93.00 379 PRO A CA 1
ATOM 2841 C C . PRO A 1 379 ? -30.506 8.370 47.659 1.00 93.00 379 PRO A C 1
ATOM 2843 O O . PRO A 1 379 ? -29.617 8.352 48.512 1.00 93.00 379 PRO A O 1
ATOM 2846 N N . TRP A 1 380 ? -30.287 8.108 46.371 1.00 94.75 380 TRP A N 1
ATOM 2847 C CA . TRP A 1 380 ? -28.948 7.951 45.810 1.00 94.75 380 TRP A CA 1
ATOM 2848 C C . TRP A 1 380 ? -28.128 9.230 45.999 1.00 94.75 380 TRP A C 1
ATOM 2850 O O . TRP A 1 380 ? -28.622 10.346 45.812 1.00 94.75 380 TRP A O 1
ATOM 2860 N N . LYS A 1 381 ? -26.870 9.058 46.394 1.00 95.81 381 LYS A N 1
ATOM 2861 C CA . LYS A 1 381 ? -25.877 10.115 46.562 1.00 95.81 381 LYS A CA 1
ATOM 2862 C C . LYS A 1 381 ? -24.711 9.856 45.635 1.00 95.81 381 LYS A C 1
ATOM 2864 O O . LYS A 1 381 ? -24.141 8.771 45.657 1.00 95.81 381 LYS A O 1
ATOM 2869 N N . GLU A 1 382 ? -24.360 10.858 44.842 1.00 95.44 382 GLU A N 1
ATOM 2870 C CA . GLU A 1 382 ? -23.200 10.781 43.967 1.00 95.44 382 GLU A CA 1
ATOM 2871 C C . GLU A 1 382 ? -21.911 10.669 44.796 1.00 95.44 382 GLU A C 1
ATOM 2873 O O . GLU A 1 382 ? -21.716 11.381 45.787 1.00 95.44 382 GLU A O 1
ATOM 2878 N N . ILE A 1 383 ? -21.043 9.749 44.382 1.00 93.94 383 ILE A N 1
ATOM 2879 C CA . ILE A 1 383 ? -19.648 9.665 44.814 1.00 93.94 383 ILE A CA 1
ATOM 2880 C C . ILE A 1 383 ? -18.809 10.544 43.882 1.00 93.94 383 ILE A C 1
ATOM 2882 O O . ILE A 1 383 ? -18.079 11.418 44.346 1.00 93.94 383 ILE A O 1
ATOM 2886 N N . GLY A 1 384 ? -18.939 10.348 42.569 1.00 93.12 384 GLY A N 1
ATOM 2887 C CA . GLY A 1 384 ? -18.315 11.193 41.556 1.00 93.12 384 GLY A CA 1
ATOM 2888 C C . GLY A 1 384 ? -18.640 10.756 40.129 1.00 93.12 384 GLY A C 1
ATOM 2889 O O . GLY A 1 384 ? -19.241 9.700 39.916 1.00 93.12 384 GLY A O 1
ATOM 2890 N N . LEU A 1 385 ? -18.202 11.580 39.179 1.00 94.88 385 LEU A N 1
ATOM 2891 C CA . LEU A 1 385 ? -18.282 11.373 37.736 1.00 94.88 385 LEU A CA 1
ATOM 2892 C C . LEU A 1 385 ? -16.864 11.446 37.159 1.00 94.88 385 LEU A C 1
ATOM 2894 O O . LEU A 1 385 ? -16.184 12.452 37.357 1.00 94.88 385 LEU A O 1
ATOM 2898 N N . TRP A 1 386 ? -16.427 10.392 36.478 1.00 96.12 386 TRP A N 1
ATOM 2899 C CA . TRP A 1 386 ? -15.149 10.334 35.771 1.00 96.12 386 TRP A CA 1
ATOM 2900 C C . TRP A 1 386 ? -15.419 10.375 34.274 1.00 96.12 386 TRP A C 1
ATOM 2902 O O . TRP A 1 386 ? -16.218 9.581 33.786 1.00 96.12 386 TRP A O 1
ATOM 2912 N N . SER A 1 387 ? -14.744 11.269 33.559 1.00 95.94 387 SER A N 1
ATOM 2913 C CA . SER A 1 387 ? -14.881 11.409 32.107 1.00 95.94 387 SER A CA 1
ATOM 2914 C C . SER A 1 387 ? -13.566 11.127 31.398 1.00 95.94 387 SER A C 1
ATOM 2916 O O . SER A 1 387 ? -12.512 11.513 31.907 1.00 95.94 387 SER A O 1
ATOM 2918 N N . ALA A 1 388 ? -13.631 10.472 30.242 1.00 95.81 388 ALA A N 1
ATOM 2919 C CA . ALA A 1 388 ? -12.501 10.342 29.331 1.00 95.81 388 ALA A CA 1
ATOM 2920 C C . ALA A 1 388 ? -12.320 11.627 28.513 1.00 95.81 388 ALA A C 1
ATOM 2922 O O . ALA A 1 388 ? -13.287 12.345 28.248 1.00 95.81 388 ALA A O 1
ATOM 2923 N N . ASP A 1 389 ? -11.081 11.907 28.112 1.00 93.50 389 ASP A N 1
ATOM 2924 C CA . ASP A 1 389 ? -10.833 12.850 27.023 1.00 93.50 389 ASP A CA 1
ATOM 2925 C C . ASP A 1 389 ? -11.462 12.287 25.731 1.00 93.50 389 ASP A C 1
ATOM 2927 O O . ASP A 1 389 ? -11.264 11.096 25.466 1.00 93.50 389 ASP A O 1
ATOM 2931 N N . PRO A 1 390 ? -12.214 13.081 24.937 1.00 92.12 390 PRO A N 1
ATOM 2932 C CA . PRO A 1 390 ? -12.844 12.593 23.708 1.00 92.12 390 PRO A CA 1
ATOM 2933 C C . PRO A 1 390 ? -11.865 11.913 22.748 1.00 92.12 390 PRO A C 1
ATOM 2935 O O . PRO A 1 390 ? -12.239 10.950 22.086 1.00 92.12 390 PRO A O 1
ATOM 2938 N N . SER A 1 391 ? -10.595 12.340 22.732 1.00 86.31 391 SER A N 1
ATOM 2939 C CA . SER A 1 391 ? -9.554 11.733 21.889 1.00 86.31 391 SER A CA 1
ATOM 2940 C C . SER A 1 391 ? -9.259 10.265 22.219 1.00 86.31 391 SER A C 1
ATOM 2942 O O . SER A 1 391 ? -8.697 9.55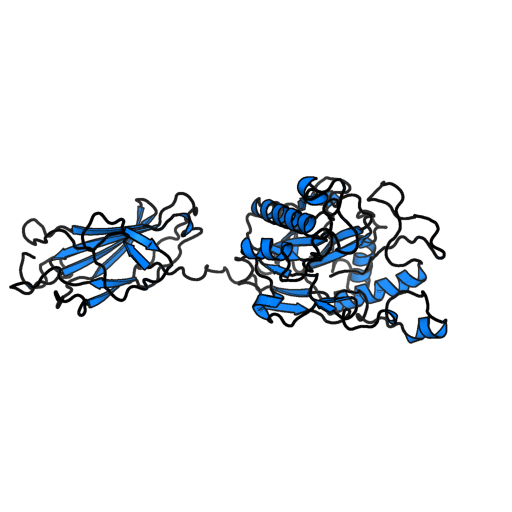5 21.389 1.00 86.31 391 SER A O 1
ATOM 2944 N N . PHE A 1 392 ? -9.661 9.778 23.399 1.00 86.19 392 PHE A N 1
ATOM 2945 C CA . PHE A 1 392 ? -9.541 8.366 23.773 1.00 86.19 392 PHE A CA 1
ATOM 2946 C C . PHE A 1 392 ? -10.721 7.505 23.315 1.00 86.19 392 PHE A C 1
ATOM 2948 O O . PHE A 1 392 ? -10.665 6.283 23.449 1.00 86.19 392 PHE A O 1
ATOM 2955 N N . THR A 1 393 ? -11.801 8.110 22.824 1.00 83.94 393 THR A N 1
ATOM 2956 C CA . THR A 1 393 ? -13.050 7.414 22.505 1.00 83.94 393 THR A CA 1
ATOM 2957 C C . THR A 1 393 ? -13.482 7.728 21.083 1.00 83.94 393 THR A C 1
ATOM 2959 O O . THR A 1 393 ? -14.383 8.527 20.866 1.00 83.94 393 THR A O 1
ATOM 2962 N N . VAL A 1 394 ? -12.830 7.095 20.108 1.00 84.75 394 VAL A N 1
ATOM 2963 C CA . VAL A 1 394 ? -13.219 7.136 18.692 1.00 84.75 394 VAL A CA 1
ATOM 2964 C C . VAL A 1 394 ? -13.746 5.770 18.257 1.00 84.75 394 VAL A C 1
ATOM 2966 O O . VAL A 1 394 ? -13.200 4.736 18.645 1.00 84.75 394 VAL A O 1
ATOM 2969 N N . GLY A 1 395 ? -14.815 5.763 17.462 1.00 85.06 395 GLY A N 1
ATOM 2970 C CA . GLY A 1 395 ? -15.418 4.546 16.917 1.00 85.06 395 GLY A CA 1
ATOM 2971 C C . GLY A 1 395 ? -16.671 4.101 17.670 1.00 85.06 395 GLY A C 1
ATOM 2972 O O . GLY A 1 395 ? -17.331 4.895 18.339 1.00 85.06 395 GLY A O 1
ATOM 2973 N N . THR A 1 396 ? -17.034 2.825 17.541 1.00 85.06 396 THR A N 1
ATOM 2974 C CA . THR A 1 396 ? -18.292 2.296 18.090 1.00 85.06 396 THR A CA 1
ATOM 2975 C C . THR A 1 396 ? -18.050 1.479 19.352 1.00 85.06 396 THR A C 1
ATOM 2977 O O . THR A 1 396 ? -17.428 0.419 19.315 1.00 85.06 396 THR A O 1
ATOM 2980 N N . LEU A 1 397 ? -18.609 1.926 20.475 1.00 87.75 397 LEU A N 1
ATOM 2981 C CA . LEU A 1 397 ? -18.669 1.142 21.701 1.00 87.75 397 LEU A CA 1
ATOM 2982 C C . LEU A 1 397 ? -19.763 0.076 21.558 1.00 87.75 397 LEU A C 1
ATOM 2984 O O . LEU A 1 397 ? -20.949 0.397 21.494 1.00 87.75 397 LEU A O 1
ATOM 2988 N N . THR A 1 398 ? -19.368 -1.194 21.516 1.00 86.19 398 THR A N 1
ATOM 2989 C CA . THR A 1 398 ? -20.281 -2.337 21.312 1.00 86.19 398 THR A CA 1
ATOM 2990 C C . THR A 1 398 ? -20.438 -3.218 22.549 1.00 86.19 398 THR A C 1
ATOM 2992 O O . THR A 1 398 ? -21.429 -3.935 22.678 1.00 86.19 398 THR A O 1
ATOM 2995 N N . SER A 1 399 ? -19.472 -3.182 23.468 1.00 88.06 399 SER A N 1
ATOM 2996 C CA . SER A 1 399 ? -19.482 -3.966 24.702 1.00 88.06 399 SER A CA 1
ATOM 2997 C C . SER A 1 399 ? -18.636 -3.301 25.792 1.00 88.06 399 SER A C 1
ATOM 2999 O O . SER A 1 399 ? -17.817 -2.426 25.515 1.00 88.06 399 SER A O 1
ATOM 3001 N N . LEU A 1 400 ? -18.867 -3.693 27.047 1.00 89.75 400 LEU A N 1
ATOM 3002 C CA . LEU A 1 400 ? -18.105 -3.253 28.215 1.00 89.75 400 LEU A CA 1
ATOM 3003 C C . LEU A 1 400 ? -17.707 -4.484 29.029 1.00 89.75 400 LEU A C 1
ATOM 3005 O O . LEU A 1 400 ? -18.556 -5.320 29.343 1.00 89.75 400 LEU A O 1
ATOM 3009 N N . ASN A 1 401 ? -16.428 -4.566 29.389 1.00 89.31 401 ASN A N 1
ATOM 3010 C CA . ASN A 1 401 ? -15.942 -5.562 30.339 1.00 89.31 401 ASN A CA 1
ATOM 3011 C C . ASN A 1 401 ? -16.419 -5.239 31.762 1.00 89.31 401 ASN A C 1
ATOM 3013 O O . ASN A 1 401 ? -16.888 -4.132 32.048 1.00 89.31 401 ASN A O 1
ATOM 3017 N N . ASP A 1 402 ? -16.274 -6.212 32.660 1.00 91.31 402 ASP A N 1
ATOM 3018 C CA . ASP A 1 402 ? -16.588 -6.020 34.070 1.00 91.31 402 ASP A CA 1
ATOM 3019 C C . ASP A 1 402 ? -15.779 -4.859 34.662 1.00 91.31 402 ASP A C 1
ATOM 3021 O O . ASP A 1 402 ? -14.566 -4.735 34.476 1.00 91.31 402 ASP A O 1
ATOM 3025 N N . LEU A 1 403 ? -16.470 -4.002 35.410 1.00 94.06 403 LEU A N 1
ATOM 3026 C CA . LEU A 1 403 ? -15.843 -2.909 36.131 1.00 94.06 403 LEU A CA 1
ATOM 3027 C C . LEU A 1 403 ? -15.391 -3.388 37.508 1.00 94.06 403 LEU A C 1
ATOM 3029 O O . LEU A 1 403 ? -16.197 -3.898 38.288 1.00 94.06 403 LEU A O 1
ATOM 3033 N N . HIS A 1 404 ? -14.131 -3.123 37.835 1.00 94.62 404 HIS A N 1
ATOM 3034 C CA . HIS A 1 404 ? -13.544 -3.410 39.138 1.00 94.62 404 HIS A CA 1
ATOM 3035 C C . HIS A 1 404 ? -13.400 -2.121 39.950 1.00 94.62 404 HIS A C 1
ATOM 3037 O O . HIS A 1 404 ? -12.670 -1.209 39.557 1.00 94.62 404 HIS A O 1
ATOM 3043 N N . VAL A 1 405 ? -14.085 -2.036 41.095 1.00 93.94 405 VAL A N 1
ATOM 3044 C CA . VAL A 1 405 ? -13.956 -0.899 42.018 1.00 93.94 405 VAL A CA 1
ATOM 3045 C C . VAL A 1 405 ? -13.753 -1.338 43.455 1.00 93.94 405 VAL A C 1
ATOM 3047 O O . VAL A 1 405 ? -14.378 -2.280 43.922 1.00 93.94 405 VAL A O 1
ATOM 3050 N N . TRP A 1 406 ? -12.920 -0.604 44.188 1.00 93.12 406 TRP A N 1
ATOM 3051 C CA . TRP A 1 406 ? -12.674 -0.843 45.608 1.00 93.12 406 TRP A CA 1
ATOM 3052 C C . TRP A 1 406 ? -13.415 0.192 46.442 1.00 93.12 406 TRP A C 1
ATOM 3054 O O . TRP A 1 406 ? -13.160 1.393 46.326 1.00 93.12 406 TRP A O 1
ATOM 3064 N N . ILE A 1 407 ? -14.319 -0.271 47.302 1.00 94.00 407 ILE A N 1
ATOM 3065 C CA . ILE A 1 407 ? -15.126 0.587 48.170 1.00 94.00 407 ILE A CA 1
ATOM 3066 C C . ILE A 1 407 ? -14.856 0.302 49.647 1.00 94.00 407 ILE A C 1
ATOM 3068 O O . ILE A 1 407 ? -14.502 -0.804 50.052 1.00 94.00 407 ILE A O 1
ATOM 3072 N N . GLY A 1 408 ? -15.029 1.326 50.474 1.00 92.31 408 GLY A N 1
ATOM 3073 C CA . GLY A 1 408 ? -14.831 1.244 51.915 1.00 92.31 408 GLY A CA 1
ATOM 3074 C C . GLY A 1 408 ? -15.510 2.403 52.630 1.00 92.31 408 GLY A C 1
ATOM 3075 O O . GLY A 1 408 ? -16.113 3.280 52.009 1.00 92.31 408 GLY A O 1
ATOM 3076 N N . LEU A 1 409 ? -15.402 2.423 53.953 1.00 90.25 409 LEU A N 1
ATOM 3077 C CA . LEU A 1 409 ? -15.976 3.477 54.775 1.00 90.25 409 LEU A CA 1
ATOM 3078 C C . LEU A 1 409 ? -15.012 4.651 54.917 1.00 90.25 409 LEU A C 1
ATOM 3080 O O . LEU A 1 409 ? -13.811 4.505 55.139 1.00 90.25 409 LEU A O 1
ATOM 3084 N N . ARG A 1 410 ? -15.562 5.864 54.906 1.00 86.12 410 ARG A N 1
ATOM 3085 C CA . ARG A 1 410 ? -14.784 7.076 55.189 1.00 86.12 410 ARG A CA 1
ATOM 3086 C C . ARG A 1 410 ? -14.171 7.057 56.595 1.00 86.12 410 ARG A C 1
ATOM 3088 O O . ARG A 1 410 ? -13.090 7.614 56.810 1.00 86.12 410 ARG A O 1
ATOM 3095 N N . ARG A 1 411 ? -14.909 6.508 57.568 1.00 85.12 411 ARG A N 1
ATOM 3096 C CA . ARG A 1 411 ? -14.562 6.402 58.995 1.00 85.12 411 ARG A CA 1
ATOM 3097 C C . ARG A 1 411 ? -15.249 5.183 59.604 1.00 85.12 411 ARG A C 1
ATOM 3099 O O . ARG A 1 411 ? -16.310 4.788 59.132 1.00 85.12 411 ARG A O 1
ATOM 3106 N N . ALA A 1 412 ? -14.672 4.646 60.678 1.00 82.06 412 ALA A N 1
ATOM 3107 C CA . ALA A 1 412 ? -15.291 3.568 61.439 1.00 82.06 412 ALA A CA 1
ATOM 3108 C C . ALA A 1 412 ? -16.641 4.026 62.007 1.00 82.06 412 ALA A C 1
ATOM 3110 O O . ALA A 1 412 ? -16.770 5.161 62.480 1.00 82.06 412 ALA A O 1
ATOM 3111 N N . GLN A 1 413 ? -17.633 3.143 61.959 1.00 74.00 413 GLN A N 1
ATOM 3112 C CA . GLN A 1 413 ? -18.973 3.415 62.460 1.00 74.00 413 GLN A CA 1
ATOM 3113 C C . GLN A 1 413 ? -19.224 2.683 63.774 1.00 74.00 413 GLN A C 1
ATOM 3115 O O . GLN A 1 413 ? -18.734 1.583 64.003 1.00 74.00 413 GLN A O 1
ATOM 3120 N N . ASN A 1 414 ? -20.033 3.297 64.637 1.00 68.88 414 ASN A N 1
ATOM 3121 C CA . ASN A 1 414 ? -20.447 2.686 65.902 1.00 68.88 414 ASN A CA 1
ATOM 3122 C C . ASN A 1 414 ? -21.511 1.592 65.708 1.00 68.88 414 ASN A C 1
ATOM 3124 O O . ASN A 1 414 ? -21.821 0.865 66.648 1.00 68.88 414 ASN A O 1
ATOM 3128 N N . GLN A 1 415 ? -22.118 1.517 64.522 1.00 70.88 415 GLN A N 1
ATOM 3129 C CA . GLN A 1 415 ? -23.139 0.542 64.160 1.00 70.88 415 GLN A CA 1
ATOM 3130 C C . GLN A 1 415 ? -22.883 0.074 62.729 1.00 70.88 415 GLN A C 1
ATOM 3132 O O . GLN A 1 415 ? -22.503 0.876 61.883 1.00 70.88 415 GLN A O 1
ATOM 3137 N N . ILE A 1 416 ? -23.086 -1.216 62.475 1.00 76.75 416 ILE A N 1
ATOM 3138 C CA . ILE A 1 416 ? -22.900 -1.818 61.151 1.00 76.75 416 ILE A CA 1
ATOM 3139 C C . ILE A 1 416 ? -24.038 -1.342 60.248 1.00 76.75 416 ILE A C 1
ATOM 3141 O O . ILE A 1 416 ? -25.196 -1.419 60.654 1.00 76.75 416 ILE A O 1
ATOM 3145 N N . ALA A 1 417 ? -23.722 -0.866 59.049 1.00 85.50 417 ALA A N 1
ATOM 3146 C CA . ALA A 1 417 ? -24.676 -0.538 57.995 1.00 85.50 417 ALA A CA 1
ATOM 3147 C C . ALA A 1 417 ? -24.284 -1.270 56.706 1.00 85.50 417 ALA A C 1
ATOM 3149 O O . ALA A 1 417 ? -23.103 -1.537 56.484 1.00 85.50 417 ALA A O 1
ATOM 3150 N N . ASN A 1 418 ? -25.282 -1.590 55.884 1.00 92.12 418 ASN A N 1
ATOM 3151 C CA . ASN A 1 418 ? -25.080 -2.093 54.529 1.00 92.12 418 ASN A CA 1
ATOM 3152 C C . ASN A 1 418 ? -25.275 -0.948 53.529 1.00 92.12 418 ASN A C 1
ATOM 3154 O O . ASN A 1 418 ? -25.894 0.068 53.864 1.00 92.12 418 ASN A O 1
ATOM 3158 N N . TYR A 1 419 ? -24.778 -1.116 52.307 1.00 94.12 419 TYR A N 1
ATOM 3159 C CA . TYR A 1 419 ? -24.750 -0.071 51.284 1.00 94.12 419 TYR A CA 1
ATOM 3160 C C . TYR A 1 419 ? -25.167 -0.621 49.929 1.00 94.12 419 TYR A C 1
ATOM 3162 O O . TYR A 1 419 ? -24.902 -1.777 49.623 1.00 94.12 419 TYR A O 1
ATOM 3170 N N . ASP A 1 420 ? -25.786 0.218 49.110 1.00 95.69 420 ASP A N 1
ATOM 3171 C CA . ASP A 1 420 ? -25.937 -0.075 47.688 1.00 95.69 420 ASP A CA 1
ATOM 3172 C C . ASP A 1 420 ? -24.909 0.743 46.900 1.00 95.69 420 ASP A C 1
ATOM 3174 O O . ASP A 1 420 ? -24.571 1.871 47.283 1.00 95.69 420 ASP A O 1
ATOM 3178 N N . LEU A 1 421 ? -24.444 0.191 45.785 1.00 97.00 421 LEU A N 1
ATOM 3179 C CA . LEU A 1 421 ? -23.620 0.868 44.791 1.00 97.00 421 LEU A CA 1
ATOM 3180 C C . LEU A 1 421 ? -24.348 0.825 43.450 1.00 97.00 421 LEU A C 1
ATOM 3182 O O . LEU A 1 421 ? -24.731 -0.248 42.994 1.00 97.00 421 LEU A O 1
ATOM 3186 N N . ARG A 1 422 ? -24.496 1.985 42.818 1.00 97.25 422 ARG A N 1
ATOM 3187 C CA . ARG A 1 422 ? -24.961 2.116 41.441 1.00 97.25 422 ARG A CA 1
ATOM 3188 C C . ARG A 1 422 ? -23.850 2.673 40.579 1.00 97.25 422 ARG A C 1
ATOM 3190 O O . ARG A 1 422 ? -23.170 3.622 40.975 1.00 97.25 422 ARG A O 1
ATOM 3197 N N . ILE A 1 423 ? -23.726 2.108 39.392 1.00 97.94 423 ILE A N 1
ATOM 3198 C CA . ILE A 1 423 ? -22.843 2.578 38.336 1.00 97.94 423 ILE A CA 1
ATOM 3199 C C . ILE A 1 423 ? -23.708 2.961 37.140 1.00 97.94 423 ILE A C 1
ATOM 3201 O O . ILE A 1 423 ? -24.633 2.234 36.779 1.00 97.94 423 ILE A O 1
ATOM 3205 N N . GLU A 1 424 ? -23.424 4.112 36.547 1.00 97.75 424 GLU A N 1
ATOM 3206 C CA . GLU A 1 424 ? -24.097 4.632 35.358 1.00 97.75 424 GLU A CA 1
ATOM 3207 C C . GLU A 1 424 ? -23.031 5.038 34.333 1.00 97.75 424 GLU A C 1
ATOM 3209 O O . GLU A 1 424 ? -22.093 5.757 34.674 1.00 97.75 424 GLU A O 1
ATOM 3214 N N . VAL A 1 425 ? -23.164 4.576 33.092 1.00 97.69 425 VAL A N 1
ATOM 3215 C CA . VAL A 1 425 ? -22.267 4.890 31.972 1.00 97.69 425 VAL A CA 1
ATOM 3216 C C . VAL A 1 425 ? -23.003 5.778 30.982 1.00 97.69 425 VAL A C 1
ATOM 3218 O O . VAL A 1 425 ? -24.138 5.478 30.610 1.00 97.69 425 VAL A O 1
ATOM 3221 N N . TYR A 1 426 ? -22.351 6.848 30.546 1.00 97.75 426 TYR A N 1
ATOM 3222 C CA . TYR A 1 426 ? -22.930 7.894 29.717 1.00 97.75 426 TYR A CA 1
ATOM 3223 C C . TYR A 1 426 ? -22.118 8.150 28.450 1.00 97.75 426 TYR A C 1
ATOM 3225 O O . TYR A 1 426 ? -20.888 8.103 28.484 1.00 97.75 426 TYR A O 1
ATOM 3233 N N . LYS A 1 427 ? -22.823 8.519 27.375 1.00 96.81 427 LYS A N 1
ATOM 3234 C CA . LYS A 1 427 ? -22.289 9.329 26.276 1.00 96.81 427 LYS A CA 1
ATOM 3235 C C . LYS A 1 427 ? -22.839 10.733 26.467 1.00 96.81 427 LYS A C 1
ATOM 3237 O O . LYS A 1 427 ? -24.049 10.934 26.367 1.00 96.81 427 LYS A O 1
ATOM 3242 N N . ASN A 1 428 ? -21.972 11.702 26.736 1.00 95.12 428 ASN A N 1
ATOM 3243 C CA . ASN A 1 428 ? -22.380 13.059 27.089 1.00 95.12 428 ASN A CA 1
ATOM 3244 C C . ASN A 1 428 ? -23.354 13.021 28.291 1.00 95.12 428 ASN A C 1
ATOM 3246 O O . ASN A 1 428 ? -22.953 12.650 29.393 1.00 95.12 428 ASN A O 1
ATOM 3250 N N . ASP A 1 429 ? -24.635 13.332 28.075 1.00 93.88 429 ASP A N 1
ATOM 3251 C CA . ASP A 1 429 ? -25.697 13.270 29.091 1.00 93.88 429 ASP A CA 1
ATOM 3252 C C . ASP A 1 429 ? -26.669 12.081 28.906 1.00 93.88 429 ASP A C 1
ATOM 3254 O O . ASP A 1 429 ? -27.618 11.923 29.680 1.00 93.88 429 ASP A O 1
ATOM 3258 N N . GLU A 1 430 ? -26.459 11.229 27.896 1.00 96.31 430 GLU A N 1
ATOM 3259 C CA . GLU A 1 430 ? -27.312 10.076 27.590 1.00 96.31 430 GLU A CA 1
ATOM 3260 C C . GLU A 1 430 ? -26.821 8.809 28.298 1.00 96.31 430 GLU A C 1
ATOM 3262 O O . GLU A 1 430 ? -25.671 8.401 28.145 1.00 96.31 430 GLU A O 1
ATOM 3267 N N . LEU A 1 431 ? -27.698 8.185 29.093 1.00 96.38 431 LEU A N 1
ATOM 3268 C CA . LEU A 1 431 ? -27.394 6.949 29.814 1.00 96.38 431 LEU A CA 1
ATOM 3269 C C . LEU A 1 431 ? -27.352 5.767 28.838 1.00 96.38 431 LEU A C 1
ATOM 3271 O O . LEU A 1 431 ? -28.376 5.405 28.265 1.00 96.38 431 LEU A O 1
ATOM 3275 N N . ILE A 1 432 ? -26.190 5.130 28.724 1.00 95.62 432 ILE A N 1
ATOM 3276 C CA . ILE A 1 432 ? -25.966 3.955 27.874 1.00 95.62 432 ILE A CA 1
ATOM 3277 C C . ILE A 1 432 ? -26.212 2.665 28.660 1.00 95.62 432 ILE A C 1
ATOM 3279 O O . ILE A 1 432 ? -26.836 1.728 28.169 1.00 95.62 432 ILE A O 1
ATOM 3283 N N . SER A 1 433 ? -25.695 2.601 29.889 1.00 95.31 433 SER A N 1
ATOM 3284 C CA . SER A 1 433 ? -25.683 1.381 30.696 1.00 95.31 433 SER A CA 1
ATOM 3285 C C . SER A 1 433 ? -25.728 1.705 32.191 1.00 95.31 433 SER A C 1
ATOM 3287 O O . SER A 1 433 ? -25.275 2.762 32.633 1.00 95.31 433 SER A O 1
ATOM 3289 N N . THR A 1 434 ? -26.291 0.795 32.991 1.00 95.38 434 THR A N 1
ATOM 3290 C CA . THR A 1 434 ? -26.295 0.903 34.451 1.00 95.38 434 THR A CA 1
ATOM 3291 C C . THR A 1 434 ? -26.208 -0.462 35.129 1.00 95.38 434 THR A C 1
ATOM 3293 O O . THR A 1 434 ? -26.700 -1.459 34.603 1.00 95.38 434 THR A O 1
ATOM 3296 N N . SER A 1 435 ? -25.606 -0.497 36.318 1.00 95.31 435 SER A N 1
ATOM 3297 C CA . SER A 1 435 ? -25.510 -1.682 37.173 1.00 95.31 435 SER A CA 1
ATOM 3298 C C . SER A 1 435 ? -25.745 -1.313 38.636 1.00 95.31 435 SER A C 1
ATOM 3300 O O . SER A 1 435 ? -25.192 -0.324 39.118 1.00 95.31 435 SER A O 1
ATOM 3302 N N . ASP A 1 436 ? -26.497 -2.151 39.354 1.00 95.00 436 ASP A N 1
ATOM 3303 C CA . ASP A 1 436 ? -26.761 -2.021 40.789 1.00 95.00 436 ASP A CA 1
ATOM 3304 C C . ASP A 1 436 ? -26.180 -3.222 41.553 1.00 95.00 436 ASP A C 1
ATOM 3306 O O . ASP A 1 436 ? -26.561 -4.370 41.326 1.00 95.00 436 ASP A O 1
ATOM 3310 N N . SER A 1 437 ? -25.304 -2.942 42.516 1.00 95.00 437 SER A N 1
ATOM 3311 C CA . SER A 1 437 ? -24.839 -3.887 43.533 1.00 95.00 437 SER A CA 1
ATOM 3312 C C . SER A 1 437 ? -25.533 -3.563 44.853 1.00 95.00 437 SER A C 1
ATOM 3314 O O . SER A 1 437 ? -25.250 -2.541 45.482 1.00 95.00 437 SER A O 1
ATOM 3316 N N . LEU A 1 438 ? -26.476 -4.413 45.260 1.00 94.50 438 LEU A N 1
ATOM 3317 C CA . LEU A 1 438 ? -27.325 -4.175 46.428 1.00 94.50 438 LEU A CA 1
ATOM 3318 C C . LEU A 1 438 ? -26.792 -4.863 47.684 1.00 94.50 438 LEU A C 1
ATOM 3320 O O . LEU A 1 438 ? -26.200 -5.940 47.626 1.00 94.50 438 LEU A O 1
ATOM 3324 N N . CYS A 1 439 ? -27.094 -4.267 48.833 1.00 93.44 439 CYS A N 1
ATOM 3325 C CA . CYS A 1 439 ? -26.852 -4.838 50.153 1.00 93.44 439 CYS A CA 1
ATOM 3326 C C . CYS A 1 439 ? -25.405 -5.273 50.440 1.00 93.44 439 CYS A C 1
ATOM 3328 O O . CYS A 1 439 ? -25.142 -6.313 51.048 1.00 93.44 439 CYS A O 1
ATOM 3330 N N . ILE A 1 440 ? -24.449 -4.450 50.035 1.00 94.12 440 ILE A N 1
ATOM 3331 C CA . ILE A 1 440 ? -23.036 -4.660 50.307 1.00 94.12 440 ILE A CA 1
ATOM 3332 C C . ILE A 1 440 ? -22.794 -4.492 51.809 1.00 94.12 440 ILE A C 1
ATOM 3334 O O . ILE A 1 440 ? -23.071 -3.440 52.390 1.00 94.12 440 ILE A O 1
ATOM 3338 N N . SER A 1 441 ? -22.279 -5.543 52.439 1.00 92.19 441 SER A N 1
ATOM 3339 C CA . SER A 1 441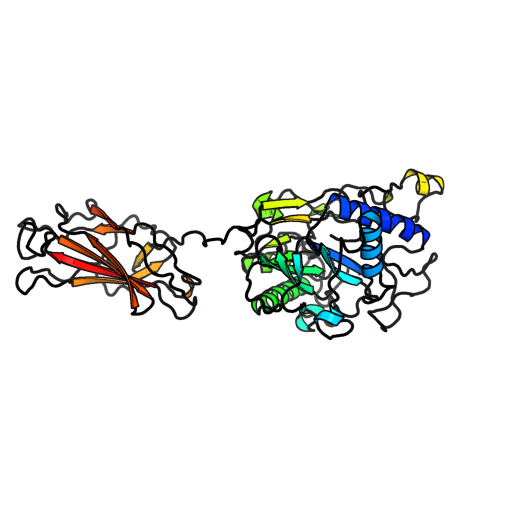 ? -22.019 -5.615 53.878 1.00 92.19 441 SER A CA 1
ATOM 3340 C C . SER A 1 441 ? -20.531 -5.791 54.163 1.00 92.19 441 SER A C 1
ATOM 3342 O O . SER A 1 441 ? -19.823 -6.365 53.344 1.00 92.19 441 SER A O 1
ATOM 3344 N N . GLY A 1 442 ? -20.082 -5.407 55.360 1.00 90.19 442 GLY A N 1
ATOM 3345 C CA . GLY A 1 442 ? -18.705 -5.672 55.802 1.00 90.19 442 GLY A CA 1
ATOM 3346 C C . GLY A 1 442 ? -17.667 -4.675 55.285 1.00 90.19 442 GLY A C 1
ATOM 3347 O O . GLY A 1 442 ? -16.479 -4.975 55.309 1.00 90.19 442 GLY A O 1
ATOM 3348 N N . LEU A 1 443 ? -18.100 -3.490 54.840 1.00 92.06 443 LEU A N 1
ATOM 3349 C CA . LEU A 1 443 ? -17.182 -2.418 54.464 1.00 92.06 443 LEU A CA 1
ATOM 3350 C C . LEU A 1 443 ? -16.421 -1.900 55.688 1.00 92.06 443 LEU A C 1
ATOM 3352 O O . LEU A 1 443 ? -17.016 -1.611 56.727 1.00 92.06 443 LEU A O 1
ATOM 3356 N N . GLU A 1 444 ? -15.113 -1.718 55.531 1.00 90.38 444 GLU A N 1
ATOM 3357 C CA . GLU A 1 444 ? -14.208 -1.276 56.590 1.00 90.38 444 GLU A CA 1
ATOM 3358 C C . GLU A 1 444 ? -13.670 0.133 56.334 1.00 90.38 444 GLU A C 1
ATOM 3360 O O . GLU A 1 444 ? -13.632 0.622 55.205 1.00 90.38 444 GLU A O 1
ATOM 3365 N N . ALA A 1 445 ? -13.241 0.808 57.403 1.00 88.94 445 ALA A N 1
ATOM 3366 C CA . ALA A 1 445 ? -12.672 2.154 57.303 1.00 88.94 445 ALA A CA 1
ATOM 3367 C C . ALA A 1 445 ? -11.176 2.179 56.953 1.00 88.94 445 ALA A C 1
ATOM 3369 O O . ALA A 1 445 ? -10.647 3.237 56.597 1.00 88.94 445 ALA A O 1
ATOM 3370 N N . ASP A 1 446 ? -10.486 1.044 57.098 1.00 87.81 446 ASP A N 1
ATOM 3371 C CA . ASP A 1 446 ? -9.099 0.887 56.665 1.00 87.81 446 ASP A CA 1
ATOM 3372 C C . ASP A 1 446 ? -9.056 0.774 55.131 1.00 87.81 446 ASP A C 1
ATOM 3374 O O . ASP A 1 446 ? -9.588 -0.192 54.586 1.00 87.81 446 ASP A O 1
ATOM 3378 N N . PRO A 1 447 ? -8.415 1.716 54.411 1.00 82.75 447 PRO A N 1
ATOM 3379 C CA . PRO A 1 447 ? -8.312 1.652 52.954 1.00 82.75 447 PRO A CA 1
ATOM 3380 C C . PRO A 1 447 ? -7.609 0.396 52.427 1.00 82.75 447 PRO A C 1
ATOM 3382 O O . PRO A 1 447 ? -7.847 0.019 51.286 1.00 82.75 447 PRO A O 1
ATOM 3385 N N . ASN A 1 448 ? -6.761 -0.259 53.230 1.00 84.94 448 ASN A N 1
ATOM 3386 C CA . ASN A 1 448 ? -6.106 -1.512 52.833 1.00 84.94 448 ASN A CA 1
ATOM 3387 C C . ASN A 1 448 ? -7.050 -2.723 52.892 1.00 84.94 448 ASN A C 1
ATOM 3389 O O . ASN A 1 448 ? -6.698 -3.796 52.415 1.00 84.94 448 ASN A O 1
ATOM 3393 N N . LEU A 1 449 ? -8.226 -2.553 53.501 1.00 89.31 449 LEU A N 1
ATOM 3394 C CA . LEU A 1 449 ? -9.293 -3.547 53.588 1.00 89.31 449 LEU A CA 1
ATOM 3395 C C . LEU A 1 449 ? -10.502 -3.141 52.731 1.00 89.31 449 LEU A C 1
ATOM 3397 O O . LEU A 1 449 ? -11.603 -3.641 52.951 1.00 89.31 449 LEU A O 1
ATOM 3401 N N . ALA A 1 450 ? -10.318 -2.213 51.783 1.00 90.88 450 ALA A N 1
ATOM 3402 C CA . ALA A 1 450 ? -11.363 -1.864 50.832 1.00 90.88 450 ALA A CA 1
ATOM 3403 C C . ALA A 1 450 ? -11.789 -3.114 50.053 1.00 90.88 450 ALA A C 1
ATOM 3405 O O . ALA A 1 450 ? -10.956 -3.896 49.589 1.00 90.88 450 ALA A O 1
ATOM 3406 N N . GLN A 1 451 ? -13.097 -3.298 49.927 1.00 94.38 451 GLN A N 1
ATOM 3407 C CA . GLN A 1 451 ? -13.676 -4.460 49.280 1.00 94.38 451 GLN A CA 1
ATOM 3408 C C . GLN A 1 451 ? -13.801 -4.200 47.783 1.00 94.38 451 GLN A C 1
ATOM 3410 O O . GLN A 1 451 ? -14.354 -3.178 47.374 1.00 94.38 451 GLN A O 1
ATOM 3415 N N . GLU A 1 452 ? -13.307 -5.136 46.979 1.00 95.25 452 GLU A N 1
ATOM 3416 C CA . GLU A 1 452 ? -13.530 -5.135 45.539 1.00 95.25 452 GLU A CA 1
ATOM 3417 C C . GLU A 1 452 ? -14.983 -5.504 45.226 1.00 95.25 452 GLU A C 1
ATOM 3419 O O . GLU A 1 452 ? -15.522 -6.484 45.748 1.00 95.25 452 GLU A O 1
ATOM 3424 N N . ILE A 1 453 ? -15.602 -4.711 44.362 1.00 95.31 453 ILE A N 1
ATOM 3425 C CA . ILE A 1 453 ? -16.909 -4.950 43.775 1.00 95.31 453 ILE A CA 1
ATOM 3426 C C . ILE A 1 453 ? -16.708 -5.029 42.268 1.00 95.31 453 ILE A C 1
ATOM 3428 O O . ILE A 1 453 ? -16.353 -4.040 41.625 1.00 95.31 453 ILE A O 1
ATOM 3432 N N . THR A 1 454 ? -16.952 -6.214 41.721 1.00 94.69 454 THR A N 1
ATOM 3433 C CA . THR A 1 454 ? -16.986 -6.462 40.280 1.00 94.69 454 THR A CA 1
ATOM 3434 C C . THR A 1 454 ? -18.417 -6.270 39.795 1.00 94.69 454 THR A C 1
ATOM 3436 O O . THR A 1 454 ? -19.335 -6.906 40.313 1.00 94.69 454 THR A O 1
ATOM 3439 N N . SER A 1 455 ? -18.626 -5.360 38.845 1.00 90.56 455 SER A N 1
ATOM 3440 C CA . SER A 1 455 ? -19.956 -5.021 38.327 1.00 90.56 455 SER A CA 1
ATOM 3441 C C . SER A 1 455 ? -20.026 -5.243 36.823 1.00 90.56 455 SER A C 1
ATOM 3443 O O . SER A 1 455 ? -19.259 -4.638 36.075 1.00 90.56 455 SER A O 1
ATOM 3445 N N . SER A 1 456 ? -20.982 -6.066 36.389 1.00 92.56 456 SER A N 1
ATOM 3446 C CA . SER A 1 456 ? -21.270 -6.269 34.970 1.00 92.56 456 SER A CA 1
ATOM 3447 C C . SER A 1 456 ? -22.186 -5.159 34.467 1.00 92.56 456 SER A C 1
ATOM 3449 O O . SER A 1 456 ? -23.280 -4.958 34.994 1.00 92.56 456 SER A O 1
ATOM 3451 N N . LEU A 1 457 ? -21.745 -4.438 33.440 1.00 88.81 457 LEU A N 1
ATOM 3452 C CA . LEU A 1 457 ? -22.459 -3.283 32.887 1.00 88.81 457 LEU A CA 1
ATOM 3453 C C . LEU A 1 457 ? -23.527 -3.681 31.848 1.00 88.81 457 LEU A C 1
ATOM 3455 O O . LEU A 1 457 ? -24.193 -2.826 31.273 1.00 88.81 457 LEU A O 1
ATOM 3459 N N . GLY A 1 458 ? -23.758 -4.981 31.652 1.00 83.00 458 GLY A N 1
ATOM 3460 C CA . GLY A 1 458 ? -24.812 -5.490 30.777 1.00 83.00 458 GLY A CA 1
ATOM 3461 C C . GLY A 1 458 ? -24.649 -5.096 29.304 1.00 83.00 458 GLY A C 1
ATOM 3462 O O . GLY A 1 458 ? -23.654 -4.510 28.884 1.00 83.00 458 GLY A O 1
ATOM 3463 N N . SER A 1 459 ? -25.647 -5.455 28.498 1.00 85.50 459 SER A N 1
ATOM 3464 C CA . SER A 1 459 ? -25.707 -5.104 27.078 1.00 85.50 459 SER A CA 1
ATOM 3465 C C . SER A 1 459 ? -26.383 -3.753 26.866 1.00 85.50 459 SER A C 1
ATOM 3467 O O . SER A 1 459 ? -27.377 -3.445 27.525 1.00 85.50 459 SER A O 1
ATOM 3469 N N . PHE A 1 460 ? -25.922 -3.013 25.869 1.00 89.94 460 PHE A N 1
ATOM 3470 C CA . PHE A 1 460 ? -26.496 -1.752 25.413 1.00 89.94 460 PHE A CA 1
ATOM 3471 C C . PHE A 1 460 ? -26.502 -1.728 23.880 1.00 89.94 460 PHE A C 1
ATOM 3473 O O . PHE A 1 460 ? -25.860 -2.561 23.237 1.00 89.94 460 PHE A O 1
ATOM 3480 N N . SER A 1 461 ? -27.270 -0.816 23.285 1.00 85.56 461 SER A N 1
ATOM 3481 C CA . SER A 1 461 ? -27.210 -0.600 21.836 1.00 85.56 461 SER A CA 1
ATOM 3482 C C . SER A 1 461 ? -25.833 -0.049 21.463 1.00 85.56 461 SER A C 1
ATOM 3484 O O . SER A 1 461 ? -25.362 0.819 22.193 1.00 85.56 461 SER A O 1
ATOM 3486 N N . PRO A 1 462 ? -25.209 -0.489 20.355 1.00 87.12 462 PRO A N 1
ATOM 3487 C CA . PRO A 1 462 ? -23.950 0.085 19.894 1.00 87.12 462 PRO A CA 1
ATOM 3488 C C . PRO A 1 462 ? -24.001 1.616 19.866 1.00 87.12 462 PRO A C 1
ATOM 3490 O O . PRO A 1 462 ? -24.955 2.196 19.341 1.00 87.12 462 PRO A O 1
ATOM 3493 N N . THR A 1 463 ? -22.989 2.250 20.454 1.00 90.12 463 THR A N 1
ATOM 3494 C CA . THR A 1 463 ? -22.931 3.704 20.638 1.00 90.12 463 THR A CA 1
ATOM 3495 C C . THR A 1 463 ? -21.673 4.247 19.978 1.00 90.12 463 THR A C 1
ATOM 3497 O O . THR A 1 463 ? -20.566 3.939 20.413 1.00 90.12 463 THR A O 1
ATOM 3500 N N . GLU A 1 464 ? -21.832 5.066 18.943 1.00 90.12 464 GLU A N 1
ATOM 3501 C CA . GLU A 1 464 ? -20.717 5.741 18.267 1.00 90.12 464 GLU A CA 1
ATOM 3502 C C . GLU A 1 464 ? -20.142 6.878 19.119 1.00 90.12 464 GLU A C 1
ATOM 3504 O O . GLU A 1 464 ? -20.885 7.540 19.843 1.00 90.12 464 GLU A O 1
ATOM 3509 N N . PHE A 1 465 ? -18.844 7.139 19.000 1.00 90.56 465 PHE A N 1
ATOM 3510 C CA . PHE A 1 465 ? -18.149 8.304 19.543 1.00 90.56 465 PHE A CA 1
ATOM 3511 C C . PHE A 1 465 ? -17.262 8.927 18.456 1.00 90.56 465 PHE A C 1
ATOM 3513 O O . PHE A 1 465 ? -16.541 8.223 17.746 1.00 90.56 465 PHE A O 1
ATOM 3520 N N . ASP A 1 466 ? -17.308 10.253 18.332 1.00 87.38 466 ASP A N 1
ATOM 3521 C CA . ASP A 1 466 ? -16.641 11.004 17.258 1.00 87.38 466 ASP A CA 1
ATOM 3522 C C . ASP A 1 466 ? -15.138 11.280 17.480 1.00 87.38 466 ASP A C 1
ATOM 3524 O O . ASP A 1 466 ? -14.483 11.853 16.608 1.00 87.38 466 ASP A O 1
ATOM 3528 N N . GLY A 1 467 ? -14.581 10.915 18.639 1.00 86.81 467 GLY A N 1
ATOM 3529 C CA . GLY A 1 467 ? -13.179 11.170 18.983 1.00 86.81 467 GLY A CA 1
ATOM 3530 C C . GLY A 1 467 ? -12.824 12.641 19.257 1.00 86.81 467 GLY A C 1
ATOM 3531 O O . GLY A 1 467 ? -11.652 12.956 19.457 1.00 86.81 467 GLY A O 1
ATOM 3532 N N . GLN A 1 468 ? -13.795 13.562 19.234 1.00 86.00 468 GLN A N 1
ATOM 3533 C CA . GLN A 1 468 ? -13.548 15.010 19.291 1.00 86.00 468 GLN A CA 1
ATOM 3534 C C . GLN A 1 468 ? -14.426 15.732 20.314 1.00 86.00 468 GLN A C 1
ATOM 3536 O O . GLN A 1 468 ? -13.923 16.544 21.091 1.00 86.00 468 GLN A O 1
ATOM 3541 N N . ASN A 1 469 ? -15.730 15.458 20.318 1.00 90.06 469 ASN A N 1
ATOM 3542 C CA . ASN A 1 469 ? -16.717 16.135 21.157 1.00 90.06 469 ASN A CA 1
ATOM 3543 C C . ASN A 1 469 ? -17.465 15.165 22.071 1.00 90.06 469 ASN A C 1
ATOM 3545 O O . ASN A 1 469 ? -17.890 15.562 23.157 1.00 90.06 469 ASN A O 1
ATOM 3549 N N . ASP A 1 470 ? -17.643 13.919 21.638 1.00 95.12 470 ASP A N 1
ATOM 3550 C CA . ASP A 1 470 ? -18.370 12.912 22.388 1.00 95.12 470 ASP A CA 1
ATOM 3551 C C . ASP A 1 470 ? -17.554 12.423 23.583 1.00 95.12 470 ASP A C 1
ATOM 3553 O O . ASP A 1 470 ? -16.426 11.954 23.455 1.00 95.12 470 ASP A O 1
ATOM 3557 N N . MET A 1 471 ? -18.154 12.514 24.766 1.00 96.00 471 MET A N 1
ATOM 3558 C CA . MET A 1 471 ? -17.493 12.203 26.025 1.00 96.00 471 MET A CA 1
ATOM 3559 C C . MET A 1 471 ? -18.072 10.932 26.643 1.00 96.00 471 MET A C 1
ATOM 3561 O O . MET A 1 471 ? -19.258 10.877 26.978 1.00 96.00 471 MET A O 1
ATOM 3565 N N . LEU A 1 472 ? -17.222 9.925 26.851 1.00 97.06 472 LEU A N 1
ATOM 3566 C CA . LEU A 1 472 ? -17.547 8.774 27.692 1.00 97.06 472 LEU A CA 1
ATOM 3567 C C . LEU A 1 472 ? -17.393 9.160 29.165 1.00 97.06 472 LEU A C 1
ATOM 3569 O O . LEU A 1 472 ? -16.328 9.619 29.590 1.00 97.06 472 LEU A O 1
ATOM 3573 N N . SER A 1 473 ? -18.431 8.919 29.963 1.00 97.38 473 SER A N 1
ATOM 3574 C CA . SER A 1 473 ? -18.390 9.181 31.401 1.00 97.38 473 SER A CA 1
ATOM 3575 C C . SER A 1 473 ? -18.963 8.035 32.222 1.00 97.38 473 SER A C 1
ATOM 3577 O O . SER A 1 473 ? -19.918 7.378 31.820 1.00 97.38 473 SER A O 1
ATOM 3579 N N . ILE A 1 474 ? -18.415 7.833 33.418 1.00 97.44 474 ILE A N 1
ATOM 3580 C CA . ILE A 1 474 ? -18.910 6.870 34.401 1.00 97.44 474 ILE A CA 1
ATOM 3581 C C . ILE A 1 474 ? -19.218 7.567 35.727 1.00 97.44 474 ILE A C 1
ATOM 3583 O O . ILE A 1 474 ? -18.369 8.245 36.316 1.00 97.44 474 ILE A O 1
ATOM 3587 N N . ARG A 1 475 ? -20.457 7.420 36.199 1.00 97.38 475 ARG A N 1
ATOM 3588 C CA . ARG A 1 475 ? -20.942 7.957 37.472 1.00 97.38 475 ARG A CA 1
ATOM 3589 C C . ARG A 1 475 ? -21.109 6.837 38.484 1.00 97.38 475 ARG A C 1
ATOM 3591 O O . ARG A 1 475 ? -21.684 5.793 38.188 1.00 97.38 475 ARG A O 1
ATOM 3598 N N . PHE A 1 476 ? -20.681 7.111 39.710 1.00 97.44 476 PHE A N 1
ATOM 3599 C CA . PHE A 1 476 ? -20.885 6.230 40.852 1.00 97.44 476 PHE A CA 1
ATOM 3600 C C . PHE A 1 476 ? -21.834 6.874 41.851 1.00 97.44 476 PHE A C 1
ATOM 3602 O O . PHE A 1 476 ? -21.645 8.031 42.240 1.00 97.44 476 PHE A O 1
ATOM 3609 N N . LEU A 1 477 ? -22.826 6.117 42.310 1.00 97.44 477 LEU A N 1
ATOM 3610 C CA . LEU A 1 477 ? -23.770 6.543 43.334 1.00 97.44 477 LEU A CA 1
ATOM 3611 C C . LEU A 1 477 ? -23.859 5.505 44.446 1.00 97.44 477 LEU A C 1
ATOM 3613 O O . LEU A 1 477 ? -23.696 4.310 44.227 1.00 97.44 477 LEU A O 1
ATOM 3617 N N . THR A 1 478 ? -24.167 5.959 45.653 1.00 96.50 478 THR A N 1
ATOM 3618 C CA . THR A 1 478 ? -24.389 5.083 46.800 1.00 96.50 478 THR A CA 1
ATOM 3619 C C . THR A 1 478 ? -25.568 5.545 47.642 1.00 96.50 478 THR A C 1
ATOM 3621 O O . THR A 1 478 ? -26.000 6.697 47.580 1.00 96.50 478 THR A O 1
ATOM 3624 N N . ARG A 1 479 ? -26.116 4.625 48.424 1.00 94.69 479 ARG A N 1
ATOM 3625 C CA . ARG A 1 479 ? -27.138 4.867 49.443 1.00 94.69 479 ARG A CA 1
ATOM 3626 C C . ARG A 1 479 ? -27.043 3.777 50.507 1.00 94.69 479 ARG A C 1
ATOM 3628 O O . ARG A 1 479 ? -26.228 2.863 50.392 1.00 94.69 479 ARG A O 1
ATOM 3635 N N . LEU A 1 480 ? -27.881 3.854 51.539 1.00 93.31 480 LEU A N 1
ATOM 3636 C CA . LEU A 1 480 ? -27.964 2.761 52.506 1.00 93.31 480 LEU A CA 1
ATOM 3637 C C . LEU A 1 480 ? -28.627 1.531 51.882 1.00 93.31 480 LEU A C 1
ATOM 3639 O O . LEU A 1 480 ? -29.537 1.655 51.064 1.00 93.31 480 LEU A O 1
ATOM 3643 N N . GLY A 1 481 ? -28.159 0.361 52.300 1.00 92.75 481 GLY A N 1
ATOM 3644 C CA . GLY A 1 481 ? -28.427 -0.917 51.659 1.00 92.75 481 GLY A CA 1
ATOM 3645 C C . GLY A 1 481 ? -29.905 -1.278 51.618 1.00 92.75 481 GLY A C 1
ATOM 3646 O O . GLY A 1 481 ? -30.618 -1.157 52.626 1.00 92.75 481 GLY A O 1
ATOM 3647 N N . THR A 1 482 ? -30.348 -1.761 50.460 1.00 91.69 482 THR A N 1
ATOM 3648 C CA . THR A 1 482 ? -31.713 -2.238 50.239 1.00 91.69 482 THR A CA 1
ATOM 3649 C C . THR A 1 482 ? -31.765 -3.699 49.811 1.00 91.69 482 THR A C 1
ATOM 3651 O O . THR A 1 482 ? -30.799 -4.252 49.296 1.00 91.69 482 THR A O 1
ATOM 3654 N N . ASP A 1 483 ? -32.890 -4.357 50.084 1.00 87.62 483 ASP A N 1
ATOM 3655 C CA . ASP A 1 483 ? -33.207 -5.657 49.506 1.00 87.62 483 ASP A CA 1
ATOM 3656 C C . ASP A 1 483 ? -33.808 -5.476 48.102 1.00 87.62 483 ASP A C 1
ATOM 3658 O O . ASP A 1 483 ? -34.106 -4.360 47.670 1.00 87.62 483 ASP A O 1
ATOM 3662 N N . GLY A 1 484 ? -34.046 -6.578 47.386 1.00 77.56 484 GLY A N 1
ATOM 3663 C CA . GLY A 1 484 ? -34.652 -6.537 46.047 1.00 77.56 484 GLY A CA 1
ATOM 3664 C C . GLY A 1 484 ? -36.071 -5.942 45.993 1.00 77.56 484 GLY A C 1
ATOM 3665 O O . GLY A 1 484 ? -36.624 -5.795 44.909 1.00 77.56 484 GLY A O 1
ATOM 3666 N N . THR A 1 485 ? -36.672 -5.598 47.139 1.00 83.94 485 THR A N 1
ATOM 3667 C CA . THR A 1 485 ? -37.975 -4.922 47.251 1.00 83.94 485 THR A CA 1
ATOM 3668 C C . THR A 1 485 ? -37.854 -3.439 47.625 1.00 83.94 485 THR A C 1
ATOM 3670 O O . THR A 1 485 ? -38.867 -2.748 47.725 1.00 83.94 485 THR A O 1
ATOM 3673 N N . GLY A 1 486 ? -36.629 -2.932 47.814 1.00 82.00 486 GLY A N 1
ATOM 3674 C CA . GLY A 1 486 ? -36.341 -1.549 48.195 1.00 82.00 486 GLY A CA 1
ATOM 3675 C C . GLY A 1 486 ? -36.414 -1.272 49.701 1.00 82.00 486 GLY A C 1
ATOM 3676 O O . GLY A 1 486 ? -36.239 -0.123 50.115 1.00 82.00 486 GLY A O 1
ATOM 3677 N N . ASN A 1 487 ? -36.653 -2.290 50.534 1.00 85.44 487 ASN A N 1
ATOM 3678 C CA . ASN A 1 487 ? -36.627 -2.156 51.991 1.00 85.44 487 ASN A CA 1
ATOM 3679 C C . ASN A 1 487 ? -35.191 -2.221 52.515 1.00 85.44 487 ASN A C 1
ATOM 3681 O O . ASN A 1 487 ? -34.314 -2.752 51.849 1.00 85.44 487 ASN A O 1
ATOM 3685 N N . SER A 1 488 ? -34.929 -1.697 53.717 1.00 85.75 488 SER A N 1
ATOM 3686 C CA . SER A 1 488 ? -33.585 -1.751 54.312 1.00 85.75 488 SER A CA 1
ATOM 3687 C C . SER A 1 488 ? -33.128 -3.198 54.503 1.00 85.75 488 SER A C 1
ATOM 3689 O O . SER A 1 488 ? -33.825 -3.980 55.148 1.00 85.75 488 SER A O 1
ATOM 3691 N N . CYS A 1 489 ? -31.939 -3.542 54.011 1.00 87.88 489 CYS A N 1
ATOM 3692 C CA . CYS A 1 489 ? -31.421 -4.912 54.073 1.00 87.88 489 CYS A CA 1
ATOM 3693 C C . CYS A 1 489 ? -30.549 -5.206 55.312 1.00 87.88 489 CYS A C 1
ATOM 3695 O O . CYS A 1 489 ? -29.633 -6.027 55.276 1.00 87.88 489 CYS A O 1
ATOM 3697 N N . GLY A 1 490 ? -30.837 -4.542 56.432 1.00 76.94 490 GLY A N 1
ATOM 3698 C CA . GLY A 1 490 ? -30.104 -4.700 57.687 1.00 76.94 490 GLY A CA 1
ATOM 3699 C C . GLY A 1 490 ? -29.049 -3.618 57.935 1.00 76.94 490 GLY A C 1
ATOM 3700 O O . GLY A 1 490 ? -28.599 -2.920 57.028 1.00 76.94 490 GLY A O 1
ATOM 3701 N N . GLY A 1 491 ? -28.682 -3.471 59.211 1.00 66.25 491 GLY A N 1
ATOM 3702 C CA . GLY A 1 491 ? -27.768 -2.436 59.693 1.00 66.25 491 GLY A CA 1
ATOM 3703 C C . GLY A 1 491 ? -28.442 -1.117 60.111 1.00 66.25 491 GLY A C 1
ATOM 3704 O O . GLY A 1 491 ? -29.665 -1.026 60.197 1.00 66.25 491 GLY A O 1
ATOM 3705 N N . CYS A 1 492 ? -27.644 -0.101 60.453 1.00 63.88 492 CYS A N 1
ATOM 3706 C CA . CYS A 1 492 ? -28.113 1.205 60.926 1.00 63.88 492 CYS A CA 1
ATOM 3707 C C . CYS A 1 492 ? -28.698 2.079 59.801 1.00 63.88 492 CYS A C 1
ATOM 3709 O O . CYS A 1 492 ? -28.234 2.065 58.666 1.00 63.88 492 CYS A O 1
ATOM 3711 N N . HIS A 1 493 ? -29.695 2.904 60.139 1.00 64.69 493 HIS A N 1
ATOM 3712 C CA . HIS A 1 493 ? -30.425 3.779 59.211 1.00 64.69 493 HIS A CA 1
ATOM 3713 C C . HIS A 1 493 ? -29.765 5.156 58.956 1.00 64.69 493 HIS A C 1
ATOM 3715 O O . HIS A 1 493 ? -30.365 6.011 58.291 1.00 64.69 493 HIS A O 1
ATOM 3721 N N . THR A 1 494 ? -28.554 5.394 59.475 1.00 59.25 494 THR A N 1
ATOM 3722 C CA . THR A 1 494 ? -27.762 6.626 59.279 1.00 59.25 494 THR A CA 1
ATOM 3723 C C . THR A 1 494 ? -26.267 6.309 59.207 1.00 59.25 494 THR A C 1
ATOM 3725 O O . THR A 1 494 ? -25.778 5.611 60.094 1.00 59.25 494 THR A O 1
ATOM 3728 N N . SER A 1 495 ? -25.556 6.858 58.214 1.00 57.78 495 SER A N 1
ATOM 3729 C CA . SER A 1 495 ? -24.128 6.608 57.951 1.00 57.78 495 SER A CA 1
ATOM 3730 C C . SER A 1 495 ? -23.384 7.869 57.520 1.00 57.78 495 SER A C 1
ATOM 3732 O O . SER A 1 495 ? -23.830 8.512 56.540 1.00 57.78 495 SER A O 1
#

Solvent-accessible surface area (backbone atoms only — not comparable to full-atom values): 26797 Å² total; per-residue (Å²): 58,55,41,56,31,40,32,82,51,46,34,35,88,75,77,81,49,53,65,27,30,28,10,67,92,39,57,72,26,72,48,52,53,33,45,38,73,74,25,34,71,42,36,54,51,10,48,46,39,38,50,62,76,66,59,57,56,65,41,50,38,30,37,32,41,24,60,60,75,48,88,86,10,36,65,40,47,51,37,50,51,47,13,70,76,67,41,86,66,50,46,46,67,67,55,57,33,74,51,60,71,31,84,53,40,51,43,50,47,45,50,26,60,46,43,37,32,20,62,88,49,32,41,83,40,69,33,42,30,60,54,54,46,67,66,39,23,20,15,88,42,96,52,81,53,34,47,23,30,46,34,42,27,33,27,35,66,89,80,67,40,64,39,31,43,35,30,37,39,42,40,55,45,91,50,84,43,86,60,69,55,85,81,83,78,70,47,19,29,44,68,34,37,34,39,27,39,53,48,50,54,58,46,57,76,64,44,64,30,69,69,82,70,67,26,34,39,39,36,35,37,53,51,42,43,78,88,31,68,36,46,47,50,45,47,74,72,51,30,40,52,43,55,52,72,75,79,36,85,86,70,58,26,28,56,58,97,90,44,78,37,29,32,57,47,52,32,24,23,68,67,30,52,81,24,51,72,46,67,47,68,49,86,37,9,39,90,45,62,76,77,40,26,42,71,59,78,101,50,54,81,65,46,58,59,76,38,50,72,71,48,40,53,25,44,21,64,38,25,30,73,48,76,41,75,42,73,85,60,83,71,71,71,78,83,81,59,73,33,93,44,60,84,40,61,81,82,49,100,41,60,46,28,37,38,72,66,77,85,82,68,94,64,87,78,69,75,72,55,69,83,38,41,42,74,91,74,41,61,78,34,60,42,51,60,30,35,38,58,19,74,79,39,61,49,70,48,66,79,63,74,69,43,80,45,73,46,55,34,94,56,80,67,98,59,65,49,23,29,26,42,37,41,39,32,25,51,66,90,44,80,59,36,58,35,78,50,64,42,47,64,83,66,30,43,52,78,92,56,37,45,77,47,79,43,65,40,64,88,51,77,73,42,77,30,76,27,69,78,39,29,50,31,43,35,37,30,36,28,54,11,28,41,102,84,70,46,76,57,52,62,53,61,64,89

Secondary structure (DSSP, 8-state):
-EEEEE-S---TTTT----EESSTT--EE---S-SSHHHHHHHHHHHHHHHHHH--SEEEEEEEE-S-SSTTSHHHHHHHHHHHHS-TTS-EE--HHHHHT-TTTT-SSSEEEEEEE-TTTEEEEEEEEEE--HHHHHTTSSS--SEEEEEEEEEETTT--EEEEEEEEPPPTTS--SSPP-SSSS-TTHHHHHHHHHHHHHHHTT-TTSS----EEEEEE-SS-TTSHHHHHHHHTT-EEHHHHHT-TT--SEEETTEEE--EEEEE-HHHHTTEEEEEE--SSTTS-GGGSS--TT--HHHHHHT--SSSTTSSSBPPEEEEE-TT-----PPPPPEEEE-SSTTSS--EEEESSPP--SSPP--PPPP-BSTTT---EEEEEEEE-GGG-EEEE---PPEEEEE--SS--SS-B-EEEEEEEEETTEEEEEEEEEEE----SSGGGPEEEEE-------EEEESSS--EEEEEEEEE-B-TTSSB-SB-SB-

pLDDT: mean 90.91, std 10.61, range [41.19, 98.94]

Mean predicted aligned error: 13.38 Å

Foldseek 3Di:
DEQQAQFPDACAPVNDFQGFWLAAVHDGHHGGAANDPQLNVQQLLLVLQQCVVLVDQKDKYWNAFRHADDCSGSQNVSQVVNCVVPNPQQKDWDRLCVLVVHGCLQGRHRIGMIMMHGCVFKDWAFGWDKQPDPCQQQVPFPDGFWTIKTKIKIQGPVARFIAMEIETDGGAQPDATPDADPPPPFHHCLSSLLSNLLSVLVCVVVVRRPPPDQWYKYWYFSNGFCPRNNNVSCVVSQWDFQCCVPVNDPDFFADDPRDGGHRITTITHPQQNVFWPHKDFQPQARPDDLLLHSYPPPDDPVSNVVSYDSHNHNSDRTTDMRIDGRRNDPDPDDDQDWDWDWPDDAPDPTAIATDSDDDPDPDDHAFDWPWAFPPPPFDKTWSDKYKYQLLVAAFKDFADDWDKDFAADCDDDPKWFFKKKKKFKDWPNHTFFIWIDAGHGDGYNPSVPTDIDTTGRDGGDIDGGHSHPTMIMMIMIMHTGADPVRHHPDMDRTD